Protein AF-A0A2I0QG79-F1 (afdb_monomer_lite)

Sequence (442 aa):
ILSDKSELEKNETKTVNFMLPVETKKSLYDCKRHNLTFFIWLGGQKRTYTEEIIMQGGTFNIEISPDGKKCFSDTIEMLIKDEGGNIVKNAGIIIVKDETEVKRDNTNMDGIFKFSPSAYGVGEYTITIREHDKISTQFYCDKAIKFPVKGRMEIMHLPQYAKISTQVELYIKMDDISITSGWGGKKVMEFYSVEIFNKDTNQGNILSFSSKELVFPLNFTSPGHYTITASRGDDYWTDSKDIEIVDKPVLNIDIQKNVKVGDVVTGKIFADDVIYIDSLALKVVYPDGSITMPATKDSKFSFTPPVSGEYEITVEDAEHKKNTINIFALDEMFLEILPDEKNLKVGDTVRFRVKDSKNITLNAEIYVNNEIAAPYYKIKNLMNNISVKKDCFIPINKEIIVSGNNKINIDKNVLTYGEIQTIYLTTELFKGNLSASSKCEI

Secondary structure (DSSP, 8-state):
------PPPTT----------TTHHHHS-SSSEEEEEEEEEETTEEEEEEEEEEPPPBPEEEEEESSS-EETTSPEEEEEEETTS-B-TT-EEEEEETTEEEEEEE--TTSEEEE-GGGT-SEEEEEEE-S-S--TT--B--EEEEEEEEB-EEEES--SEEETTSPEEEEEEE-----B-TTS-B----EEEEEEEETTTTEEEEEEEETT--EEEE--SS-EEEEEEEE-TTTB--EEEEEEEESSPBEEEE--SEEETTS-EEEEEEESS---GGG-EEEEE-TTS-EE-PPPBTTEEEE---SSEEEEEEEE-SSSB-EEEEEEEEBPEEEEEES-GGG-BTTPEEEEEEEETT-PEE--EEEETTEEE-SEEE--SSEEEEEEE-TTB--EEEEEE-B----------------PPPPP------------------

Foldseek 3Di:
DDDDDDDDDPPDDDDDDDDDDPVVVVVQQAQDWDWDWDWDADPNDIDIDTDIDGHDFWEKDKDWPPPDAAELADKIKIFIATPVRHGQFQFWKFKDDPNDTPDIGGQHPRRMDIDRNNVPAWDKMKIWGDQPDPRDPGGYYIDIDIDTYAKEKDWPDFDQEDELPDWTKTFIDIDDTQDQDPVRDGPCLQWKKKKKAFPVVRDIDIDIDGPPDGIDTDHHDDWGKIKIWIGRPPRYDIDIDIHTYDNFWAKDKAWDQEAAAFDKTKIFIDTPDDDDQQPWFKWKQAPVRDIDTFGADPRMGIDGHNDFDKMKIWIDDPRHDIDIDIHTHAWEKDKDKPPDLPADEQFDKIFIFIATPVRHTDDWFKAWPNHTDDRIDHHHDQKIWIWIDDPRYDIDIDIGGHDYPDPDPDDDDDDDDDDDDDDDDDDDDDDDDDDDDDDDDD

Structure (mmCIF, N/CA/C/O backbone):
data_AF-A0A2I0QG79-F1
#
_entry.id   AF-A0A2I0QG79-F1
#
loop_
_atom_site.group_PDB
_atom_site.id
_atom_site.type_symbol
_atom_site.label_atom_id
_atom_site.label_alt_id
_atom_site.label_comp_id
_atom_site.label_asym_id
_atom_site.label_entity_id
_atom_site.label_seq_id
_atom_site.pdbx_PDB_ins_code
_atom_site.Cartn_x
_atom_site.Cartn_y
_atom_site.Cartn_z
_atom_site.occupancy
_atom_site.B_iso_or_equiv
_atom_site.auth_seq_id
_atom_site.auth_comp_id
_atom_site.auth_asym_id
_atom_site.auth_atom_id
_atom_site.pdbx_PDB_model_num
ATOM 1 N N . ILE A 1 1 ? 31.622 18.595 -57.864 1.00 30.12 1 ILE A N 1
ATOM 2 C CA . ILE A 1 1 ? 31.700 20.066 -58.019 1.00 30.12 1 ILE A CA 1
ATOM 3 C C . ILE A 1 1 ? 33.158 20.460 -57.857 1.00 30.12 1 ILE A C 1
ATOM 5 O O . ILE A 1 1 ? 33.609 20.777 -56.767 1.00 30.12 1 ILE A O 1
ATOM 9 N N . LEU A 1 2 ? 33.915 20.311 -58.935 1.00 31.23 2 LEU A N 1
ATOM 10 C CA . LEU A 1 2 ? 35.217 20.936 -59.099 1.00 31.23 2 LEU A CA 1
ATOM 11 C C . LEU A 1 2 ? 35.255 21.371 -60.555 1.00 31.23 2 LEU A C 1
ATOM 13 O O . LEU A 1 2 ? 35.565 20.577 -61.435 1.00 31.23 2 LEU A O 1
ATOM 17 N N . SER A 1 3 ? 34.885 22.618 -60.787 1.00 29.42 3 SER A N 1
ATOM 18 C CA . SER A 1 3 ? 35.484 23.403 -61.849 1.00 29.42 3 SER A CA 1
ATOM 19 C C . SER A 1 3 ? 35.403 24.865 -61.443 1.00 29.42 3 SER A C 1
ATOM 21 O O . SER A 1 3 ? 34.348 25.363 -61.062 1.00 29.42 3 SER A O 1
ATOM 23 N N . ASP A 1 4 ? 36.565 25.484 -61.555 1.00 30.23 4 ASP A N 1
ATOM 24 C CA . ASP A 1 4 ? 36.811 26.907 -61.677 1.00 30.23 4 ASP A CA 1
ATOM 25 C C . ASP A 1 4 ? 36.859 27.791 -60.432 1.00 30.23 4 ASP A C 1
ATOM 27 O O . ASP A 1 4 ? 36.122 27.688 -59.457 1.00 30.23 4 ASP A O 1
ATOM 31 N N . LYS A 1 5 ? 37.873 28.652 -60.518 1.00 41.59 5 LYS A N 1
ATOM 32 C CA . LYS A 1 5 ? 38.273 29.711 -59.608 1.00 41.59 5 LYS A CA 1
ATOM 33 C C . LYS A 1 5 ? 37.056 30.522 -59.155 1.00 41.59 5 LYS A C 1
ATOM 35 O O . LYS A 1 5 ? 36.460 31.220 -59.967 1.00 41.59 5 LYS A O 1
ATOM 40 N N . SER A 1 6 ? 36.781 30.544 -57.857 1.00 32.34 6 SER A N 1
ATOM 41 C CA . SER A 1 6 ? 36.121 31.692 -57.241 1.00 32.34 6 SER A CA 1
ATOM 42 C C . SER A 1 6 ? 36.722 31.934 -55.862 1.00 32.34 6 SER A C 1
ATOM 44 O O . SER A 1 6 ? 36.889 31.016 -55.055 1.00 32.34 6 SER A O 1
ATOM 46 N N . GLU A 1 7 ? 37.120 33.179 -55.630 1.00 35.69 7 GLU A N 1
ATOM 47 C CA . GLU A 1 7 ? 37.375 33.709 -54.298 1.00 35.69 7 GLU A CA 1
ATOM 48 C C . GLU A 1 7 ? 36.103 33.510 -53.453 1.00 35.69 7 GLU A C 1
ATOM 50 O O . GLU A 1 7 ? 34.988 33.657 -53.950 1.00 35.69 7 GLU A O 1
ATOM 55 N N . LEU A 1 8 ? 36.260 33.090 -52.197 1.00 32.03 8 LEU A N 1
ATOM 56 C CA . LEU A 1 8 ? 35.147 32.920 -51.258 1.00 32.03 8 LEU A CA 1
ATOM 57 C C . LEU A 1 8 ? 34.676 34.298 -50.764 1.00 32.03 8 LEU A C 1
ATOM 59 O O . LEU A 1 8 ? 35.470 35.028 -50.171 1.00 32.03 8 LEU A O 1
ATOM 63 N N . GLU A 1 9 ? 33.392 34.624 -50.938 1.00 39.53 9 GLU A N 1
ATOM 64 C CA . GLU A 1 9 ? 32.745 35.765 -50.272 1.00 39.53 9 GLU A CA 1
ATOM 65 C C . GLU A 1 9 ? 32.149 35.378 -48.900 1.00 39.53 9 GLU A C 1
ATOM 67 O O . GLU A 1 9 ? 31.935 34.206 -48.581 1.00 39.53 9 GLU A O 1
ATOM 72 N N . LYS A 1 10 ? 31.901 36.385 -48.047 1.00 31.09 10 LYS A N 1
ATOM 73 C CA . LYS A 1 10 ? 31.313 36.213 -46.704 1.00 31.09 10 LYS A CA 1
ATOM 74 C C . LYS A 1 10 ? 29.899 35.615 -46.785 1.00 31.09 10 LYS A C 1
ATOM 76 O O . LYS A 1 10 ? 29.069 36.108 -47.536 1.00 31.09 10 LYS A O 1
ATOM 81 N N . ASN A 1 11 ? 29.617 34.661 -45.888 1.00 34.53 11 ASN A N 1
ATOM 82 C CA . ASN A 1 11 ? 28.361 33.905 -45.726 1.00 34.53 11 ASN A CA 1
ATOM 83 C C . ASN A 1 11 ? 28.095 32.776 -46.745 1.00 34.53 11 ASN A C 1
ATOM 85 O O . ASN A 1 11 ? 26.941 32.504 -47.067 1.00 34.53 11 ASN A O 1
ATOM 89 N N . GLU A 1 12 ? 29.121 32.040 -47.183 1.00 29.55 12 GLU A N 1
ATOM 90 C CA . GLU A 1 12 ? 28.918 30.729 -47.823 1.00 29.55 12 GLU A CA 1
ATOM 91 C C . GLU A 1 12 ? 29.008 29.560 -46.825 1.00 29.55 12 GLU A C 1
ATOM 93 O O . GLU A 1 12 ? 29.921 29.488 -46.004 1.00 29.55 12 GLU A O 1
ATOM 98 N N . THR A 1 13 ? 28.095 28.589 -46.954 1.00 30.09 13 THR A N 1
ATOM 99 C CA . THR A 1 13 ? 28.216 27.252 -46.346 1.00 30.09 13 THR A CA 1
ATOM 100 C C . THR A 1 13 ? 28.503 26.244 -47.458 1.00 30.09 13 THR A C 1
ATOM 102 O O . THR A 1 13 ? 27.674 26.068 -48.349 1.00 30.09 13 THR A O 1
ATOM 105 N N . LYS A 1 14 ? 29.661 25.570 -47.423 1.00 35.84 14 LYS A N 1
ATOM 106 C CA . LYS A 1 14 ? 29.991 24.473 -48.352 1.00 35.84 14 LYS A CA 1
ATOM 107 C C . LYS A 1 14 ? 29.847 23.118 -47.674 1.00 35.84 14 LYS A C 1
ATOM 109 O O . LYS A 1 14 ? 30.484 22.853 -46.659 1.00 35.84 14 LYS A O 1
ATOM 114 N N . THR A 1 15 ? 29.064 22.237 -48.287 1.00 29.98 15 THR A N 1
ATOM 115 C CA . THR A 1 15 ? 28.935 20.835 -47.881 1.00 29.98 15 THR A CA 1
ATOM 116 C C . THR A 1 15 ? 30.069 20.011 -48.493 1.00 29.98 15 THR A C 1
ATOM 118 O O . THR A 1 15 ? 30.234 19.981 -49.714 1.00 29.98 15 THR A O 1
ATOM 121 N N . VAL A 1 16 ? 30.848 19.331 -47.651 1.00 34.44 16 VAL A N 1
ATOM 122 C CA . VAL A 1 16 ? 31.873 18.364 -48.070 1.00 34.44 16 VAL A CA 1
ATOM 123 C C . VAL A 1 16 ? 31.376 16.967 -47.711 1.00 34.44 16 VAL A C 1
ATOM 125 O O . VAL A 1 16 ? 31.117 16.682 -46.546 1.00 34.44 16 VAL A O 1
ATOM 128 N N . ASN A 1 17 ? 31.235 16.093 -48.709 1.00 32.06 17 ASN A N 1
ATOM 129 C CA . ASN A 1 17 ? 30.886 14.692 -48.482 1.00 32.06 17 ASN A CA 1
ATOM 130 C C . ASN A 1 17 ? 32.153 13.911 -48.119 1.00 32.06 17 ASN A C 1
ATOM 132 O O . ASN A 1 17 ? 33.067 13.801 -48.939 1.00 32.06 17 ASN A O 1
ATOM 136 N N . PHE A 1 18 ? 32.201 13.348 -46.912 1.00 39.25 18 PHE A N 1
ATOM 137 C CA . PHE A 1 18 ? 33.270 12.443 -46.493 1.00 39.25 18 PHE A CA 1
ATOM 138 C C . PHE A 1 18 ? 32.836 10.990 -46.692 1.00 39.25 18 PHE A C 1
ATOM 140 O O . PHE A 1 18 ? 31.751 10.588 -46.275 1.00 39.25 18 PHE A O 1
ATOM 147 N N . MET A 1 19 ? 33.693 10.194 -47.331 1.00 34.47 19 MET A N 1
ATOM 148 C CA . MET A 1 19 ? 33.476 8.763 -47.526 1.00 34.47 19 MET A CA 1
ATOM 149 C C . MET A 1 19 ? 34.323 8.003 -46.501 1.00 34.47 19 MET A C 1
ATOM 151 O O . MET A 1 19 ? 35.550 8.001 -46.588 1.00 34.47 19 MET A O 1
ATOM 155 N N . LEU A 1 20 ? 33.678 7.396 -45.503 1.00 38.06 20 LEU A N 1
ATOM 156 C CA . LEU A 1 20 ? 34.366 6.572 -44.508 1.00 38.06 20 LEU A CA 1
ATOM 157 C C . LEU A 1 20 ? 34.774 5.219 -45.132 1.00 38.06 20 LEU A C 1
ATOM 159 O O . LEU A 1 20 ? 33.959 4.623 -45.846 1.00 38.06 20 LEU A O 1
ATOM 163 N N . PRO A 1 21 ? 36.001 4.716 -44.884 1.00 34.97 21 PRO A N 1
ATOM 164 C CA . PRO A 1 21 ? 36.430 3.395 -45.341 1.00 34.97 21 PRO A CA 1
ATOM 165 C C . PRO A 1 21 ? 35.477 2.284 -44.874 1.00 34.97 21 PRO A C 1
ATOM 167 O O . PRO A 1 21 ? 34.945 2.318 -43.771 1.00 34.97 21 PRO A O 1
ATOM 170 N N . VAL A 1 22 ? 35.268 1.253 -45.692 1.00 35.16 22 VAL A N 1
ATOM 171 C CA . VAL A 1 22 ? 34.315 0.165 -45.384 1.00 35.16 22 VAL A CA 1
ATOM 172 C C . VAL A 1 22 ? 34.694 -0.605 -44.107 1.00 35.16 22 VAL A C 1
ATOM 174 O O . VAL A 1 22 ? 33.808 -1.076 -43.396 1.00 35.16 22 VAL A O 1
ATOM 177 N N . GLU A 1 23 ? 35.985 -0.678 -43.774 1.00 34.53 23 GLU A N 1
ATOM 178 C CA . GLU A 1 23 ? 36.478 -1.325 -42.550 1.00 34.53 23 GLU A CA 1
ATOM 179 C C . GLU A 1 23 ? 36.134 -0.551 -41.273 1.00 34.53 23 GLU A C 1
ATOM 181 O O . GLU A 1 23 ? 35.889 -1.176 -40.241 1.00 34.53 23 GLU A O 1
ATOM 186 N N . THR A 1 24 ? 36.015 0.782 -41.329 1.00 41.84 24 THR A N 1
ATOM 187 C CA . THR A 1 24 ? 35.695 1.564 -40.130 1.00 41.84 24 THR A CA 1
ATOM 188 C C . THR A 1 24 ? 34.241 1.397 -39.707 1.00 41.84 24 THR A C 1
ATOM 190 O O . THR A 1 24 ? 33.963 1.536 -38.528 1.00 41.84 24 THR A O 1
ATOM 193 N N . LYS A 1 25 ? 33.310 0.993 -40.589 1.00 43.16 25 LYS A N 1
ATOM 194 C CA . LYS A 1 25 ? 31.884 0.812 -40.234 1.00 43.16 25 LYS A CA 1
ATOM 195 C C . LYS A 1 25 ? 31.632 -0.167 -39.082 1.00 43.16 25 LYS A C 1
ATOM 197 O O . LYS A 1 25 ? 30.626 -0.020 -38.406 1.00 43.16 25 LYS A O 1
ATOM 202 N N . LYS A 1 26 ? 32.482 -1.177 -38.869 1.00 42.75 26 LYS A N 1
ATOM 203 C CA . LYS A 1 26 ? 32.297 -2.140 -37.763 1.00 42.75 26 LYS A CA 1
ATOM 204 C C . LYS A 1 26 ? 32.935 -1.680 -36.455 1.00 42.75 26 LYS A C 1
ATOM 206 O O . LYS A 1 26 ? 32.419 -2.015 -35.400 1.00 42.75 26 LYS A O 1
ATOM 211 N N . SER A 1 27 ? 34.040 -0.939 -36.524 1.00 42.34 27 SER A N 1
ATOM 212 C CA . SER A 1 27 ? 34.797 -0.481 -35.351 1.00 42.34 27 SER A CA 1
ATOM 213 C C . SER A 1 27 ? 34.279 0.827 -34.763 1.00 42.34 27 SER A C 1
ATOM 215 O O . SER A 1 27 ? 34.842 1.306 -33.796 1.00 42.34 27 SER A O 1
ATOM 217 N N . LEU A 1 28 ? 33.292 1.441 -35.406 1.00 45.22 28 LEU A N 1
ATOM 218 C CA . LEU A 1 28 ? 32.852 2.811 -35.174 1.00 45.22 28 LEU A CA 1
ATOM 219 C C . LEU A 1 28 ? 31.669 2.920 -34.196 1.00 45.22 28 LEU A C 1
ATOM 221 O O . LEU A 1 28 ? 31.285 4.022 -33.836 1.00 45.22 28 LEU A O 1
ATOM 225 N N . TYR A 1 29 ? 31.063 1.801 -33.802 1.00 50.25 29 TYR A N 1
ATOM 226 C CA . TYR A 1 29 ? 29.867 1.782 -32.953 1.00 50.25 29 TYR A CA 1
ATOM 227 C C . TYR A 1 29 ? 30.152 1.411 -31.494 1.00 50.25 29 TYR A C 1
ATOM 229 O O . TYR A 1 29 ? 29.202 1.263 -30.739 1.00 50.25 29 TYR A O 1
ATOM 237 N N . ASP A 1 30 ? 31.422 1.305 -31.087 1.00 53.09 30 ASP A N 1
ATOM 238 C CA . ASP A 1 30 ? 31.820 0.697 -29.806 1.00 53.09 30 ASP A CA 1
ATOM 239 C C . ASP A 1 30 ? 31.656 1.603 -28.572 1.00 53.09 30 ASP A C 1
ATOM 241 O O . ASP A 1 30 ? 32.298 1.390 -27.542 1.00 53.09 30 ASP A O 1
ATOM 245 N N . CYS A 1 31 ? 30.830 2.650 -28.688 1.00 60.34 31 CYS A N 1
ATOM 246 C CA . CYS A 1 31 ? 30.582 3.685 -27.681 1.00 60.34 31 CYS A CA 1
ATOM 247 C C . CYS A 1 31 ? 31.856 4.267 -27.033 1.00 60.34 31 CYS A C 1
ATOM 249 O O . CYS A 1 31 ? 31.794 4.860 -25.950 1.00 60.34 31 CYS A O 1
ATOM 251 N N . LYS A 1 32 ? 33.017 4.139 -27.694 1.00 58.16 32 LYS A N 1
ATOM 252 C CA . LYS A 1 32 ? 34.281 4.754 -27.284 1.00 58.16 32 LYS A CA 1
ATOM 253 C C . LYS A 1 32 ? 34.562 5.996 -28.118 1.00 58.16 32 LYS A C 1
ATOM 255 O O . LYS A 1 32 ? 33.904 6.323 -29.105 1.00 58.16 32 LYS A O 1
ATOM 260 N N . ARG A 1 33 ? 35.572 6.733 -27.665 1.00 53.09 33 ARG A N 1
ATOM 261 C CA . ARG A 1 33 ? 36.116 7.885 -28.378 1.00 53.09 33 ARG A CA 1
ATOM 262 C C . ARG A 1 33 ? 36.892 7.391 -29.592 1.00 53.09 33 ARG A C 1
ATOM 264 O O . ARG A 1 33 ? 37.837 6.612 -29.447 1.00 53.09 33 ARG A O 1
ATOM 271 N N . HIS A 1 34 ? 36.523 7.877 -30.769 1.00 56.25 34 HIS A N 1
ATOM 272 C CA . HIS A 1 34 ? 37.242 7.611 -32.006 1.00 56.25 34 HIS A CA 1
ATOM 273 C C . HIS A 1 34 ? 37.884 8.887 -32.525 1.00 56.25 34 HIS A C 1
ATOM 275 O O . HIS A 1 34 ? 37.248 9.932 -32.603 1.00 56.25 34 HIS A O 1
ATOM 281 N N . ASN A 1 35 ? 39.131 8.774 -32.967 1.00 54.72 35 ASN A N 1
ATOM 282 C CA . ASN A 1 35 ? 39.775 9.828 -33.734 1.00 54.72 35 ASN A CA 1
ATOM 283 C C . ASN A 1 35 ? 39.482 9.597 -35.216 1.00 54.72 35 ASN A C 1
ATOM 285 O O . ASN A 1 35 ? 40.029 8.675 -35.827 1.00 54.72 35 ASN A O 1
ATOM 289 N N . LEU A 1 36 ? 38.615 10.423 -35.796 1.00 54.06 36 LEU A N 1
ATOM 290 C CA . LEU A 1 36 ? 38.431 10.466 -37.239 1.00 54.06 36 LEU A CA 1
ATOM 291 C C . LEU A 1 36 ? 39.508 11.348 -37.847 1.00 54.06 36 LEU A C 1
ATOM 293 O O . LEU A 1 36 ? 39.521 12.562 -37.660 1.00 54.06 36 LEU A O 1
ATOM 297 N N . THR A 1 37 ? 40.393 10.732 -38.621 1.00 48.25 37 THR A N 1
ATOM 298 C CA . THR A 1 37 ? 41.368 11.458 -39.427 1.00 48.25 37 THR A CA 1
ATOM 299 C C . THR A 1 37 ? 40.893 11.523 -40.872 1.00 48.25 37 THR A C 1
ATOM 301 O O . THR A 1 37 ? 40.786 10.497 -41.544 1.00 48.25 37 THR A O 1
ATOM 304 N N . PHE A 1 38 ? 40.650 12.729 -41.376 1.00 51.88 38 PHE A N 1
ATOM 305 C CA . PHE A 1 38 ? 40.362 12.972 -42.787 1.00 51.88 38 PHE A CA 1
ATOM 306 C C . PHE A 1 38 ? 41.416 13.885 -43.406 1.00 51.88 38 PHE A C 1
ATOM 308 O O . PHE A 1 38 ? 42.163 14.583 -42.723 1.00 51.88 38 PHE A O 1
ATOM 315 N N . PHE A 1 39 ? 41.509 13.866 -44.731 1.00 48.56 39 PHE A N 1
ATOM 316 C CA . PHE A 1 39 ? 42.431 14.720 -45.463 1.00 48.56 39 PHE A CA 1
ATOM 317 C C . PHE A 1 39 ? 41.705 15.470 -46.569 1.00 48.56 39 PHE A C 1
ATOM 319 O O . PHE A 1 39 ? 40.851 14.919 -47.260 1.00 48.56 39 PHE A O 1
ATOM 326 N N . ILE A 1 40 ? 42.087 16.727 -46.754 1.00 48.22 40 ILE A N 1
ATOM 327 C CA . ILE A 1 40 ? 41.641 17.565 -47.864 1.00 48.22 40 ILE A CA 1
ATOM 328 C C . ILE A 1 40 ? 42.860 17.981 -48.681 1.00 48.22 40 ILE A C 1
ATOM 330 O O . ILE A 1 40 ? 43.938 18.231 -48.138 1.00 48.22 40 ILE A O 1
ATOM 334 N N . TRP A 1 41 ? 42.692 18.053 -49.995 1.00 43.19 41 TRP A N 1
ATOM 335 C CA . TRP A 1 41 ? 43.710 18.568 -50.902 1.00 43.19 41 TRP A CA 1
ATOM 336 C C . TRP A 1 41 ? 43.337 19.991 -51.302 1.00 43.19 41 TRP A C 1
ATOM 338 O O . TRP A 1 41 ? 42.302 20.208 -51.928 1.00 43.19 41 TRP A O 1
ATOM 348 N N . LEU A 1 42 ? 44.173 20.963 -50.937 1.00 44.25 42 LEU A N 1
ATOM 349 C CA . LEU A 1 42 ? 43.995 22.374 -51.287 1.00 44.25 42 LEU A CA 1
ATOM 350 C C . LEU A 1 42 ? 45.224 22.835 -52.067 1.00 44.25 42 LEU A C 1
ATOM 352 O O . LEU A 1 42 ? 46.338 22.787 -51.550 1.00 44.25 42 LEU A O 1
ATOM 356 N N . GLY A 1 43 ? 45.035 23.234 -53.328 1.00 40.69 43 GLY A N 1
ATOM 357 C CA . GLY A 1 43 ? 46.126 23.733 -54.175 1.00 40.69 43 GLY A CA 1
ATOM 358 C C . GLY A 1 43 ? 47.295 22.752 -54.350 1.00 40.69 43 GLY A C 1
ATOM 359 O O . GLY A 1 43 ? 48.440 23.180 -54.419 1.00 40.69 43 GLY A O 1
ATOM 360 N N . GLY A 1 44 ? 47.032 21.439 -54.359 1.00 45.25 44 GLY A N 1
ATOM 361 C CA . GLY A 1 44 ? 48.070 20.407 -54.485 1.00 45.25 44 GLY A CA 1
ATOM 362 C C . GLY A 1 44 ? 48.795 20.040 -53.182 1.00 45.25 44 GLY A C 1
ATOM 363 O O . GLY A 1 44 ? 49.650 19.160 -53.207 1.00 45.25 44 GLY A O 1
ATOM 364 N N . GLN A 1 45 ? 48.442 20.640 -52.039 1.00 39.12 45 GLN A N 1
ATOM 365 C CA . GLN A 1 45 ? 48.932 20.220 -50.720 1.00 39.12 45 GLN A CA 1
ATOM 366 C C . GLN A 1 45 ? 47.877 19.403 -49.964 1.00 39.12 45 GLN A C 1
ATOM 368 O O . GLN A 1 45 ? 46.720 19.816 -49.847 1.00 39.12 45 GLN A O 1
ATOM 373 N N . LYS A 1 46 ? 48.292 18.256 -49.410 1.00 60.28 46 LYS A N 1
ATOM 374 C CA . LYS A 1 46 ? 47.478 17.429 -48.508 1.00 60.28 46 LYS A CA 1
ATOM 375 C C . LYS A 1 46 ? 47.480 18.048 -47.112 1.00 60.28 46 LYS A C 1
ATOM 377 O O . LYS A 1 46 ? 48.533 18.150 -46.487 1.00 60.28 46 LYS A O 1
ATOM 382 N N . ARG A 1 47 ? 46.307 18.408 -46.600 1.00 46.69 47 ARG A N 1
ATOM 383 C CA . ARG A 1 47 ? 46.107 18.775 -45.194 1.00 46.69 47 ARG A CA 1
ATOM 384 C C . ARG A 1 47 ? 45.344 17.669 -44.485 1.00 46.69 47 ARG A C 1
ATOM 386 O O . ARG A 1 47 ? 44.322 17.216 -44.991 1.00 46.69 47 ARG A O 1
ATOM 393 N N . THR A 1 48 ? 45.845 17.254 -43.330 1.00 56.91 48 THR A N 1
ATOM 394 C CA . THR A 1 48 ? 45.236 16.225 -42.484 1.00 56.91 48 THR A CA 1
ATOM 395 C C . THR A 1 48 ? 44.553 16.895 -41.300 1.00 56.91 48 THR A C 1
ATOM 397 O O . THR A 1 48 ? 45.153 17.747 -40.649 1.00 56.91 48 THR A O 1
ATOM 400 N N . TYR A 1 49 ? 43.319 16.499 -41.029 1.00 49.75 49 TYR A N 1
ATOM 401 C CA . TYR A 1 49 ? 42.502 16.958 -39.918 1.00 49.75 49 TYR A CA 1
ATOM 402 C C . TYR A 1 49 ? 42.133 15.742 -39.083 1.00 49.75 49 TYR A C 1
ATOM 404 O O . TYR A 1 49 ? 41.773 14.705 -39.638 1.00 49.75 49 TYR A O 1
ATOM 412 N N . THR A 1 50 ? 42.240 15.871 -37.767 1.00 51.62 50 THR A N 1
ATOM 413 C CA . THR A 1 50 ? 41.810 14.841 -36.825 1.00 51.62 50 THR A CA 1
ATOM 414 C C . THR A 1 50 ? 40.784 15.460 -35.899 1.00 51.62 50 THR A C 1
ATOM 416 O O . THR A 1 50 ? 41.065 16.483 -35.277 1.00 51.62 50 THR A O 1
ATOM 419 N N . GLU A 1 51 ? 39.617 14.840 -35.819 1.00 48.72 51 GLU A N 1
ATOM 420 C CA . GLU A 1 51 ? 38.543 15.230 -34.914 1.00 48.72 51 GLU A CA 1
ATOM 421 C C . GLU A 1 51 ? 38.185 14.035 -34.031 1.00 48.72 51 GLU A C 1
ATOM 423 O O . GLU A 1 51 ? 38.080 12.902 -34.511 1.00 48.72 51 GLU A O 1
ATOM 428 N N . GLU A 1 52 ? 38.056 14.278 -32.729 1.00 50.56 52 GLU A N 1
ATOM 429 C CA . GLU A 1 52 ? 37.563 13.275 -31.790 1.00 50.56 52 GLU A CA 1
ATOM 430 C C . GLU A 1 52 ? 36.038 13.265 -31.881 1.00 50.56 52 GLU A C 1
ATOM 432 O O . GLU A 1 52 ? 35.386 14.278 -31.631 1.00 50.56 52 GLU A O 1
ATOM 437 N N . ILE A 1 53 ? 35.467 12.121 -32.243 1.00 50.06 53 ILE A N 1
ATOM 438 C CA . ILE A 1 53 ? 34.023 11.917 -32.246 1.00 50.06 53 ILE A CA 1
ATOM 439 C C . ILE A 1 53 ? 33.648 10.804 -31.271 1.00 50.06 53 ILE A C 1
ATOM 441 O O . ILE A 1 53 ? 34.372 9.820 -31.095 1.00 50.06 53 ILE A O 1
ATOM 445 N N . ILE A 1 54 ? 32.485 10.956 -30.644 1.00 53.88 54 ILE A N 1
ATOM 446 C CA . ILE A 1 54 ? 31.835 9.905 -29.864 1.00 53.88 54 ILE A CA 1
ATOM 447 C C . ILE A 1 54 ? 30.625 9.472 -30.677 1.00 53.88 54 ILE A C 1
ATOM 449 O O . ILE A 1 54 ? 29.688 10.249 -30.858 1.00 53.88 54 ILE A O 1
ATOM 453 N N . MET A 1 55 ? 30.654 8.252 -31.199 1.00 53.78 55 MET A N 1
ATOM 454 C CA . MET A 1 55 ? 29.501 7.699 -31.900 1.00 53.78 55 MET A CA 1
ATOM 455 C C . MET A 1 55 ? 28.585 7.044 -30.879 1.00 53.78 55 MET A C 1
ATOM 457 O O . MET A 1 55 ? 28.988 6.135 -30.160 1.00 53.78 55 MET A O 1
ATOM 461 N N . GLN A 1 56 ? 27.370 7.572 -30.771 1.00 55.81 56 GLN A N 1
ATOM 462 C CA . GLN A 1 56 ? 26.386 7.113 -29.799 1.00 55.81 56 GLN A CA 1
ATOM 463 C C . GLN A 1 56 ? 25.710 5.838 -30.324 1.00 55.81 56 GLN A C 1
ATOM 465 O O . GLN A 1 56 ? 25.087 5.856 -31.386 1.00 55.81 56 GLN A O 1
ATOM 470 N N . GLY A 1 57 ? 25.869 4.730 -29.598 1.00 62.78 57 GLY A N 1
ATOM 471 C CA . GLY A 1 57 ? 25.017 3.547 -29.734 1.00 62.78 57 GLY A CA 1
ATOM 472 C C . GLY A 1 57 ? 23.689 3.745 -28.997 1.00 62.78 57 GLY A C 1
ATOM 473 O O . GLY A 1 57 ? 23.558 4.668 -28.192 1.00 62.78 57 GLY A O 1
ATOM 474 N N . GLY A 1 58 ? 22.706 2.880 -29.261 1.00 65.25 58 GLY A N 1
ATOM 475 C CA . GLY A 1 58 ? 21.463 2.879 -28.485 1.00 65.25 58 GLY A CA 1
ATOM 476 C C . GLY A 1 58 ? 21.719 2.481 -27.029 1.00 65.25 58 GLY A C 1
ATOM 477 O O . GLY A 1 58 ? 22.678 1.763 -26.727 1.00 65.25 58 GLY A O 1
ATOM 478 N N . THR A 1 59 ? 20.866 2.926 -26.111 1.00 72.44 59 THR A N 1
ATOM 479 C CA . THR A 1 59 ? 20.946 2.534 -24.699 1.00 72.44 59 THR A CA 1
ATOM 480 C C . THR A 1 59 ? 19.927 1.452 -24.334 1.00 72.44 59 THR A C 1
ATOM 482 O O . THR A 1 59 ? 18.897 1.268 -24.981 1.00 72.44 59 THR A O 1
ATOM 485 N N . PHE A 1 60 ? 20.236 0.695 -23.280 1.00 79.19 60 PHE A N 1
ATOM 486 C CA . PHE A 1 60 ? 19.320 -0.288 -22.704 1.00 79.19 60 PHE A CA 1
ATOM 487 C C . PHE A 1 60 ? 18.511 0.310 -21.559 1.00 79.19 60 PHE A C 1
ATOM 489 O O . PHE A 1 60 ? 19.050 1.028 -20.716 1.00 79.19 60 PHE A O 1
ATOM 496 N N . ASN A 1 61 ? 17.258 -0.100 -21.435 1.00 84.19 61 ASN A N 1
ATOM 497 C CA . ASN A 1 61 ? 16.434 0.046 -20.245 1.00 84.19 61 ASN A CA 1
ATOM 498 C C . ASN A 1 61 ? 16.358 -1.301 -19.520 1.00 84.19 61 ASN A C 1
ATOM 500 O O . ASN A 1 61 ? 16.165 -2.340 -20.147 1.00 84.19 61 ASN A O 1
ATOM 504 N N . ILE A 1 62 ? 16.567 -1.284 -18.202 1.00 87.12 62 ILE A N 1
ATOM 505 C CA . ILE A 1 62 ? 16.634 -2.489 -17.370 1.00 87.12 62 ILE A CA 1
ATOM 506 C C . ILE A 1 62 ? 15.613 -2.327 -16.250 1.00 87.12 62 ILE A C 1
ATOM 508 O O . ILE A 1 62 ? 15.770 -1.458 -15.393 1.00 87.12 62 ILE A O 1
ATOM 512 N N . GLU A 1 63 ? 14.585 -3.164 -16.264 1.00 90.12 63 GLU A N 1
ATOM 513 C CA . GLU A 1 63 ? 13.593 -3.268 -15.192 1.00 90.12 63 GLU A CA 1
ATOM 514 C C . GLU A 1 63 ? 13.970 -4.469 -14.316 1.00 90.12 63 GLU A C 1
ATOM 516 O O . GLU A 1 63 ? 14.156 -5.566 -14.841 1.00 90.12 63 GLU A O 1
ATOM 521 N N . ILE A 1 64 ? 14.139 -4.268 -13.002 1.00 88.81 64 ILE A N 1
ATOM 522 C CA . ILE A 1 64 ? 14.605 -5.310 -12.070 1.00 88.81 64 ILE A CA 1
ATOM 523 C C . ILE A 1 64 ? 13.538 -5.582 -11.009 1.00 88.81 64 ILE A C 1
ATOM 525 O O . ILE A 1 64 ? 13.337 -4.770 -10.107 1.00 88.81 64 ILE A O 1
ATOM 529 N N . SER A 1 65 ? 12.950 -6.772 -11.064 1.00 88.00 65 SER A N 1
ATOM 530 C CA . SER A 1 65 ? 11.947 -7.271 -10.125 1.00 88.00 65 SER A CA 1
ATOM 531 C C . SER A 1 65 ? 12.576 -8.187 -9.057 1.00 88.00 65 SER A C 1
ATOM 533 O O . SER A 1 65 ? 13.508 -8.934 -9.377 1.00 88.00 65 SER A O 1
ATOM 535 N N . PRO A 1 66 ? 12.101 -8.163 -7.795 1.00 85.81 66 PRO A N 1
ATOM 536 C CA . PRO A 1 66 ? 11.043 -7.290 -7.265 1.00 85.81 66 PRO A CA 1
ATOM 537 C C . PRO A 1 66 ? 11.520 -5.845 -7.133 1.00 85.81 66 PRO A C 1
ATOM 539 O O . PRO A 1 66 ? 12.694 -5.624 -6.854 1.00 85.81 66 PRO A O 1
ATOM 542 N N . ASP A 1 67 ? 10.643 -4.856 -7.284 1.00 82.12 67 ASP A N 1
ATOM 543 C CA . ASP A 1 67 ? 11.015 -3.451 -7.077 1.00 82.12 67 ASP A CA 1
ATOM 544 C C . ASP A 1 67 ? 11.496 -3.207 -5.631 1.00 82.12 67 ASP A C 1
ATOM 546 O O . ASP A 1 67 ? 10.983 -3.776 -4.669 1.00 82.12 67 ASP A O 1
ATOM 550 N N . GLY A 1 68 ? 12.523 -2.369 -5.454 1.00 85.25 68 GLY A N 1
ATOM 551 C CA . GLY A 1 68 ? 13.079 -2.068 -4.126 1.00 85.25 68 GLY A CA 1
ATOM 552 C C . GLY A 1 68 ? 14.032 -3.140 -3.567 1.00 85.25 68 GLY A C 1
ATOM 553 O O . GLY A 1 68 ? 15.030 -3.472 -4.218 1.00 85.25 68 GLY A O 1
ATOM 554 N N . LYS A 1 69 ? 13.772 -3.613 -2.334 1.00 89.62 69 LYS A N 1
ATOM 555 C CA . LYS A 1 69 ? 14.656 -4.506 -1.551 1.00 89.62 69 LYS A CA 1
ATOM 556 C C . LYS A 1 69 ? 14.864 -5.841 -2.277 1.00 89.62 69 LYS A C 1
ATOM 558 O O . LYS A 1 69 ? 13.911 -6.573 -2.511 1.00 89.62 69 LYS A O 1
ATOM 563 N N . LYS A 1 70 ? 16.115 -6.179 -2.597 1.00 91.94 70 LYS A N 1
ATOM 564 C CA . LYS A 1 70 ? 16.472 -7.465 -3.218 1.00 91.94 70 LYS A CA 1
ATOM 565 C C . LYS A 1 70 ? 16.933 -8.443 -2.144 1.00 91.94 70 LYS A C 1
ATOM 567 O O . LYS A 1 70 ? 17.954 -8.191 -1.493 1.00 91.94 70 LYS A O 1
ATOM 572 N N . CYS A 1 71 ? 16.178 -9.517 -1.921 1.00 90.25 71 CYS A N 1
ATOM 573 C CA . CYS A 1 71 ? 16.518 -10.503 -0.900 1.00 90.25 71 CYS A CA 1
ATOM 574 C C . CYS A 1 71 ? 17.359 -11.653 -1.462 1.00 90.25 71 CYS A C 1
ATOM 576 O O . CYS A 1 71 ? 17.194 -12.070 -2.605 1.00 90.25 71 CYS A O 1
ATOM 578 N N . PHE A 1 72 ? 18.243 -12.188 -0.623 1.00 87.88 72 PHE A N 1
ATOM 579 C CA . PHE A 1 72 ? 19.060 -13.371 -0.910 1.00 87.88 72 PHE A CA 1
ATOM 580 C C . PHE A 1 72 ? 18.223 -14.603 -1.294 1.00 87.88 72 PHE A C 1
ATOM 582 O O . PHE A 1 72 ? 18.631 -15.381 -2.157 1.00 87.88 72 PHE A O 1
ATOM 589 N N . SER A 1 73 ? 17.059 -14.767 -0.664 1.00 85.56 73 SER A N 1
ATOM 590 C CA . SER A 1 73 ? 16.130 -15.878 -0.890 1.00 85.56 73 SER A CA 1
ATOM 591 C C . SER A 1 73 ? 15.248 -15.726 -2.137 1.00 85.56 73 SER A C 1
ATOM 593 O O . SER A 1 73 ? 14.587 -16.690 -2.523 1.00 85.56 73 SER A O 1
ATOM 595 N N . ASP A 1 74 ? 15.251 -14.561 -2.792 1.00 89.62 74 ASP A N 1
ATOM 596 C CA . ASP A 1 74 ? 14.392 -14.287 -3.946 1.00 89.62 74 ASP A CA 1
ATOM 597 C C . ASP A 1 74 ? 15.047 -14.666 -5.279 1.00 89.62 74 ASP A C 1
ATOM 599 O O . ASP A 1 74 ? 16.268 -14.731 -5.429 1.00 89.62 74 ASP A O 1
ATOM 603 N N . THR A 1 75 ? 14.207 -14.872 -6.294 1.00 91.81 75 THR A N 1
ATOM 604 C CA . THR A 1 75 ? 14.659 -14.846 -7.689 1.00 91.81 75 THR A CA 1
ATOM 605 C C . THR A 1 75 ? 14.494 -13.431 -8.222 1.00 91.81 75 THR A C 1
ATOM 607 O O . THR A 1 75 ? 13.393 -12.892 -8.245 1.00 91.81 75 THR A O 1
ATOM 610 N N . ILE A 1 76 ? 15.605 -12.840 -8.641 1.00 92.06 76 ILE A N 1
ATOM 611 C CA . ILE A 1 76 ? 15.678 -11.530 -9.270 1.00 92.06 76 ILE A CA 1
ATOM 612 C C . ILE A 1 76 ? 15.437 -11.711 -10.764 1.00 92.06 76 ILE A C 1
ATOM 614 O O . ILE A 1 76 ? 16.174 -12.435 -11.441 1.00 92.06 76 ILE A O 1
ATOM 618 N N . GLU A 1 77 ? 14.413 -11.047 -11.281 1.00 93.56 77 GLU A N 1
ATOM 619 C CA . GLU A 1 77 ? 14.083 -11.062 -12.703 1.00 93.56 77 GLU A CA 1
ATOM 620 C C . GLU A 1 77 ? 14.422 -9.712 -13.324 1.00 93.56 77 GLU A C 1
ATOM 622 O O . GLU A 1 77 ? 14.123 -8.661 -12.763 1.00 93.56 77 GLU A O 1
ATOM 627 N N . MET A 1 78 ? 15.062 -9.743 -14.484 1.00 91.81 78 MET A N 1
ATOM 628 C CA . MET A 1 78 ? 15.447 -8.558 -15.234 1.00 91.81 78 MET A CA 1
ATOM 629 C C . MET A 1 78 ? 14.787 -8.586 -16.599 1.00 91.81 78 MET A C 1
ATOM 631 O O . MET A 1 78 ? 14.965 -9.561 -17.326 1.00 91.81 78 MET A O 1
ATOM 635 N N . LEU A 1 79 ? 14.087 -7.516 -16.959 1.00 92.25 79 LEU A N 1
ATOM 636 C CA . LEU A 1 79 ? 13.551 -7.308 -18.299 1.00 92.25 79 LEU A CA 1
ATOM 637 C C . LEU A 1 79 ? 14.382 -6.243 -19.014 1.00 92.25 79 LEU A C 1
ATOM 639 O O . LEU A 1 79 ? 14.534 -5.124 -18.517 1.00 92.25 79 LEU A O 1
ATOM 643 N N . ILE A 1 80 ? 14.928 -6.607 -20.175 1.00 88.69 80 ILE A N 1
ATOM 644 C CA . ILE A 1 80 ? 15.790 -5.733 -20.973 1.00 88.69 80 ILE A CA 1
ATOM 645 C C . ILE A 1 80 ? 15.003 -5.184 -22.163 1.00 88.69 80 ILE A C 1
ATOM 647 O O . ILE A 1 80 ? 14.478 -5.943 -22.983 1.00 88.69 80 ILE A O 1
ATOM 651 N N . LYS A 1 81 ? 14.950 -3.856 -22.264 1.00 86.88 81 LYS A N 1
ATOM 652 C CA . LYS A 1 81 ? 14.313 -3.121 -23.362 1.00 86.88 81 LYS A CA 1
ATOM 653 C C . LYS A 1 81 ? 15.294 -2.151 -24.016 1.00 86.88 81 LYS A C 1
ATOM 655 O O . LYS A 1 81 ? 16.294 -1.778 -23.407 1.00 86.88 81 LYS A O 1
ATOM 660 N N . ASP A 1 82 ? 15.006 -1.734 -25.240 1.00 83.06 82 ASP A N 1
ATOM 661 C CA . ASP A 1 82 ? 15.692 -0.618 -25.893 1.00 83.06 82 ASP A CA 1
ATOM 662 C C . ASP A 1 82 ? 15.062 0.739 -25.504 1.00 83.06 82 ASP A C 1
ATOM 664 O O . ASP A 1 82 ? 14.118 0.814 -24.706 1.00 83.06 82 ASP A O 1
ATOM 668 N N . GLU A 1 83 ? 15.589 1.833 -26.055 1.00 77.81 83 GLU A N 1
ATOM 669 C CA . GLU A 1 83 ? 15.048 3.191 -25.870 1.00 77.81 83 GLU A CA 1
ATOM 670 C C . GLU A 1 83 ? 13.621 3.362 -26.403 1.00 77.81 83 GLU A C 1
ATOM 672 O O . GLU A 1 83 ? 12.866 4.187 -25.892 1.00 77.81 83 GLU A O 1
ATOM 677 N N . GLY A 1 84 ? 13.237 2.574 -27.409 1.00 79.19 84 GLY A N 1
ATOM 678 C CA . GLY A 1 84 ? 11.887 2.547 -27.968 1.00 79.19 84 GLY A CA 1
ATOM 679 C C . GLY A 1 84 ? 10.902 1.708 -27.151 1.00 79.19 84 GLY A C 1
ATOM 680 O O . GLY A 1 84 ? 9.731 1.626 -27.520 1.00 79.19 84 GLY A O 1
ATOM 681 N N . GLY A 1 85 ? 11.352 1.080 -26.060 1.00 83.19 85 GLY A N 1
ATOM 682 C CA . GLY A 1 85 ? 10.550 0.174 -25.240 1.00 83.19 85 GLY A CA 1
ATOM 683 C C . GLY A 1 85 ? 10.394 -1.231 -25.830 1.00 83.19 85 GLY A C 1
ATOM 684 O O . GLY A 1 85 ? 9.619 -2.026 -25.293 1.00 83.19 85 GLY A O 1
ATOM 685 N N . ASN A 1 86 ? 11.117 -1.565 -26.903 1.00 85.06 86 ASN A N 1
ATOM 686 C CA . ASN A 1 86 ? 11.082 -2.895 -27.500 1.00 85.06 86 ASN A CA 1
ATOM 687 C C . ASN A 1 86 ? 11.910 -3.877 -26.675 1.00 85.06 86 ASN A C 1
ATOM 689 O O . ASN A 1 86 ? 12.973 -3.546 -26.157 1.00 85.06 86 ASN A O 1
ATOM 693 N N . ILE A 1 87 ? 11.436 -5.116 -26.599 1.00 87.62 87 ILE A N 1
ATOM 694 C CA . ILE A 1 87 ? 12.099 -6.204 -25.881 1.00 87.62 87 ILE A CA 1
ATOM 695 C C . ILE A 1 87 ? 13.406 -6.600 -26.581 1.00 87.62 87 ILE A C 1
ATOM 697 O O . ILE A 1 87 ? 13.426 -6.888 -27.782 1.00 87.62 87 ILE A O 1
ATOM 701 N N . VAL A 1 88 ? 14.485 -6.703 -25.803 1.00 83.25 88 VAL A N 1
ATOM 702 C CA . VAL A 1 88 ? 15.815 -7.099 -26.279 1.00 83.25 88 VAL A CA 1
ATOM 703 C C . VAL A 1 88 ? 16.079 -8.566 -25.922 1.00 83.25 88 VAL A C 1
ATOM 705 O O . VAL A 1 88 ? 16.438 -8.918 -24.796 1.00 83.25 88 VAL A O 1
ATOM 708 N N . LYS A 1 89 ? 15.912 -9.441 -26.915 1.00 85.44 89 LYS A N 1
ATOM 709 C CA . LYS A 1 89 ? 16.159 -10.889 -26.807 1.00 85.44 89 LYS A CA 1
ATOM 710 C C . LYS A 1 89 ? 17.627 -11.257 -27.033 1.00 85.44 89 LYS A C 1
ATOM 712 O O . LYS A 1 89 ? 18.308 -10.611 -27.828 1.00 85.44 89 LYS A O 1
ATOM 717 N N . ASN A 1 90 ? 18.075 -12.352 -26.416 1.00 81.25 90 ASN A N 1
ATOM 718 C CA . ASN A 1 90 ? 19.440 -12.879 -26.526 1.00 81.25 90 ASN A CA 1
ATOM 719 C C . ASN A 1 90 ? 20.538 -11.858 -26.158 1.00 81.25 90 ASN A C 1
ATOM 721 O O . ASN A 1 90 ? 21.638 -11.895 -26.705 1.00 81.25 90 ASN A O 1
ATOM 725 N N . ALA A 1 91 ? 20.239 -10.930 -25.248 1.00 81.56 91 ALA A N 1
ATOM 726 C CA . ALA A 1 91 ? 21.218 -9.990 -24.720 1.00 81.56 91 ALA A CA 1
ATOM 727 C C . ALA A 1 91 ? 22.158 -10.710 -23.754 1.00 81.56 91 ALA A C 1
ATOM 729 O O . ALA A 1 91 ? 21.680 -11.363 -22.830 1.00 81.56 91 ALA A O 1
ATOM 730 N N . GLY A 1 92 ? 23.472 -10.584 -23.954 1.00 85.44 92 GLY A N 1
ATOM 731 C CA . GLY A 1 92 ? 24.476 -11.201 -23.090 1.00 85.44 92 GLY A CA 1
ATOM 732 C C . GLY A 1 92 ? 24.593 -10.480 -21.749 1.00 85.44 92 GLY A C 1
ATOM 733 O O . GLY A 1 92 ? 25.036 -9.330 -21.693 1.00 85.44 92 GLY A O 1
ATOM 734 N N . ILE A 1 93 ? 24.225 -11.167 -20.671 1.00 89.12 93 ILE A N 1
ATOM 735 C CA . ILE A 1 93 ? 24.232 -10.651 -19.302 1.00 89.12 93 ILE A CA 1
ATOM 736 C C . ILE A 1 93 ? 25.350 -11.322 -18.507 1.00 89.12 93 ILE A C 1
ATOM 738 O O . ILE A 1 93 ? 25.491 -12.546 -18.495 1.00 89.12 93 ILE A O 1
ATOM 742 N N . ILE A 1 94 ? 26.124 -10.513 -17.792 1.00 90.88 94 ILE A N 1
ATOM 743 C CA . ILE A 1 94 ? 27.153 -10.956 -16.853 1.00 90.88 94 ILE A CA 1
ATOM 744 C C . ILE A 1 94 ? 26.824 -10.370 -15.487 1.00 90.88 94 ILE A C 1
ATOM 746 O O . ILE A 1 94 ? 26.607 -9.167 -15.360 1.00 90.88 94 ILE A O 1
ATOM 750 N N . ILE A 1 95 ? 26.817 -11.211 -14.461 1.00 92.88 95 ILE A N 1
ATOM 751 C CA . ILE A 1 95 ? 26.667 -10.799 -13.071 1.00 92.88 95 ILE A CA 1
ATOM 752 C C . ILE A 1 95 ? 28.000 -11.005 -12.369 1.00 92.88 95 ILE A C 1
ATOM 754 O O . ILE A 1 95 ? 28.562 -12.103 -12.380 1.00 92.88 95 ILE A O 1
ATOM 758 N N . VAL A 1 96 ? 28.479 -9.937 -11.744 1.00 92.69 96 VAL A N 1
ATOM 759 C CA . VAL A 1 96 ? 29.727 -9.889 -10.986 1.00 92.69 96 VAL A CA 1
ATOM 760 C C . VAL A 1 96 ? 29.419 -9.575 -9.526 1.00 92.69 96 VAL A C 1
ATOM 762 O O . VAL A 1 96 ? 28.606 -8.694 -9.238 1.00 92.69 96 VAL A O 1
ATOM 765 N N . LYS A 1 97 ? 30.090 -10.276 -8.615 1.00 90.62 97 LYS A N 1
ATOM 766 C CA . LYS A 1 97 ? 30.091 -10.030 -7.169 1.00 90.62 97 LYS A CA 1
ATOM 767 C C . LYS A 1 97 ? 31.534 -10.089 -6.684 1.00 90.62 97 LYS A C 1
ATOM 769 O O . LYS A 1 97 ? 32.237 -11.026 -7.048 1.00 90.62 97 LYS A O 1
ATOM 774 N N . ASP A 1 98 ? 31.969 -9.114 -5.888 1.00 84.81 98 ASP A N 1
ATOM 775 C CA . ASP A 1 98 ? 33.338 -9.063 -5.342 1.00 84.81 98 ASP A CA 1
ATOM 776 C C . ASP A 1 98 ? 34.408 -9.289 -6.434 1.00 84.81 98 ASP A C 1
ATOM 778 O O . ASP A 1 98 ? 35.269 -10.159 -6.326 1.00 84.81 98 ASP A O 1
ATOM 782 N N . GLU A 1 99 ? 34.270 -8.564 -7.554 1.00 85.56 99 GLU A N 1
ATOM 783 C CA . GLU A 1 99 ? 35.130 -8.652 -8.753 1.00 85.56 99 GLU A CA 1
ATOM 784 C C . GLU A 1 99 ? 35.133 -10.015 -9.475 1.00 85.56 99 GLU A C 1
ATOM 786 O O . GLU A 1 99 ? 35.796 -10.180 -10.499 1.00 85.56 99 GLU A O 1
ATOM 791 N N . THR A 1 100 ? 34.339 -10.978 -9.006 1.00 87.50 100 THR A N 1
ATOM 792 C CA . THR A 1 100 ? 34.239 -12.326 -9.567 1.00 87.50 100 THR A CA 1
ATOM 793 C C . THR A 1 100 ? 32.951 -12.485 -10.366 1.00 87.50 100 THR A C 1
ATOM 795 O O . THR A 1 100 ? 31.863 -12.135 -9.910 1.00 87.50 100 THR A O 1
ATOM 798 N N . GLU A 1 101 ? 33.053 -13.039 -11.572 1.00 91.50 101 GLU A N 1
ATOM 799 C CA . GLU A 1 101 ? 31.882 -13.433 -12.353 1.00 91.50 101 GLU A CA 1
ATOM 800 C C . GLU A 1 101 ? 31.167 -14.602 -11.672 1.00 91.50 101 GLU A C 1
ATOM 802 O O . GLU A 1 101 ? 31.729 -15.685 -11.518 1.00 91.50 101 GLU A O 1
ATOM 807 N N . VAL A 1 102 ? 29.916 -14.380 -11.274 1.00 92.06 102 VAL A N 1
ATOM 808 C CA . VAL A 1 102 ? 29.093 -15.391 -10.598 1.00 92.06 102 VAL A CA 1
ATOM 809 C C . VAL A 1 102 ? 28.079 -16.032 -11.539 1.00 92.06 102 VAL A C 1
ATOM 811 O O . VAL A 1 102 ? 27.696 -17.185 -11.342 1.00 92.06 102 VAL A O 1
ATOM 814 N N . LYS A 1 103 ? 27.654 -15.314 -12.585 1.00 92.00 103 LYS A N 1
ATOM 815 C CA . LYS A 1 103 ? 26.748 -15.841 -13.607 1.00 92.00 103 LYS A CA 1
ATOM 816 C C . LYS A 1 103 ? 26.962 -15.143 -14.946 1.00 92.00 103 LYS A C 1
ATOM 818 O O . LYS A 1 103 ? 27.134 -13.928 -14.989 1.00 92.00 103 LYS A O 1
ATOM 823 N N . ARG A 1 104 ? 26.862 -15.907 -16.030 1.00 91.38 104 ARG A N 1
ATOM 824 C CA . ARG A 1 104 ? 26.824 -15.414 -17.407 1.00 91.38 104 ARG A CA 1
ATOM 825 C C . ARG A 1 104 ? 25.798 -16.213 -18.191 1.00 91.38 104 ARG A C 1
ATOM 827 O O . ARG A 1 104 ? 25.873 -17.438 -18.200 1.00 91.38 104 ARG A O 1
ATOM 834 N N . ASP A 1 105 ? 24.846 -15.522 -18.802 1.00 90.19 105 ASP A N 1
ATOM 835 C CA . ASP A 1 105 ? 23.812 -16.130 -19.645 1.00 90.19 105 ASP A CA 1
ATOM 836 C C . ASP A 1 105 ? 23.149 -15.055 -20.520 1.00 90.19 105 ASP A C 1
ATOM 838 O O . ASP A 1 105 ? 23.420 -13.862 -20.354 1.00 90.19 105 ASP A O 1
ATOM 842 N N . ASN A 1 106 ? 22.261 -15.459 -21.421 1.00 88.19 106 ASN A N 1
ATOM 843 C CA . ASN A 1 106 ? 21.549 -14.548 -22.310 1.00 88.19 106 ASN A CA 1
ATOM 844 C C . ASN A 1 106 ? 20.093 -14.331 -21.867 1.00 88.19 106 ASN A C 1
ATOM 846 O O . ASN A 1 106 ? 19.492 -15.185 -21.213 1.00 88.19 106 ASN A O 1
ATOM 850 N N . THR A 1 107 ? 19.492 -13.198 -22.245 1.00 88.31 107 THR A N 1
ATOM 851 C CA . THR A 1 107 ? 18.038 -13.019 -22.094 1.00 88.31 107 THR A CA 1
ATOM 852 C C . THR A 1 107 ? 17.271 -14.005 -22.975 1.00 88.31 107 THR A C 1
ATOM 854 O O . THR A 1 107 ? 17.691 -14.335 -24.089 1.00 88.31 107 THR A O 1
ATOM 857 N N . ASN A 1 108 ? 16.118 -14.464 -22.492 1.00 89.50 108 ASN A N 1
ATOM 858 C CA . ASN A 1 108 ? 15.237 -15.345 -23.254 1.00 89.50 108 ASN A CA 1
ATOM 859 C C . ASN A 1 108 ? 14.519 -14.591 -24.402 1.00 89.50 108 ASN A C 1
ATOM 861 O O . ASN A 1 108 ? 14.801 -13.429 -24.703 1.00 89.50 108 ASN A O 1
ATOM 865 N N . MET A 1 109 ? 13.565 -15.257 -25.060 1.00 87.25 109 MET A N 1
ATOM 866 C CA . MET A 1 109 ? 12.785 -14.669 -26.161 1.00 87.25 109 MET A CA 1
ATOM 867 C C . MET A 1 109 ? 11.885 -13.500 -25.738 1.00 87.25 109 MET A C 1
ATOM 869 O O . MET A 1 109 ? 11.566 -12.664 -26.580 1.00 87.25 109 MET A O 1
ATOM 873 N N . ASP A 1 110 ? 11.549 -13.415 -24.454 1.00 90.62 110 ASP A N 1
ATOM 874 C CA . ASP A 1 110 ? 10.784 -12.322 -23.851 1.00 90.62 110 ASP A CA 1
ATOM 875 C C . ASP A 1 110 ? 11.701 -11.216 -23.295 1.00 90.62 110 ASP A C 1
ATOM 877 O O . ASP A 1 110 ? 11.236 -10.306 -22.616 1.00 90.62 110 ASP A O 1
ATOM 881 N N . GLY A 1 111 ? 13.013 -11.291 -23.560 1.00 88.00 111 GLY A N 1
ATOM 882 C CA . GLY A 1 111 ? 14.019 -10.353 -23.049 1.00 88.00 111 GLY A CA 1
ATOM 883 C C . GLY A 1 111 ? 14.224 -10.423 -21.537 1.00 88.00 111 GLY A C 1
ATOM 884 O O . GLY A 1 111 ? 14.753 -9.481 -20.947 1.00 88.00 111 GLY A O 1
ATOM 885 N N . ILE A 1 112 ? 13.822 -11.534 -20.914 1.00 93.00 112 ILE A N 1
ATOM 886 C CA . ILE A 1 112 ? 13.915 -11.764 -19.474 1.00 93.00 112 ILE A CA 1
ATOM 887 C C . ILE A 1 112 ? 15.178 -12.560 -19.142 1.00 93.00 112 ILE A C 1
ATOM 889 O O . ILE A 1 112 ? 15.493 -13.564 -19.787 1.00 93.00 112 ILE A O 1
ATOM 893 N N . PHE A 1 113 ? 15.867 -12.149 -18.081 1.00 93.06 113 PHE A N 1
ATOM 894 C CA . PHE A 1 113 ? 16.940 -12.894 -17.432 1.00 93.06 113 PHE A CA 1
ATOM 895 C C . PHE A 1 113 ? 16.586 -13.134 -15.963 1.00 93.06 113 PHE A C 1
ATOM 897 O O . PHE A 1 113 ? 16.157 -12.216 -15.267 1.00 93.06 113 PHE A O 1
ATOM 904 N N . LYS A 1 114 ? 16.805 -14.355 -15.461 1.00 93.81 114 LYS A N 1
ATOM 905 C CA . LYS A 1 114 ? 16.543 -14.710 -14.056 1.00 93.81 114 LYS A CA 1
ATOM 906 C C . LYS A 1 114 ? 17.830 -15.013 -13.300 1.00 93.81 114 LYS A C 1
ATOM 908 O O . LYS A 1 114 ? 18.700 -15.741 -13.788 1.00 93.81 114 LYS A O 1
ATOM 913 N N . PHE A 1 115 ? 17.934 -14.509 -12.080 1.00 92.88 115 PHE A N 1
ATOM 914 C CA . PHE A 1 115 ? 19.082 -14.668 -11.197 1.00 92.88 115 PHE A CA 1
ATOM 915 C C . PHE A 1 115 ? 18.635 -15.028 -9.785 1.00 92.88 115 PHE A C 1
ATOM 917 O O . PHE A 1 115 ? 17.799 -14.341 -9.219 1.00 92.88 115 PHE A O 1
ATOM 924 N N . SER A 1 116 ? 19.227 -16.056 -9.187 1.00 92.31 116 SER A N 1
ATOM 925 C CA . SER A 1 116 ? 18.975 -16.411 -7.788 1.00 92.31 116 SER A CA 1
ATOM 926 C C . SER A 1 116 ? 20.267 -16.189 -6.993 1.00 92.31 116 SER A C 1
ATOM 928 O O . SER A 1 116 ? 21.220 -16.950 -7.184 1.00 92.31 116 SER A O 1
ATOM 930 N N . PRO A 1 117 ? 20.341 -15.165 -6.122 1.00 90.12 117 PRO A N 1
ATOM 931 C CA . PRO A 1 117 ? 21.542 -14.867 -5.338 1.00 90.12 117 PRO A CA 1
ATOM 932 C C . PRO A 1 117 ? 21.867 -15.922 -4.275 1.00 90.12 117 PRO A C 1
ATOM 934 O O . PRO A 1 117 ? 22.970 -15.919 -3.730 1.00 90.12 117 PRO A O 1
ATOM 937 N N . SER A 1 118 ? 20.929 -16.827 -3.980 1.00 85.50 118 SER A N 1
ATOM 938 C CA . SER A 1 118 ? 21.049 -17.851 -2.938 1.00 85.50 118 SER A CA 1
ATOM 939 C C . SER A 1 118 ? 22.307 -18.722 -3.056 1.00 85.50 118 SER A C 1
ATOM 941 O O . SER A 1 118 ? 22.859 -19.156 -2.048 1.00 85.50 118 SER A O 1
ATOM 943 N N . ALA A 1 119 ? 22.809 -18.927 -4.276 1.00 82.25 119 ALA A N 1
ATOM 944 C CA . ALA A 1 119 ? 24.037 -19.677 -4.537 1.00 82.25 119 ALA A CA 1
ATOM 945 C C . ALA A 1 119 ? 25.336 -18.876 -4.303 1.00 82.25 119 ALA A C 1
ATOM 947 O O . ALA A 1 119 ? 26.415 -19.464 -4.277 1.00 82.25 119 ALA A O 1
ATOM 948 N N . TYR A 1 120 ? 25.251 -17.551 -4.148 1.00 85.75 120 TYR A N 1
ATOM 949 C CA . TYR A 1 120 ? 26.401 -16.636 -4.212 1.00 85.75 120 TYR A CA 1
ATOM 950 C C . TYR A 1 120 ? 26.526 -15.703 -2.993 1.00 85.75 120 TYR A C 1
ATOM 952 O O . TYR A 1 120 ? 27.566 -15.070 -2.799 1.00 85.75 120 TYR A O 1
ATOM 960 N N . GLY A 1 121 ? 25.498 -15.639 -2.142 1.00 85.44 121 GLY A N 1
ATOM 961 C CA . GLY A 1 121 ? 25.525 -14.907 -0.872 1.00 85.44 121 GLY A CA 1
ATOM 962 C C . GLY A 1 121 ? 24.996 -13.474 -0.952 1.00 85.44 121 GLY A C 1
ATOM 963 O O . GLY A 1 121 ? 24.546 -12.996 -1.992 1.00 85.44 121 GLY A O 1
ATOM 964 N N . VAL A 1 122 ? 25.043 -12.768 0.175 1.00 88.62 122 VAL A N 1
ATOM 965 C CA . VAL A 1 122 ? 24.719 -11.333 0.255 1.00 88.62 122 VAL A CA 1
ATOM 966 C C . VAL A 1 122 ? 25.901 -10.467 -0.186 1.00 88.62 122 VAL A C 1
ATOM 968 O O . VAL A 1 122 ? 27.050 -10.920 -0.180 1.00 88.62 122 VAL A O 1
ATOM 971 N N . GLY A 1 123 ? 25.623 -9.227 -0.586 1.00 89.25 123 GLY A N 1
ATOM 972 C CA . GLY A 1 123 ? 26.632 -8.250 -1.002 1.00 89.25 123 GLY A CA 1
ATOM 973 C C . GLY A 1 123 ? 26.165 -7.339 -2.136 1.00 89.25 123 GLY A C 1
ATOM 974 O O . GLY A 1 123 ? 24.999 -7.355 -2.533 1.00 89.25 123 GLY A O 1
ATOM 975 N N . GLU A 1 124 ? 27.085 -6.532 -2.659 1.00 91.88 124 GLU A N 1
ATOM 976 C CA . GLU A 1 124 ? 26.850 -5.718 -3.853 1.00 91.88 124 GLU A CA 1
ATOM 977 C C . GLU A 1 124 ? 27.064 -6.559 -5.118 1.00 91.88 124 GLU A C 1
ATOM 979 O O . GLU A 1 124 ? 28.098 -7.207 -5.287 1.00 91.88 124 GLU A O 1
ATOM 984 N N . TYR A 1 125 ? 26.087 -6.522 -6.019 1.00 92.38 125 TYR A N 1
ATOM 985 C CA . TYR A 1 125 ? 26.150 -7.168 -7.321 1.00 92.38 125 TYR A CA 1
ATOM 986 C C . TYR A 1 125 ? 26.198 -6.115 -8.419 1.00 92.38 125 TYR A C 1
ATOM 988 O O . TYR A 1 125 ? 25.521 -5.089 -8.345 1.00 92.38 125 TYR A O 1
ATOM 996 N N . THR A 1 126 ? 26.972 -6.391 -9.464 1.00 92.94 126 THR A N 1
ATOM 997 C CA . THR A 1 126 ? 27.004 -5.599 -10.695 1.00 92.94 126 THR A CA 1
ATOM 998 C C . THR A 1 126 ? 26.494 -6.457 -11.844 1.00 92.94 126 THR A C 1
ATOM 1000 O O . THR A 1 126 ? 27.112 -7.463 -12.189 1.00 92.94 126 THR A O 1
ATOM 1003 N N . ILE A 1 127 ? 25.383 -6.059 -12.458 1.00 89.75 127 ILE A N 1
ATOM 1004 C CA . ILE A 1 127 ? 24.965 -6.584 -13.762 1.00 89.75 127 ILE A CA 1
ATOM 1005 C C . ILE A 1 127 ? 25.680 -5.778 -14.832 1.00 89.75 127 ILE A C 1
ATOM 1007 O O . ILE A 1 127 ? 25.679 -4.553 -14.763 1.00 89.75 127 ILE A O 1
ATOM 1011 N N . THR A 1 128 ? 26.249 -6.451 -15.823 1.00 87.62 128 THR A N 1
ATOM 1012 C CA . THR A 1 128 ? 26.794 -5.848 -17.039 1.00 87.62 128 THR A CA 1
ATOM 1013 C C . THR A 1 128 ? 26.155 -6.506 -18.252 1.00 87.62 128 THR A C 1
ATOM 1015 O O . THR A 1 128 ? 26.207 -7.727 -18.393 1.00 87.62 128 THR A O 1
ATOM 1018 N N . ILE A 1 129 ? 25.587 -5.696 -19.139 1.00 82.00 129 ILE A N 1
ATOM 1019 C CA . ILE A 1 129 ? 25.166 -6.116 -20.476 1.00 82.00 129 ILE A CA 1
ATOM 1020 C C . ILE A 1 129 ? 26.311 -5.762 -21.416 1.00 82.00 129 ILE A C 1
ATOM 1022 O O . ILE A 1 129 ? 26.620 -4.577 -21.534 1.00 82.00 129 ILE A O 1
ATOM 1026 N N . ARG A 1 130 ? 26.977 -6.766 -22.006 1.00 69.69 130 ARG A N 1
ATOM 1027 C CA . ARG A 1 130 ? 28.120 -6.535 -22.910 1.00 69.69 130 ARG A CA 1
ATOM 1028 C C . ARG A 1 130 ? 27.697 -6.500 -24.375 1.00 69.69 130 ARG A C 1
ATOM 1030 O O . ARG A 1 130 ? 26.900 -7.322 -24.819 1.00 69.69 130 ARG A O 1
ATOM 1037 N N . GLU A 1 131 ? 28.339 -5.618 -25.125 1.00 59.53 131 GLU A N 1
ATOM 1038 C CA . GLU A 1 131 ? 28.095 -5.240 -26.520 1.00 59.53 131 GLU A CA 1
ATOM 1039 C C . GLU A 1 131 ? 28.275 -6.363 -27.572 1.00 59.53 131 GLU A C 1
ATOM 1041 O O . GLU A 1 131 ? 28.044 -6.159 -28.761 1.00 59.53 131 GLU A O 1
ATOM 1046 N N . HIS A 1 132 ? 28.656 -7.588 -27.214 1.00 51.19 132 HIS A N 1
ATOM 1047 C CA . HIS A 1 132 ? 29.378 -8.413 -28.187 1.00 51.19 132 HIS A CA 1
ATOM 1048 C C . HIS A 1 132 ? 28.643 -9.395 -29.101 1.00 51.19 132 HIS A C 1
ATOM 1050 O O . HIS A 1 132 ? 29.320 -9.961 -29.950 1.00 51.19 132 HIS A O 1
ATOM 1056 N N . ASP A 1 133 ? 27.314 -9.512 -29.101 1.00 45.62 133 ASP A N 1
ATOM 1057 C CA . ASP A 1 133 ? 26.650 -10.457 -30.018 1.00 45.62 133 ASP A CA 1
ATOM 1058 C C . ASP A 1 133 ? 25.394 -9.879 -30.677 1.00 45.62 133 ASP A C 1
ATOM 1060 O O . ASP A 1 133 ? 24.277 -10.291 -30.388 1.00 45.62 133 ASP A O 1
ATOM 1064 N N . LYS A 1 134 ? 25.589 -8.907 -31.582 1.00 48.62 134 LYS A N 1
ATOM 1065 C CA . LYS A 1 134 ? 24.666 -8.517 -32.670 1.00 48.62 134 LYS A CA 1
ATOM 1066 C C . LYS A 1 134 ? 23.184 -8.816 -32.377 1.00 48.62 134 LYS A C 1
ATOM 1068 O O . LYS A 1 134 ? 22.579 -9.704 -32.987 1.00 48.62 134 LYS A O 1
ATOM 1073 N N . ILE A 1 135 ? 22.593 -8.075 -31.442 1.00 49.69 135 ILE A N 1
ATOM 1074 C CA . ILE A 1 135 ? 21.168 -8.196 -31.139 1.00 49.69 135 ILE A CA 1
ATOM 1075 C C . ILE A 1 135 ? 20.413 -7.477 -32.252 1.00 49.69 135 ILE A C 1
ATOM 1077 O O . ILE A 1 135 ? 20.177 -6.273 -32.200 1.00 49.69 135 ILE A O 1
ATOM 1081 N N . SER A 1 136 ? 20.063 -8.219 -33.302 1.00 50.41 136 SER A N 1
ATOM 1082 C CA . SER A 1 136 ? 19.494 -7.659 -34.533 1.00 50.41 136 SER A CA 1
ATOM 1083 C C . SER A 1 136 ? 20.433 -6.645 -35.225 1.00 50.41 136 SER A C 1
ATOM 1085 O O . SER A 1 136 ? 21.643 -6.649 -35.016 1.00 50.41 136 SER A O 1
ATOM 1087 N N . THR A 1 137 ? 19.916 -5.826 -36.139 1.00 52.38 137 THR A N 1
ATOM 1088 C CA . THR A 1 137 ? 20.684 -4.862 -36.950 1.00 52.38 137 THR A CA 1
ATOM 1089 C C . THR A 1 137 ? 21.143 -3.613 -36.181 1.00 52.38 137 THR A C 1
ATOM 1091 O O . THR A 1 137 ? 21.552 -2.642 -36.814 1.00 52.38 137 THR A O 1
ATOM 1094 N N . GLN A 1 138 ? 21.047 -3.606 -34.849 1.00 55.81 138 GLN A N 1
ATOM 1095 C CA . GLN A 1 138 ? 21.276 -2.441 -33.991 1.00 55.81 138 GLN A CA 1
ATOM 1096 C C . GLN A 1 138 ? 22.485 -2.647 -33.067 1.00 55.81 138 GLN A C 1
ATOM 1098 O O . GLN A 1 138 ? 22.781 -3.768 -32.655 1.00 55.81 138 GLN A O 1
ATOM 1103 N N . PHE A 1 139 ? 23.177 -1.548 -32.763 1.00 62.59 139 PHE A N 1
ATOM 1104 C CA . PHE A 1 139 ? 24.334 -1.496 -31.868 1.00 62.59 139 PHE A CA 1
ATOM 1105 C C . PHE A 1 139 ? 23.941 -0.809 -30.560 1.00 62.59 139 PHE A C 1
ATOM 1107 O O . PHE A 1 139 ? 23.255 0.217 -30.589 1.00 62.59 139 PHE A O 1
ATOM 1114 N N . TYR A 1 140 ? 24.393 -1.367 -29.438 1.00 69.50 140 TYR A N 1
ATOM 1115 C CA . TYR A 1 140 ? 24.058 -0.893 -28.101 1.00 69.50 140 TYR A CA 1
ATOM 1116 C C . TYR A 1 140 ? 25.311 -0.717 -27.256 1.00 69.50 140 TYR A C 1
ATOM 1118 O O . TYR A 1 140 ? 26.192 -1.573 -27.286 1.00 69.50 140 TYR A O 1
ATOM 1126 N N . CYS A 1 141 ? 25.347 0.349 -26.460 1.00 72.00 141 CYS A N 1
ATOM 1127 C CA . CYS A 1 141 ? 26.429 0.557 -25.507 1.00 72.00 141 CYS A CA 1
ATOM 1128 C C . CYS A 1 141 ? 26.325 -0.406 -24.320 1.00 72.00 141 CYS A C 1
ATOM 1130 O O . CYS A 1 141 ? 25.224 -0.693 -23.835 1.00 72.00 141 CYS A O 1
ATOM 1132 N N . ASP A 1 142 ? 27.481 -0.817 -23.791 1.00 75.62 142 ASP A N 1
ATOM 1133 C CA . ASP A 1 142 ? 27.566 -1.520 -22.512 1.00 75.62 142 ASP A CA 1
ATOM 1134 C C . ASP A 1 142 ? 26.800 -0.756 -21.425 1.00 75.62 142 ASP A C 1
ATOM 1136 O O . ASP A 1 142 ? 26.958 0.458 -21.247 1.00 75.62 142 ASP A O 1
ATOM 1140 N N . LYS A 1 143 ? 25.991 -1.482 -20.652 1.00 81.31 143 LYS A N 1
ATOM 1141 C CA . LYS A 1 143 ? 25.293 -0.921 -19.493 1.00 81.31 143 LYS A CA 1
ATOM 1142 C C . LYS A 1 143 ? 25.591 -1.748 -18.259 1.00 81.31 143 LYS A C 1
ATOM 1144 O O . LYS A 1 143 ? 25.406 -2.964 -18.265 1.00 81.31 143 LYS A O 1
ATOM 1149 N N . ALA A 1 144 ? 26.009 -1.067 -17.196 1.00 86.12 144 ALA A N 1
ATOM 1150 C CA . ALA A 1 144 ? 26.228 -1.670 -15.894 1.00 86.12 144 ALA A CA 1
ATOM 1151 C C . ALA A 1 144 ? 25.300 -1.062 -14.836 1.00 86.12 144 ALA A C 1
ATOM 1153 O O . ALA A 1 144 ? 25.129 0.156 -14.781 1.00 86.12 144 ALA A O 1
ATOM 1154 N N . ILE A 1 145 ? 24.710 -1.909 -13.992 1.00 88.88 145 ILE A N 1
ATOM 1155 C CA . ILE A 1 145 ? 23.890 -1.492 -12.848 1.00 88.88 145 ILE A CA 1
ATOM 1156 C C . ILE A 1 145 ? 24.371 -2.226 -11.607 1.00 88.88 145 ILE A C 1
ATOM 1158 O O . ILE A 1 145 ? 24.536 -3.446 -11.617 1.00 88.88 145 ILE A O 1
ATOM 1162 N N . LYS A 1 146 ? 24.552 -1.464 -10.530 1.00 91.19 146 LYS A N 1
ATOM 1163 C CA . LYS A 1 146 ? 24.848 -1.988 -9.203 1.00 91.19 146 LYS A CA 1
ATOM 1164 C C . LYS A 1 146 ? 23.582 -2.072 -8.370 1.00 91.19 146 LYS A C 1
ATOM 1166 O O . LYS A 1 146 ? 22.777 -1.141 -8.377 1.00 91.19 146 LYS A O 1
ATOM 1171 N N . PHE A 1 147 ? 23.422 -3.162 -7.637 1.00 90.38 147 PHE A N 1
ATOM 1172 C CA . PHE A 1 147 ? 22.344 -3.313 -6.669 1.00 90.38 147 PHE A CA 1
ATOM 1173 C C . PHE A 1 147 ? 22.807 -4.190 -5.497 1.00 90.38 147 PHE A C 1
ATOM 1175 O O . PHE A 1 147 ? 23.515 -5.181 -5.698 1.00 90.38 147 PHE A O 1
ATOM 1182 N N . PRO A 1 148 ? 22.425 -3.843 -4.260 1.00 92.06 148 PRO A N 1
ATOM 1183 C CA . PRO A 1 148 ? 22.710 -4.670 -3.099 1.00 92.06 148 PRO A CA 1
ATOM 1184 C C . PRO A 1 148 ? 21.704 -5.819 -2.991 1.00 92.06 148 PRO A C 1
ATOM 1186 O O . PRO A 1 148 ? 20.501 -5.627 -3.177 1.00 92.06 148 PRO A O 1
ATOM 1189 N N . VAL A 1 149 ? 22.191 -6.992 -2.603 1.00 92.06 149 VAL A N 1
ATOM 1190 C CA . VAL A 1 149 ? 21.376 -8.121 -2.147 1.00 92.06 149 VAL A CA 1
ATOM 1191 C C . VAL A 1 149 ? 21.682 -8.366 -0.677 1.00 92.06 149 VAL A C 1
ATOM 1193 O O . VAL A 1 149 ? 22.842 -8.536 -0.303 1.00 92.06 149 VAL A O 1
ATOM 1196 N N . LYS A 1 150 ? 20.641 -8.410 0.155 1.00 92.06 150 LYS A N 1
ATOM 1197 C CA . LYS A 1 150 ? 20.746 -8.656 1.602 1.00 92.06 150 LYS A CA 1
ATOM 1198 C C . LYS A 1 150 ? 19.763 -9.740 2.038 1.00 92.06 150 LYS A C 1
ATOM 1200 O O . LYS A 1 150 ? 18.848 -10.083 1.294 1.00 92.06 150 LYS A O 1
ATOM 1205 N N . GLY A 1 151 ? 19.926 -10.284 3.235 1.00 90.31 151 GLY A N 1
ATOM 1206 C CA . GLY A 1 151 ? 18.948 -11.186 3.835 1.00 90.31 151 GLY A CA 1
ATOM 1207 C C . GLY A 1 151 ? 17.624 -10.500 4.104 1.00 90.31 151 GLY A C 1
ATOM 1208 O O . GLY A 1 151 ? 17.584 -9.316 4.449 1.00 90.31 151 GLY A O 1
ATOM 1209 N N . ARG A 1 152 ? 16.530 -11.244 3.972 1.00 90.56 152 ARG A N 1
ATOM 1210 C CA . ARG A 1 152 ? 15.241 -10.804 4.489 1.00 90.56 152 ARG A CA 1
ATOM 1211 C C . ARG A 1 152 ? 15.250 -10.890 6.007 1.00 90.56 152 ARG A C 1
ATOM 1213 O O . ARG A 1 152 ? 15.670 -11.893 6.582 1.00 90.56 152 ARG A O 1
ATOM 1220 N N . MET A 1 153 ? 14.742 -9.844 6.630 1.00 89.88 153 MET A N 1
ATOM 1221 C CA . MET A 1 153 ? 14.265 -9.870 7.998 1.00 89.88 153 MET A CA 1
ATOM 1222 C C . MET A 1 153 ? 12.885 -9.237 8.004 1.00 89.88 153 MET A C 1
ATOM 1224 O O . MET A 1 153 ? 12.654 -8.269 7.282 1.00 89.88 153 MET A O 1
ATOM 1228 N N . GLU A 1 154 ? 11.972 -9.821 8.762 1.00 91.06 154 GLU A N 1
ATOM 1229 C CA . GLU A 1 154 ? 10.572 -9.429 8.762 1.00 91.06 154 GLU A CA 1
ATOM 1230 C C . GLU A 1 154 ? 9.994 -9.562 10.168 1.00 91.06 154 GLU A C 1
ATOM 1232 O O . GLU A 1 154 ? 10.104 -10.617 10.803 1.00 91.06 154 GLU A O 1
ATOM 1237 N N . ILE A 1 155 ? 9.361 -8.490 10.638 1.00 91.00 155 ILE A N 1
ATOM 1238 C CA . ILE A 1 155 ? 8.564 -8.482 11.859 1.00 91.00 155 ILE A CA 1
ATOM 1239 C C . ILE A 1 155 ? 7.208 -9.111 11.535 1.00 91.00 155 ILE A C 1
ATOM 1241 O O . ILE A 1 155 ? 6.396 -8.551 10.803 1.00 91.00 155 ILE A O 1
ATOM 1245 N N . MET A 1 156 ? 6.925 -10.277 12.088 1.00 88.00 156 MET A N 1
ATOM 1246 C CA . MET A 1 156 ? 5.701 -11.030 11.854 1.00 88.00 156 MET A CA 1
ATOM 1247 C C . MET A 1 156 ? 4.633 -10.688 12.898 1.00 88.00 156 MET A C 1
ATOM 1249 O O . MET A 1 156 ? 4.937 -10.490 14.070 1.00 88.00 156 MET A O 1
ATOM 1253 N N . HIS A 1 157 ? 3.370 -10.668 12.465 1.00 84.44 157 HIS A N 1
ATOM 1254 C CA . HIS A 1 157 ? 2.185 -10.644 13.338 1.00 84.44 157 HIS A CA 1
ATOM 1255 C C . HIS A 1 157 ? 2.103 -9.499 14.366 1.00 84.44 157 HIS A C 1
ATOM 1257 O O . HIS A 1 157 ? 1.400 -9.634 15.363 1.00 84.44 157 HIS A O 1
ATOM 1263 N N . LEU A 1 158 ? 2.763 -8.361 14.122 1.00 87.12 158 LEU A N 1
ATOM 1264 C CA . LEU A 1 158 ? 2.605 -7.189 14.981 1.00 87.12 158 LEU A CA 1
ATOM 1265 C C . LEU A 1 158 ? 1.181 -6.619 14.825 1.00 87.12 158 LEU A C 1
ATOM 1267 O O . LEU A 1 158 ? 0.797 -6.293 13.696 1.00 87.12 158 LEU A O 1
ATOM 1271 N N . PRO A 1 159 ? 0.391 -6.509 15.908 1.00 83.31 159 PRO A N 1
ATOM 1272 C CA . PRO A 1 159 ? -0.933 -5.912 15.832 1.00 83.31 159 PRO A CA 1
ATOM 1273 C C . PRO A 1 159 ? -0.823 -4.405 15.584 1.00 83.31 159 PRO A C 1
ATOM 1275 O O . PRO A 1 159 ? 0.162 -3.769 15.953 1.00 83.31 159 PRO A O 1
ATOM 1278 N N . GLN A 1 160 ? -1.857 -3.822 14.976 1.00 84.25 160 GLN A N 1
ATOM 1279 C CA . GLN A 1 160 ? -1.911 -2.376 14.744 1.00 84.25 160 GLN A CA 1
ATOM 1280 C C . GLN A 1 160 ? -2.006 -1.590 16.061 1.00 84.25 160 GLN A C 1
ATOM 1282 O O . GLN A 1 160 ? -1.495 -0.476 16.153 1.00 84.25 160 GLN A O 1
ATOM 1287 N N . TYR A 1 161 ? -2.638 -2.178 17.077 1.00 84.25 161 TYR A N 1
ATOM 1288 C CA . TYR A 1 161 ? -2.799 -1.602 18.404 1.00 84.25 161 TYR A CA 1
ATOM 1289 C C . TYR A 1 161 ? -2.613 -2.661 19.496 1.00 84.25 161 TYR A C 1
ATOM 1291 O O . TYR A 1 161 ? -2.898 -3.841 19.289 1.00 84.25 161 TYR A O 1
ATOM 1299 N N . ALA A 1 162 ? -2.163 -2.241 20.677 1.00 83.69 162 ALA A N 1
ATOM 1300 C CA . ALA A 1 162 ? -2.127 -3.079 21.872 1.00 83.69 162 ALA A CA 1
ATOM 1301 C C . ALA A 1 162 ? -2.388 -2.254 23.136 1.00 83.69 162 ALA A C 1
ATOM 1303 O O . ALA A 1 162 ? -1.995 -1.094 23.240 1.00 83.69 162 ALA A O 1
ATOM 1304 N N . LYS A 1 163 ? -3.033 -2.864 24.132 1.00 81.19 163 LYS A N 1
ATOM 1305 C CA . LYS A 1 163 ? -3.209 -2.228 25.440 1.00 81.19 163 LYS A CA 1
ATOM 1306 C C . LYS A 1 163 ? -1.868 -2.168 26.171 1.00 81.19 163 LYS A C 1
ATOM 1308 O O . LYS A 1 163 ? -1.124 -3.142 26.166 1.00 81.19 163 LYS A O 1
ATOM 1313 N N . ILE A 1 164 ? -1.600 -1.071 26.871 1.00 84.00 164 ILE A N 1
ATOM 1314 C CA . ILE A 1 164 ? -0.376 -0.862 27.661 1.00 84.00 164 ILE A CA 1
ATOM 1315 C C . ILE A 1 164 ? -0.101 -1.982 28.679 1.00 84.00 164 ILE A C 1
ATOM 1317 O O . ILE A 1 164 ? 1.044 -2.313 28.957 1.00 84.00 164 ILE A O 1
ATOM 1321 N N . SER A 1 165 ? -1.155 -2.595 29.222 1.00 76.00 165 SER A N 1
ATOM 1322 C CA . SER A 1 165 ? -1.063 -3.705 30.176 1.00 76.00 165 SER A CA 1
ATOM 1323 C C . SER A 1 165 ? -0.842 -5.071 29.518 1.00 76.00 165 SER A C 1
ATOM 1325 O O . SER A 1 165 ? -0.708 -6.066 30.227 1.00 76.00 165 SER A O 1
ATOM 1327 N N . THR A 1 166 ? -0.884 -5.146 28.187 1.00 78.12 166 THR A N 1
ATOM 1328 C CA . THR A 1 166 ? -0.728 -6.386 27.428 1.00 78.12 166 THR A CA 1
ATOM 1329 C C . THR A 1 166 ? 0.735 -6.575 27.061 1.00 78.12 166 THR A C 1
ATOM 1331 O O . THR A 1 166 ? 1.388 -5.669 26.550 1.00 78.12 166 THR A O 1
ATOM 1334 N N . GLN A 1 167 ? 1.243 -7.780 27.294 1.00 81.50 167 GLN A N 1
ATOM 1335 C CA . GLN A 1 167 ? 2.555 -8.185 26.815 1.00 81.50 167 GLN A CA 1
ATOM 1336 C C . GLN A 1 167 ? 2.477 -8.401 25.299 1.00 81.50 167 GLN A C 1
ATOM 1338 O O . GLN A 1 167 ? 1.728 -9.262 24.837 1.00 81.50 167 GLN A O 1
ATOM 1343 N N . VAL A 1 168 ? 3.213 -7.606 24.521 1.00 83.62 168 VAL A N 1
ATOM 1344 C CA . VAL A 1 168 ? 3.244 -7.747 23.057 1.00 83.62 168 VAL A CA 1
ATOM 1345 C C . VAL A 1 168 ? 4.358 -8.714 22.687 1.00 83.62 168 VAL A C 1
ATOM 1347 O O . VAL A 1 168 ? 5.519 -8.458 22.987 1.00 83.62 168 VAL A O 1
ATOM 1350 N N . GLU A 1 169 ? 4.018 -9.816 22.027 1.00 85.38 169 GLU A N 1
ATOM 1351 C CA . GLU A 1 169 ? 5.002 -10.772 21.525 1.00 85.38 169 GLU A CA 1
ATOM 1352 C C . GLU A 1 169 ? 5.466 -10.386 20.118 1.00 85.38 169 GLU A C 1
ATOM 1354 O O . GLU A 1 169 ? 4.690 -10.386 19.162 1.00 85.38 169 GLU A O 1
ATOM 1359 N N . LEU A 1 170 ? 6.750 -10.059 19.986 1.00 85.12 170 LEU A N 1
ATOM 1360 C CA . LEU A 1 170 ? 7.372 -9.746 18.706 1.00 85.12 170 LEU A CA 1
ATOM 1361 C C . LEU A 1 170 ? 7.937 -11.015 18.072 1.00 85.12 170 LEU A C 1
ATOM 1363 O O . LEU A 1 170 ? 8.827 -11.634 18.651 1.00 85.12 170 LEU A O 1
ATOM 1367 N N . TYR A 1 171 ? 7.477 -11.347 16.868 1.00 87.50 171 TYR A N 1
ATOM 1368 C CA . TYR A 1 171 ? 7.989 -12.473 16.092 1.00 87.50 171 TYR A CA 1
ATOM 1369 C C . TYR A 1 171 ? 8.891 -11.971 14.970 1.00 87.50 171 TYR A C 1
ATOM 1371 O O . TYR A 1 171 ? 8.462 -11.134 14.182 1.00 87.50 171 TYR A O 1
ATOM 1379 N N . ILE A 1 172 ? 10.121 -12.475 14.855 1.00 87.81 172 ILE A N 1
ATOM 1380 C CA . ILE A 1 172 ? 11.037 -12.066 13.778 1.00 87.81 172 ILE A CA 1
ATOM 1381 C C . ILE A 1 172 ? 11.423 -13.269 12.928 1.00 87.81 172 ILE A C 1
ATOM 1383 O O . ILE A 1 172 ? 11.984 -14.249 13.415 1.00 87.81 172 ILE A O 1
ATOM 1387 N N . LYS A 1 173 ? 11.147 -13.173 11.627 1.00 87.25 173 LYS A N 1
ATOM 1388 C CA . LYS A 1 173 ? 11.573 -14.150 10.625 1.00 87.25 173 LYS A CA 1
ATOM 1389 C C . LYS A 1 173 ? 12.782 -13.607 9.874 1.00 87.25 173 LYS A C 1
ATOM 1391 O O . LYS A 1 173 ? 12.766 -12.470 9.417 1.00 87.25 173 LYS A O 1
ATOM 1396 N N . MET A 1 174 ? 13.816 -14.428 9.720 1.00 86.44 174 MET A N 1
ATOM 1397 C CA . MET A 1 174 ? 15.038 -14.079 8.994 1.00 86.44 174 MET A CA 1
ATOM 1398 C C . MET A 1 174 ? 15.426 -15.187 8.017 1.00 86.44 174 MET A C 1
ATOM 1400 O O . MET A 1 174 ? 15.189 -16.364 8.294 1.00 86.44 174 MET A O 1
ATOM 1404 N N . ASP A 1 175 ? 16.051 -14.812 6.903 1.00 85.56 175 ASP A N 1
ATOM 1405 C CA . ASP A 1 175 ? 16.743 -15.768 6.033 1.00 85.56 175 ASP A CA 1
ATOM 1406 C C . ASP A 1 175 ? 17.941 -16.395 6.768 1.00 85.56 175 ASP A C 1
ATOM 1408 O O . ASP A 1 175 ? 18.654 -15.710 7.502 1.00 85.56 175 ASP A O 1
ATOM 1412 N N . ASP A 1 176 ? 18.208 -17.684 6.541 1.00 80.31 176 ASP A N 1
ATOM 1413 C CA . ASP A 1 176 ? 19.419 -18.338 7.048 1.00 80.31 176 ASP A CA 1
ATOM 1414 C C . ASP A 1 176 ? 20.584 -18.116 6.076 1.00 80.31 176 ASP A C 1
ATOM 1416 O O . ASP A 1 176 ? 20.748 -18.825 5.080 1.00 80.31 176 ASP A O 1
ATOM 1420 N N . ILE A 1 177 ? 21.380 -17.080 6.344 1.00 76.31 177 ILE A N 1
ATOM 1421 C CA . ILE A 1 177 ? 22.568 -16.767 5.551 1.00 76.31 177 ILE A CA 1
ATOM 1422 C C . ILE A 1 177 ? 23.801 -17.363 6.225 1.00 76.31 177 ILE A C 1
ATOM 1424 O O . ILE A 1 177 ? 24.218 -16.943 7.307 1.00 76.31 177 ILE A O 1
ATOM 1428 N N . SER A 1 178 ? 24.458 -18.288 5.528 1.00 63.97 178 SER A N 1
ATOM 1429 C CA . SER A 1 178 ? 25.784 -18.773 5.909 1.00 63.97 178 SER A CA 1
ATOM 1430 C C . SER A 1 178 ? 26.840 -17.706 5.616 1.00 63.97 178 SER A C 1
ATOM 1432 O O . SER A 1 178 ? 27.357 -17.615 4.506 1.00 63.97 178 SER A O 1
ATOM 1434 N N . ILE A 1 179 ? 27.170 -16.878 6.611 1.00 59.75 179 ILE A N 1
ATOM 1435 C CA . ILE A 1 179 ? 28.207 -15.849 6.469 1.00 59.75 179 ILE A CA 1
ATOM 1436 C C . ILE A 1 179 ? 29.590 -16.479 6.699 1.00 59.75 179 ILE A C 1
ATOM 1438 O O . ILE A 1 179 ? 30.066 -16.610 7.832 1.00 59.75 179 ILE A O 1
ATOM 1442 N N . THR A 1 180 ? 30.259 -16.882 5.622 1.00 51.53 180 THR A N 1
ATOM 1443 C CA . THR A 1 180 ? 31.692 -17.216 5.641 1.00 51.53 180 THR A CA 1
ATOM 1444 C C . THR A 1 180 ? 32.504 -15.938 5.453 1.00 51.53 180 THR A C 1
ATOM 1446 O O . THR A 1 180 ? 32.386 -15.283 4.420 1.00 51.53 180 THR A O 1
ATOM 1449 N N . SER A 1 181 ? 33.324 -15.551 6.434 1.00 47.66 181 SER A N 1
ATOM 1450 C CA . SER A 1 181 ? 34.287 -14.462 6.229 1.00 47.66 181 SER A CA 1
ATOM 1451 C C . SER A 1 181 ? 35.394 -14.919 5.271 1.00 47.66 181 SER A C 1
ATOM 1453 O O . SER A 1 181 ? 35.767 -16.093 5.267 1.00 47.66 181 SER A O 1
ATOM 1455 N N . GLY A 1 182 ? 35.950 -13.991 4.482 1.00 45.59 182 GLY A N 1
ATOM 1456 C CA . GLY A 1 182 ? 37.019 -14.255 3.502 1.00 45.59 182 GLY A CA 1
ATOM 1457 C C . GLY A 1 182 ? 38.331 -14.806 4.084 1.00 45.59 182 GLY A C 1
ATOM 1458 O O . GLY A 1 182 ? 39.256 -15.094 3.337 1.00 45.59 182 GLY A O 1
ATOM 1459 N N . TRP A 1 183 ? 38.412 -14.981 5.406 1.00 41.25 183 TRP A N 1
ATOM 1460 C CA . TRP A 1 183 ? 39.512 -15.620 6.132 1.00 41.25 183 TRP A CA 1
ATOM 1461 C C . TRP A 1 183 ? 39.051 -16.910 6.833 1.00 41.25 183 TRP A C 1
ATOM 1463 O O . TRP A 1 183 ? 39.395 -17.159 7.984 1.00 41.25 183 TRP A O 1
ATOM 1473 N N . GLY A 1 184 ? 38.206 -17.720 6.184 1.00 39.62 184 GLY A N 1
ATOM 1474 C CA . GLY A 1 184 ? 37.850 -19.077 6.636 1.00 39.62 184 GLY A CA 1
ATOM 1475 C C . GLY A 1 184 ? 37.116 -19.182 7.984 1.00 39.62 184 GLY A C 1
ATOM 1476 O O . GLY A 1 184 ? 36.783 -20.285 8.410 1.00 39.62 184 GLY A O 1
ATOM 1477 N N . GLY A 1 185 ? 36.833 -18.064 8.657 1.00 42.50 185 GLY A N 1
ATOM 1478 C CA . GLY A 1 185 ? 36.060 -18.012 9.893 1.00 42.50 185 GLY A CA 1
ATOM 1479 C C . GLY A 1 185 ? 34.578 -17.789 9.605 1.00 42.50 185 GLY A C 1
ATOM 1480 O O . GLY A 1 185 ? 34.210 -16.895 8.841 1.00 42.50 185 GLY A O 1
ATOM 1481 N N . LYS A 1 186 ? 33.693 -18.568 10.226 1.00 47.09 186 LYS A N 1
ATOM 1482 C CA . LYS A 1 186 ? 32.251 -18.285 10.230 1.00 47.09 186 LYS A CA 1
ATOM 1483 C C . LYS A 1 186 ? 32.030 -16.962 10.976 1.00 47.09 186 LYS A C 1
ATOM 1485 O O . LYS A 1 186 ? 32.343 -16.885 12.163 1.00 47.09 186 LYS A O 1
ATOM 1490 N N . LYS A 1 187 ? 31.522 -15.917 10.311 1.00 50.28 187 LYS A N 1
ATOM 1491 C CA . LYS A 1 187 ? 31.143 -14.664 10.988 1.00 50.28 187 LYS A CA 1
ATOM 1492 C C . LYS A 1 187 ? 29.841 -14.952 11.729 1.00 50.28 187 LYS A C 1
ATOM 1494 O O . LYS A 1 187 ? 28.760 -14.899 11.149 1.00 50.28 187 LYS A O 1
ATOM 1499 N N . VAL A 1 188 ? 29.941 -15.336 12.997 1.00 51.69 188 VAL A N 1
ATOM 1500 C CA . VAL A 1 188 ? 28.760 -15.532 13.838 1.00 51.69 188 VAL A CA 1
ATOM 1501 C C . VAL A 1 188 ? 28.310 -14.151 14.310 1.00 51.69 188 VAL A C 1
ATOM 1503 O O . VAL A 1 188 ? 28.781 -13.642 15.319 1.00 51.69 188 VAL A O 1
ATOM 1506 N N . MET A 1 189 ? 27.432 -13.491 13.551 1.00 56.16 189 MET A N 1
ATOM 1507 C CA . MET A 1 189 ? 26.679 -12.368 14.113 1.00 56.16 189 MET A CA 1
ATOM 1508 C C . MET A 1 189 ? 25.607 -12.955 15.024 1.00 56.16 189 MET A C 1
ATOM 1510 O O . MET A 1 189 ? 24.534 -13.328 14.560 1.00 56.16 189 MET A O 1
ATOM 1514 N N . GLU A 1 190 ? 25.934 -13.120 16.303 1.00 64.38 190 GLU A N 1
ATOM 1515 C CA . GLU A 1 190 ? 25.086 -13.827 17.272 1.00 64.38 190 GLU A CA 1
ATOM 1516 C C . GLU A 1 190 ? 23.813 -13.069 17.640 1.00 64.38 190 GLU A C 1
ATOM 1518 O O . GLU A 1 190 ? 22.870 -13.704 18.111 1.00 64.38 190 GLU A O 1
ATOM 1523 N N . PHE A 1 191 ? 23.757 -11.762 17.363 1.00 75.75 191 PHE A N 1
ATOM 1524 C CA . PHE A 1 191 ? 22.683 -10.883 17.807 1.00 75.75 191 PHE A CA 1
ATOM 1525 C C . PHE A 1 191 ? 22.050 -10.080 16.667 1.00 75.75 191 PHE A C 1
ATOM 1527 O O . PHE A 1 191 ? 22.670 -9.853 15.623 1.00 75.75 191 PHE A O 1
ATOM 1534 N N . TYR A 1 192 ? 20.821 -9.633 16.893 1.00 84.25 192 TYR A N 1
ATOM 1535 C CA . TYR A 1 192 ? 20.166 -8.566 16.141 1.00 84.25 192 TYR A CA 1
ATOM 1536 C C . TYR A 1 192 ? 19.558 -7.555 17.114 1.00 84.25 192 TYR A C 1
ATOM 1538 O O . TYR A 1 192 ? 19.358 -7.857 18.294 1.00 84.25 192 TYR A O 1
ATOM 1546 N N . SER A 1 193 ? 19.298 -6.352 16.616 1.00 88.75 193 SER A N 1
ATOM 1547 C CA . SER A 1 193 ? 18.819 -5.228 17.414 1.00 88.75 193 SER A CA 1
ATOM 1548 C C . SER A 1 193 ? 17.364 -4.932 17.087 1.00 88.75 193 SER A C 1
ATOM 1550 O O . SER A 1 193 ? 16.992 -4.849 15.915 1.00 88.75 193 SER A O 1
ATOM 1552 N N . VAL A 1 194 ? 16.558 -4.727 18.122 1.00 90.19 194 VAL A N 1
ATOM 1553 C CA . VAL A 1 194 ? 15.189 -4.221 18.023 1.00 90.19 194 VAL A CA 1
ATOM 1554 C C . VAL A 1 194 ? 15.154 -2.850 18.679 1.00 90.19 194 VAL A C 1
ATOM 1556 O O . VAL A 1 194 ? 15.347 -2.718 19.887 1.00 90.19 194 VAL A O 1
ATOM 1559 N N . GLU A 1 195 ? 14.926 -1.825 17.873 1.00 92.44 195 GLU A N 1
ATOM 1560 C CA . GLU A 1 195 ? 14.688 -0.464 18.332 1.00 92.44 195 GLU A CA 1
ATOM 1561 C C . GLU A 1 195 ? 13.185 -0.232 18.493 1.00 92.44 195 GLU A C 1
ATOM 1563 O O . GLU A 1 195 ? 12.394 -0.581 17.618 1.00 92.44 195 GLU A O 1
ATOM 1568 N N . ILE A 1 196 ? 12.797 0.359 19.619 1.00 92.81 196 ILE A N 1
ATOM 1569 C CA . ILE A 1 196 ? 11.421 0.717 19.953 1.00 92.81 196 ILE A CA 1
ATOM 1570 C C . ILE A 1 196 ? 11.405 2.221 20.171 1.00 92.81 196 ILE A C 1
ATOM 1572 O O . ILE A 1 196 ? 11.912 2.706 21.184 1.00 92.81 196 ILE A O 1
ATOM 1576 N N . PHE A 1 197 ? 10.838 2.950 19.219 1.00 94.06 197 PHE A N 1
ATOM 1577 C CA . PHE A 1 197 ? 10.831 4.407 19.206 1.00 94.06 197 PHE A CA 1
ATOM 1578 C C . PHE A 1 197 ? 9.414 4.940 19.400 1.00 94.06 197 PHE A C 1
ATOM 1580 O O . PHE A 1 197 ? 8.543 4.672 18.577 1.00 94.06 197 PHE A O 1
ATOM 1587 N N . ASN A 1 198 ? 9.182 5.701 20.468 1.00 92.88 198 ASN A N 1
ATOM 1588 C CA . ASN A 1 198 ? 7.946 6.445 20.688 1.00 92.88 198 ASN A CA 1
ATOM 1589 C C . ASN A 1 198 ? 8.007 7.770 19.910 1.00 92.88 198 ASN A C 1
ATOM 1591 O O . ASN A 1 198 ? 8.805 8.653 20.238 1.00 92.88 198 ASN A O 1
ATOM 1595 N N . LYS A 1 199 ? 7.143 7.915 18.900 1.00 93.38 199 LYS A N 1
ATOM 1596 C CA . LYS A 1 199 ? 7.053 9.113 18.049 1.00 93.38 199 LYS A CA 1
ATOM 1597 C C . LYS A 1 199 ? 6.501 10.330 18.788 1.00 93.38 199 LYS A C 1
ATOM 1599 O O . LYS A 1 199 ? 6.841 11.454 18.436 1.00 93.38 199 LYS A O 1
ATOM 1604 N N . ASP A 1 200 ? 5.672 10.116 19.803 1.00 90.62 200 ASP A N 1
ATOM 1605 C CA . ASP A 1 200 ? 5.003 11.190 20.537 1.00 90.62 200 ASP A CA 1
ATOM 1606 C C . ASP A 1 200 ? 5.958 11.858 21.538 1.00 90.62 200 ASP A C 1
ATOM 1608 O O . ASP A 1 200 ? 5.913 13.072 21.736 1.00 90.62 200 ASP A O 1
ATOM 1612 N N . THR A 1 201 ? 6.852 11.079 22.158 1.00 90.44 201 THR A N 1
ATOM 1613 C CA . THR A 1 201 ? 7.829 11.582 23.142 1.00 90.44 201 THR A CA 1
ATOM 1614 C C . THR A 1 201 ? 9.245 11.735 22.588 1.00 90.44 201 THR A C 1
ATOM 1616 O O . THR A 1 201 ? 10.108 12.275 23.284 1.00 90.44 201 THR A O 1
ATOM 1619 N N . ASN A 1 202 ? 9.501 11.283 21.354 1.00 90.38 202 ASN A N 1
ATOM 1620 C CA . ASN A 1 202 ? 10.836 11.172 20.752 1.00 90.38 202 ASN A CA 1
ATOM 1621 C C . ASN A 1 202 ? 11.833 10.383 21.619 1.00 90.38 202 ASN A C 1
ATOM 1623 O O . ASN A 1 202 ? 13.025 10.693 21.662 1.00 90.38 202 ASN A O 1
ATOM 1627 N N . GLN A 1 203 ? 11.349 9.369 22.335 1.00 88.44 203 GLN A N 1
ATOM 1628 C CA . GLN A 1 203 ? 12.183 8.492 23.154 1.00 88.44 203 GLN A CA 1
ATOM 1629 C C . GLN A 1 203 ? 12.322 7.130 22.488 1.00 88.44 203 GLN A C 1
ATOM 1631 O O . GLN A 1 203 ? 11.343 6.566 22.007 1.00 88.44 203 GLN A O 1
ATOM 1636 N N . GLY A 1 204 ? 13.535 6.585 22.492 1.00 87.75 204 GLY A N 1
ATOM 1637 C CA . GLY A 1 204 ? 13.833 5.280 21.919 1.00 87.75 204 GLY A CA 1
ATOM 1638 C C . GLY A 1 204 ? 14.574 4.389 22.902 1.00 87.75 204 GLY A C 1
ATOM 1639 O O . GLY A 1 204 ? 15.379 4.873 23.697 1.00 87.75 204 GLY A O 1
ATOM 1640 N N . ASN A 1 205 ? 14.317 3.089 22.822 1.00 87.88 205 ASN A N 1
ATOM 1641 C CA . ASN A 1 205 ? 15.104 2.062 23.493 1.00 87.88 205 ASN A CA 1
ATOM 1642 C C . ASN A 1 205 ? 15.579 1.043 22.460 1.00 87.88 205 ASN A C 1
ATOM 1644 O O . ASN A 1 205 ? 14.820 0.668 21.569 1.00 87.88 205 ASN A O 1
ATOM 1648 N N . ILE A 1 206 ? 16.817 0.572 22.596 1.00 87.94 206 ILE A N 1
ATOM 1649 C CA . ILE A 1 206 ? 17.374 -0.477 21.739 1.00 87.94 206 ILE A CA 1
ATOM 1650 C C . ILE A 1 206 ? 17.619 -1.708 22.600 1.00 87.94 206 ILE A C 1
ATOM 1652 O O . ILE A 1 206 ? 18.311 -1.640 23.617 1.00 87.94 206 ILE A O 1
ATOM 1656 N N . LEU A 1 207 ? 17.046 -2.828 22.179 1.00 86.69 207 LEU A N 1
ATOM 1657 C CA . LEU A 1 207 ? 17.221 -4.134 22.794 1.00 86.69 207 LEU A CA 1
ATOM 1658 C C . LEU A 1 207 ? 18.030 -5.020 21.847 1.00 86.69 207 LEU A C 1
ATOM 1660 O O . LEU A 1 207 ? 17.792 -5.024 20.640 1.00 86.69 207 LEU A O 1
ATOM 1664 N N . SER A 1 208 ? 18.980 -5.772 22.396 1.00 84.06 208 SER A N 1
ATOM 1665 C CA . SER A 1 208 ? 19.802 -6.717 21.639 1.00 84.06 208 SER A CA 1
ATOM 1666 C C . SER A 1 208 ? 19.411 -8.138 22.006 1.00 84.06 208 SER A C 1
ATOM 1668 O O . SER A 1 208 ? 19.424 -8.496 23.184 1.00 84.06 208 SER A O 1
ATOM 1670 N N . PHE A 1 209 ? 19.109 -8.950 20.999 1.00 79.06 209 PHE A N 1
ATOM 1671 C CA . PHE A 1 209 ? 18.603 -10.306 21.180 1.00 79.06 209 PHE A CA 1
ATOM 1672 C C . PHE A 1 209 ? 19.458 -11.329 20.468 1.00 79.06 209 PHE A C 1
ATOM 1674 O O . PHE A 1 209 ? 20.068 -11.031 19.439 1.00 79.06 209 PHE A O 1
ATOM 1681 N N . SER A 1 210 ? 19.500 -12.546 21.010 1.00 73.38 210 SER A N 1
ATOM 1682 C CA . SER A 1 210 ? 20.228 -13.630 20.363 1.00 73.38 210 SER A CA 1
ATOM 1683 C C . SER A 1 210 ? 19.473 -14.112 19.120 1.00 73.38 210 SER A C 1
ATOM 1685 O O . SER A 1 210 ? 18.251 -14.211 19.100 1.00 73.38 210 SER A O 1
ATOM 1687 N N . SER A 1 211 ? 20.204 -14.488 18.074 1.00 66.94 211 SER A N 1
ATOM 1688 C CA . SER A 1 211 ? 19.649 -14.990 16.804 1.00 66.94 211 SER A CA 1
ATOM 1689 C C . SER A 1 211 ? 18.844 -16.296 16.915 1.00 66.94 211 SER A C 1
ATOM 1691 O O . SER A 1 211 ? 18.243 -16.717 15.929 1.00 66.94 211 SER A O 1
ATOM 1693 N N . LYS A 1 212 ? 18.835 -16.944 18.089 1.00 64.06 212 LYS A N 1
ATOM 1694 C CA . LYS A 1 212 ? 18.043 -18.150 18.382 1.00 64.06 212 LYS A CA 1
ATOM 1695 C C . LYS A 1 212 ? 16.676 -17.836 18.989 1.00 64.06 212 LYS A C 1
ATOM 1697 O O . LYS A 1 212 ? 15.810 -18.707 18.992 1.00 64.06 212 LYS A O 1
ATOM 1702 N N . GLU A 1 213 ? 16.491 -16.635 19.524 1.00 62.25 213 GLU A N 1
ATOM 1703 C CA . GLU A 1 213 ? 15.209 -16.196 20.056 1.00 62.25 213 GLU A CA 1
ATOM 1704 C C . GLU A 1 213 ? 14.364 -15.643 18.903 1.00 62.25 213 GLU A C 1
ATOM 1706 O O . GLU A 1 213 ? 14.814 -14.809 18.112 1.00 62.25 213 GLU A O 1
ATOM 1711 N N . LEU A 1 214 ? 13.145 -16.166 18.775 1.00 62.53 214 LEU A N 1
ATOM 1712 C CA . LEU A 1 214 ? 12.194 -15.778 17.730 1.00 62.53 214 LEU A CA 1
ATOM 1713 C C . LEU A 1 214 ? 11.018 -14.972 18.280 1.00 62.53 214 LEU A C 1
ATOM 1715 O O . LEU A 1 214 ? 10.287 -14.402 17.480 1.00 62.53 214 LEU A O 1
ATOM 1719 N N . VAL A 1 215 ? 10.833 -14.949 19.605 1.00 70.69 215 VAL A N 1
ATOM 1720 C CA . VAL A 1 215 ? 9.685 -14.342 20.289 1.00 70.69 215 VAL A CA 1
ATOM 1721 C C . VAL A 1 215 ? 10.177 -13.486 21.446 1.00 70.69 215 VAL A C 1
ATOM 1723 O O . VAL A 1 215 ? 10.897 -13.993 22.308 1.00 70.69 215 VAL A O 1
ATOM 1726 N N . PHE A 1 216 ? 9.767 -12.216 21.486 1.00 71.81 216 PHE A N 1
ATOM 1727 C CA . PHE A 1 216 ? 10.169 -11.280 22.541 1.00 71.81 216 PHE A CA 1
ATOM 1728 C C . PHE A 1 216 ? 8.971 -10.616 23.178 1.00 71.81 216 PHE A C 1
ATOM 1730 O O . PHE A 1 216 ? 8.191 -9.982 22.467 1.00 71.81 216 PHE A O 1
ATOM 1737 N N . PRO A 1 217 ? 8.853 -10.676 24.507 1.00 74.62 217 PRO A N 1
ATOM 1738 C CA . PRO A 1 217 ? 7.866 -9.881 25.196 1.00 74.62 217 PRO A CA 1
ATOM 1739 C C . PRO A 1 217 ? 8.316 -8.422 25.279 1.00 74.62 217 PRO A C 1
ATOM 1741 O O . PRO A 1 217 ? 9.335 -8.104 25.895 1.00 74.62 217 PRO A O 1
ATOM 1744 N N . LEU A 1 218 ? 7.529 -7.527 24.698 1.00 79.19 218 LEU A N 1
ATOM 1745 C CA . LEU A 1 218 ? 7.673 -6.088 24.852 1.00 79.19 218 LEU A CA 1
ATOM 1746 C C . LEU A 1 218 ? 6.659 -5.583 25.876 1.00 79.19 218 LEU A C 1
ATOM 1748 O O . LEU A 1 218 ? 5.457 -5.823 25.753 1.00 79.19 218 LEU A O 1
ATOM 1752 N N . ASN A 1 219 ? 7.168 -4.866 26.878 1.00 80.25 219 ASN A N 1
ATOM 1753 C CA . ASN A 1 219 ? 6.364 -4.210 27.900 1.00 80.25 219 ASN A CA 1
ATOM 1754 C C . ASN A 1 219 ? 6.423 -2.702 27.669 1.00 80.25 219 ASN A C 1
ATOM 1756 O O . ASN A 1 219 ? 7.490 -2.094 27.774 1.00 80.25 219 ASN A O 1
ATOM 1760 N N . PHE A 1 220 ? 5.276 -2.102 27.374 1.00 84.12 220 PHE A N 1
ATOM 1761 C CA . PHE A 1 220 ? 5.159 -0.662 27.193 1.00 84.12 220 PHE A CA 1
ATOM 1762 C C . PHE A 1 220 ? 4.729 -0.004 28.506 1.00 84.12 220 PHE A C 1
ATOM 1764 O O . PHE A 1 220 ? 3.878 -0.518 29.224 1.00 84.12 220 PHE A O 1
ATOM 1771 N N . THR A 1 221 ? 5.341 1.131 28.840 1.00 82.25 221 THR A N 1
ATOM 1772 C CA . THR A 1 221 ? 5.106 1.845 30.108 1.00 82.25 221 THR A CA 1
ATOM 1773 C C . THR A 1 221 ? 4.311 3.136 29.943 1.00 82.25 221 THR A C 1
ATOM 1775 O O . THR A 1 221 ? 3.909 3.731 30.942 1.00 82.25 221 THR A O 1
ATOM 1778 N N . SER A 1 222 ? 4.033 3.553 28.707 1.00 87.25 222 SER A N 1
ATOM 1779 C CA . SER A 1 222 ? 3.150 4.676 28.390 1.00 87.25 222 SER A CA 1
ATOM 1780 C C . SER A 1 222 ? 2.358 4.404 27.106 1.00 87.25 222 SER A C 1
ATOM 1782 O O . SER A 1 222 ? 2.840 3.661 26.249 1.00 87.25 222 SER A O 1
ATOM 1784 N N . PRO A 1 223 ? 1.156 4.985 26.953 1.00 88.00 223 PRO A N 1
ATOM 1785 C CA . PRO A 1 223 ? 0.458 4.981 25.675 1.00 88.00 223 PRO A CA 1
ATOM 1786 C C . PRO A 1 223 ? 1.180 5.885 24.662 1.00 88.00 223 PRO A C 1
ATOM 1788 O O . PRO A 1 223 ? 1.954 6.767 25.047 1.00 88.00 223 PRO A O 1
ATOM 1791 N N . GLY A 1 224 ? 0.929 5.660 23.374 1.00 90.31 224 GLY A N 1
ATOM 1792 C CA . GLY A 1 224 ? 1.452 6.470 22.276 1.00 90.31 224 GLY A CA 1
ATOM 1793 C C . GLY A 1 224 ? 1.694 5.685 20.988 1.00 90.31 224 GLY A C 1
ATOM 1794 O O . GLY A 1 224 ? 1.414 4.488 20.902 1.00 90.31 224 GLY A O 1
ATOM 1795 N N . HIS A 1 225 ? 2.243 6.363 19.986 1.00 93.50 225 HIS A N 1
ATOM 1796 C CA . HIS A 1 225 ? 2.588 5.784 18.690 1.00 93.50 225 HIS A CA 1
ATOM 1797 C C . HIS A 1 225 ? 4.043 5.320 18.679 1.00 93.50 225 HIS A C 1
ATOM 1799 O O . HIS A 1 225 ? 4.964 6.122 18.853 1.00 93.50 225 HIS A O 1
ATOM 1805 N N . TYR A 1 226 ? 4.261 4.032 18.426 1.00 93.94 226 TYR A N 1
ATOM 1806 C CA . TYR A 1 226 ? 5.586 3.428 18.426 1.00 93.94 226 TYR A CA 1
ATOM 1807 C C . TYR A 1 226 ? 5.956 2.893 17.045 1.00 93.94 226 TYR A C 1
ATOM 180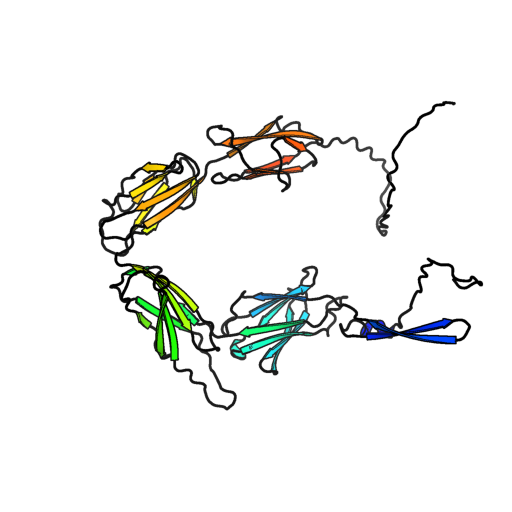9 O O . TYR A 1 226 ? 5.128 2.297 16.362 1.00 93.94 226 TYR A O 1
ATOM 1817 N N . THR A 1 227 ? 7.222 3.051 16.662 1.00 96.19 227 THR A N 1
ATOM 1818 C CA . THR A 1 227 ? 7.848 2.277 15.584 1.00 96.19 227 THR A CA 1
ATOM 1819 C C . THR A 1 227 ? 8.755 1.227 16.199 1.00 96.19 227 THR A C 1
ATOM 1821 O O . THR A 1 227 ? 9.636 1.552 16.996 1.00 96.19 227 THR A O 1
ATOM 1824 N N . ILE A 1 228 ? 8.558 -0.025 15.801 1.00 94.19 228 ILE A N 1
ATOM 1825 C CA . ILE A 1 228 ? 9.452 -1.136 16.109 1.00 94.19 228 ILE A CA 1
ATOM 1826 C C . ILE A 1 228 ? 10.294 -1.406 14.871 1.00 94.19 228 ILE A C 1
ATOM 1828 O O . ILE A 1 228 ? 9.751 -1.723 13.814 1.00 94.19 228 ILE A O 1
ATOM 1832 N N . THR A 1 229 ? 11.611 -1.305 15.009 1.00 94.38 229 THR A N 1
ATOM 1833 C CA . THR A 1 229 ? 12.574 -1.528 13.932 1.00 94.38 229 THR A CA 1
ATOM 1834 C C . THR A 1 229 ? 13.490 -2.687 14.289 1.00 94.38 229 THR A C 1
ATOM 1836 O O . THR A 1 229 ? 14.251 -2.610 15.249 1.00 94.38 229 THR A O 1
ATOM 1839 N N . ALA A 1 230 ? 13.458 -3.752 13.495 1.00 91.88 230 ALA A N 1
ATOM 1840 C CA . ALA A 1 230 ? 14.417 -4.843 13.576 1.00 91.88 230 ALA A CA 1
ATOM 1841 C C . ALA A 1 230 ? 15.580 -4.564 12.610 1.00 91.88 230 ALA A C 1
ATOM 1843 O O . ALA A 1 230 ? 15.361 -4.280 11.429 1.00 91.88 230 ALA A O 1
ATOM 1844 N N . SER A 1 231 ? 16.823 -4.671 13.087 1.00 90.50 231 SER A N 1
ATOM 1845 C CA . SER A 1 231 ? 18.050 -4.517 12.282 1.00 90.50 231 SER A CA 1
ATOM 1846 C C . SER A 1 231 ? 19.094 -5.593 12.629 1.00 90.50 231 SER A C 1
ATOM 1848 O O . SER A 1 231 ? 19.211 -6.014 13.780 1.00 90.50 231 SER A O 1
ATOM 1850 N N . ARG A 1 232 ? 19.873 -6.057 11.640 1.00 86.75 232 ARG A N 1
ATOM 1851 C CA . ARG A 1 232 ? 20.963 -7.031 11.852 1.00 86.75 232 ARG A CA 1
ATOM 1852 C C . ARG A 1 232 ? 22.161 -6.742 10.948 1.00 86.75 232 ARG A C 1
ATOM 1854 O O . ARG A 1 232 ? 22.377 -7.415 9.941 1.00 86.75 232 ARG A O 1
ATOM 1861 N N . GLY A 1 233 ? 22.947 -5.743 11.348 1.00 83.81 233 GLY A N 1
ATOM 1862 C CA . GLY A 1 233 ? 24.103 -5.246 10.594 1.00 83.81 233 GLY A CA 1
ATOM 1863 C C . GLY A 1 233 ? 23.791 -4.982 9.118 1.00 83.81 233 GLY A C 1
ATOM 1864 O O . GLY A 1 233 ? 22.640 -4.775 8.740 1.00 83.81 233 GLY A O 1
ATOM 1865 N N . ASP A 1 234 ? 24.822 -5.007 8.276 1.00 84.62 234 ASP A N 1
ATOM 1866 C CA . ASP A 1 234 ? 24.673 -4.657 6.858 1.00 84.62 234 ASP A CA 1
ATOM 1867 C C . ASP A 1 234 ? 24.195 -5.811 5.976 1.00 84.62 234 ASP A C 1
ATOM 1869 O O . ASP A 1 234 ? 23.779 -5.576 4.841 1.00 84.62 234 ASP A O 1
ATOM 1873 N N . ASP A 1 235 ? 24.228 -7.035 6.503 1.00 86.12 235 ASP A N 1
ATOM 1874 C CA . ASP A 1 235 ? 23.948 -8.269 5.770 1.00 86.12 235 ASP A CA 1
ATOM 1875 C C . ASP A 1 235 ? 22.438 -8.528 5.597 1.00 86.12 235 ASP A C 1
ATOM 1877 O O . ASP A 1 235 ? 22.056 -9.34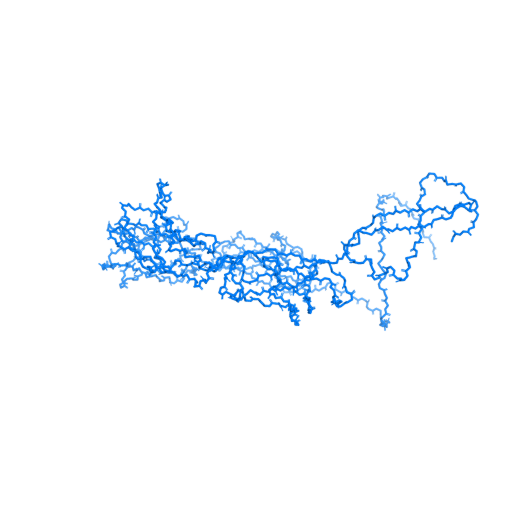8 4.764 1.00 86.12 235 ASP A O 1
ATOM 1881 N N . TYR A 1 236 ? 21.574 -7.823 6.339 1.00 90.12 236 TYR A N 1
ATOM 1882 C CA . TYR A 1 236 ? 20.113 -7.955 6.289 1.00 90.12 236 TYR A CA 1
ATOM 1883 C C . TYR A 1 236 ? 19.436 -6.624 5.959 1.00 90.12 236 TYR A C 1
ATOM 1885 O O . TYR A 1 236 ? 19.934 -5.542 6.274 1.00 90.12 236 TYR A O 1
ATOM 1893 N N . TRP A 1 237 ? 18.269 -6.699 5.326 1.00 93.50 237 TRP A N 1
ATOM 1894 C CA . TRP A 1 237 ? 17.374 -5.556 5.229 1.00 93.50 237 TRP A CA 1
ATOM 1895 C C . TRP A 1 237 ? 16.720 -5.288 6.581 1.00 93.50 237 TRP A C 1
ATOM 1897 O O . TRP A 1 237 ? 16.138 -6.187 7.178 1.00 93.50 237 TRP A O 1
ATOM 1907 N N . THR A 1 238 ? 16.773 -4.037 7.029 1.00 93.75 238 THR A N 1
ATOM 1908 C CA . THR A 1 238 ? 15.997 -3.553 8.174 1.00 93.75 238 THR A CA 1
ATOM 1909 C C . THR A 1 238 ? 14.503 -3.642 7.871 1.00 93.75 238 THR A C 1
ATOM 1911 O O . THR A 1 238 ? 14.082 -3.329 6.748 1.00 93.75 238 THR A O 1
ATOM 1914 N N . ASP A 1 239 ? 13.709 -4.035 8.862 1.00 94.62 239 ASP A N 1
ATOM 1915 C CA . ASP A 1 239 ? 12.247 -4.000 8.800 1.00 94.62 239 ASP A CA 1
ATOM 1916 C C . ASP A 1 239 ? 11.690 -3.149 9.935 1.00 94.62 239 ASP A C 1
ATOM 1918 O O . ASP A 1 239 ? 12.210 -3.190 11.049 1.00 94.62 239 ASP A O 1
ATOM 1922 N N . SER A 1 240 ? 10.649 -2.377 9.640 1.00 94.94 240 SER A N 1
ATOM 1923 C CA . SER A 1 240 ? 10.046 -1.440 10.585 1.00 94.94 240 SER A CA 1
ATOM 1924 C C . SER A 1 240 ? 8.532 -1.516 10.494 1.00 94.94 240 SER A C 1
ATOM 1926 O O . SER A 1 240 ? 7.974 -1.459 9.396 1.00 94.94 240 SER A O 1
ATOM 1928 N N . LYS A 1 241 ? 7.865 -1.612 11.644 1.00 95.31 241 LYS A N 1
ATOM 1929 C CA . LYS A 1 241 ? 6.403 -1.620 11.744 1.00 95.31 241 LYS A CA 1
ATOM 1930 C C . LYS A 1 241 ? 5.932 -0.685 12.843 1.00 95.31 241 LYS A C 1
ATOM 1932 O O . LYS A 1 241 ? 6.579 -0.558 13.879 1.00 95.31 241 LYS A O 1
ATOM 1937 N N . ASP A 1 242 ? 4.797 -0.049 12.599 1.00 95.00 242 ASP A N 1
ATOM 1938 C CA . ASP A 1 242 ? 4.159 0.833 13.565 1.00 95.00 242 ASP A CA 1
ATOM 1939 C C . ASP A 1 242 ? 3.117 0.071 14.389 1.00 95.00 242 ASP A C 1
ATOM 1941 O O . ASP A 1 242 ? 2.410 -0.794 13.867 1.00 95.00 242 ASP A O 1
ATOM 1945 N N . ILE A 1 243 ? 3.025 0.420 15.669 1.00 91.88 243 ILE A N 1
ATOM 1946 C CA . ILE A 1 243 ? 2.006 -0.049 16.607 1.00 91.88 243 ILE A CA 1
ATOM 1947 C C . ILE A 1 243 ? 1.554 1.118 17.481 1.00 91.88 243 ILE A C 1
ATOM 1949 O O . ILE A 1 243 ? 2.362 1.940 17.920 1.00 91.88 243 ILE A O 1
ATOM 1953 N N . GLU A 1 244 ? 0.259 1.185 17.756 1.00 90.62 244 GLU A N 1
ATOM 1954 C CA . GLU A 1 244 ? -0.291 2.118 18.728 1.00 90.62 244 GLU A CA 1
ATOM 1955 C C . GLU A 1 244 ? -0.490 1.437 20.086 1.00 90.62 244 GLU A C 1
ATOM 1957 O O . GLU A 1 244 ? -1.184 0.426 20.200 1.00 90.62 244 GLU A O 1
ATOM 1962 N N . ILE A 1 245 ? 0.091 2.005 21.139 1.00 89.75 245 ILE A N 1
ATOM 1963 C CA . ILE A 1 245 ? -0.142 1.552 22.507 1.00 89.75 245 ILE A CA 1
ATOM 1964 C C . ILE A 1 245 ? -1.209 2.422 23.145 1.00 89.75 245 ILE A C 1
ATOM 1966 O O . ILE A 1 245 ? -1.060 3.639 23.248 1.00 89.75 245 ILE A O 1
ATOM 1970 N N . VAL A 1 246 ? -2.276 1.786 23.608 1.00 85.50 246 VAL A N 1
ATOM 1971 C CA . VAL A 1 246 ? -3.456 2.458 24.154 1.00 85.50 246 VAL A CA 1
ATOM 1972 C C . VAL A 1 246 ? -3.642 2.118 25.631 1.00 85.50 246 VAL A C 1
ATOM 1974 O O . VAL A 1 246 ? -3.317 1.025 26.093 1.00 85.50 246 VAL A O 1
ATOM 1977 N N . ASP A 1 247 ? -4.157 3.065 26.406 1.00 82.44 247 ASP A N 1
ATOM 1978 C CA . ASP A 1 247 ? -4.527 2.862 27.811 1.00 82.44 247 ASP A CA 1
ATOM 1979 C C . ASP A 1 247 ? -5.829 2.053 27.945 1.00 82.44 247 ASP A C 1
ATOM 1981 O O . ASP A 1 247 ? -5.992 1.252 28.874 1.00 82.44 247 ASP A O 1
ATOM 1985 N N . LYS A 1 248 ? -6.726 2.222 26.971 1.00 77.12 248 LYS A N 1
ATOM 1986 C CA . LYS A 1 248 ? -8.037 1.582 26.882 1.00 77.12 248 LYS A CA 1
ATOM 1987 C C . LYS A 1 248 ? -8.159 0.684 25.645 1.00 77.12 248 LYS A C 1
ATOM 1989 O O . LYS A 1 248 ? -7.585 1.015 24.610 1.00 77.12 248 LYS A O 1
ATOM 1994 N N . PRO A 1 249 ? -8.906 -0.431 25.729 1.00 74.88 249 PRO A N 1
ATOM 1995 C CA . PRO A 1 249 ? -9.239 -1.265 24.570 1.00 74.88 249 PRO A CA 1
ATOM 1996 C C . PRO A 1 249 ? -9.919 -0.449 23.456 1.00 74.88 249 PRO A C 1
ATOM 1998 O O . PRO A 1 249 ? -10.518 0.601 23.707 1.00 74.88 249 PRO A O 1
ATOM 2001 N N . VAL A 1 250 ? -9.794 -0.911 22.209 1.00 76.00 250 VAL A N 1
ATOM 2002 C CA . VAL A 1 250 ? -10.290 -0.201 21.021 1.00 76.00 250 VAL A CA 1
ATOM 2003 C C . VAL A 1 250 ? -11.619 -0.799 20.568 1.00 76.00 250 VAL A C 1
ATOM 2005 O O . VAL A 1 250 ? -11.780 -2.014 20.486 1.00 76.00 250 VAL A O 1
ATOM 2008 N N . LEU A 1 251 ? -12.570 0.071 20.233 1.00 84.75 251 LEU A N 1
ATOM 2009 C CA . LEU A 1 251 ? -13.782 -0.312 19.516 1.00 84.75 251 LEU A CA 1
ATOM 2010 C C . LEU A 1 251 ? -13.523 -0.234 18.018 1.00 84.75 251 LEU A C 1
ATOM 2012 O O . LEU A 1 251 ? -13.130 0.809 17.507 1.00 84.75 251 LEU A O 1
ATOM 2016 N N . ASN A 1 252 ? -13.775 -1.307 17.288 1.00 86.06 252 ASN A N 1
ATOM 2017 C CA . ASN A 1 252 ? -13.590 -1.365 15.845 1.00 86.06 252 ASN A CA 1
ATOM 2018 C C . ASN A 1 252 ? -14.935 -1.289 15.120 1.00 86.06 252 ASN A C 1
ATOM 2020 O O . ASN A 1 252 ? -15.942 -1.813 15.598 1.00 86.06 252 ASN A O 1
ATOM 2024 N N . ILE A 1 253 ? -14.940 -0.654 13.945 1.00 89.50 253 ILE A N 1
ATOM 2025 C CA . ILE A 1 253 ? -16.102 -0.583 13.057 1.00 89.50 253 ILE A CA 1
ATOM 2026 C C . ILE A 1 253 ? -15.721 -1.203 11.711 1.00 89.50 253 ILE A C 1
ATOM 2028 O O . ILE A 1 253 ? -14.833 -0.705 11.021 1.00 89.50 253 ILE A O 1
ATOM 2032 N N . ASP A 1 254 ? -16.421 -2.267 11.333 1.00 90.62 254 ASP A N 1
ATOM 2033 C CA . ASP A 1 254 ? -16.376 -2.860 9.999 1.00 90.62 254 ASP A CA 1
ATOM 2034 C C . ASP A 1 254 ? -17.593 -2.397 9.190 1.00 90.62 254 ASP A C 1
ATOM 2036 O O . ASP A 1 254 ? -18.745 -2.607 9.584 1.00 90.62 254 ASP A O 1
ATOM 2040 N N . ILE A 1 255 ? -17.339 -1.711 8.078 1.00 92.56 255 ILE A N 1
ATOM 2041 C CA . ILE A 1 255 ? -18.361 -1.149 7.196 1.00 92.56 255 ILE A CA 1
ATOM 2042 C C . ILE A 1 255 ? -17.784 -0.921 5.797 1.00 92.56 255 ILE A C 1
ATOM 2044 O O . ILE A 1 255 ? -16.595 -0.644 5.612 1.00 92.56 255 ILE A O 1
ATOM 2048 N N . GLN A 1 256 ? -18.649 -0.980 4.788 1.00 87.06 256 GLN A N 1
ATOM 2049 C CA . GLN A 1 256 ? -18.283 -0.643 3.420 1.00 87.06 256 GLN A CA 1
ATOM 2050 C C . GLN A 1 256 ? -17.961 0.856 3.292 1.00 87.06 256 GLN A C 1
ATOM 2052 O O . GLN A 1 256 ? -18.791 1.708 3.597 1.00 87.06 256 GLN A O 1
ATOM 2057 N N . LYS A 1 257 ? -16.760 1.181 2.793 1.00 87.19 257 LYS A N 1
ATOM 2058 C CA . LYS A 1 257 ? -16.277 2.571 2.690 1.00 87.19 257 LYS A CA 1
ATOM 2059 C C . LYS A 1 257 ? -16.924 3.397 1.578 1.00 87.19 257 LYS A C 1
ATOM 2061 O O . LYS A 1 257 ? -16.958 4.610 1.700 1.00 87.19 257 LYS A O 1
ATOM 2066 N N . ASN A 1 258 ? -17.413 2.766 0.510 1.00 88.44 258 ASN A N 1
ATOM 2067 C CA . ASN A 1 258 ? -18.087 3.440 -0.603 1.00 88.44 258 ASN A CA 1
ATOM 2068 C C . ASN A 1 258 ? -19.480 2.847 -0.779 1.00 88.44 258 ASN A C 1
ATOM 2070 O O . ASN A 1 258 ? -19.601 1.662 -1.096 1.00 88.44 258 ASN A O 1
ATOM 2074 N N . VAL A 1 259 ? -20.509 3.657 -0.577 1.00 87.75 259 VAL A N 1
ATOM 2075 C CA . VAL A 1 259 ? -21.917 3.240 -0.577 1.00 87.75 259 VAL A CA 1
ATOM 2076 C C . VAL A 1 259 ? -22.725 4.127 -1.515 1.00 87.75 259 VAL A C 1
ATOM 2078 O O . VAL A 1 259 ? -22.273 5.208 -1.884 1.00 87.75 259 VAL A O 1
ATOM 2081 N N . LYS A 1 260 ? -23.915 3.691 -1.924 1.00 86.81 260 LYS A N 1
ATOM 2082 C CA . LYS A 1 260 ? -24.806 4.503 -2.756 1.00 86.81 260 LYS A CA 1
ATOM 2083 C C . LYS A 1 260 ? -25.742 5.338 -1.882 1.00 86.81 260 LYS A C 1
ATOM 2085 O O . LYS A 1 260 ? -26.224 4.862 -0.854 1.00 86.81 260 LYS A O 1
ATOM 2090 N N . VAL A 1 261 ? -26.029 6.568 -2.300 1.00 88.50 261 VAL A N 1
ATOM 2091 C CA . VAL A 1 261 ? -27.089 7.383 -1.688 1.00 88.50 261 VAL A CA 1
ATOM 2092 C C . VAL A 1 261 ? -28.430 6.654 -1.791 1.00 88.50 261 VAL A C 1
ATOM 2094 O O . VAL A 1 261 ? -28.791 6.146 -2.851 1.00 88.50 261 VAL A O 1
ATOM 2097 N N . GLY A 1 262 ? -29.171 6.604 -0.682 1.00 87.25 262 GLY A N 1
ATOM 2098 C CA . GLY A 1 262 ? -30.469 5.927 -0.599 1.00 87.25 262 GLY A CA 1
ATOM 2099 C C . GLY A 1 262 ? -30.419 4.427 -0.277 1.00 87.25 262 GLY A C 1
ATOM 2100 O O . GLY A 1 262 ? -31.445 3.886 0.136 1.00 87.25 262 GLY A O 1
ATOM 2101 N N . ASP A 1 263 ? -29.259 3.771 -0.371 1.00 90.19 263 ASP A N 1
ATOM 2102 C CA . ASP A 1 263 ? -29.117 2.364 0.021 1.00 90.19 263 ASP A CA 1
ATOM 2103 C C . ASP A 1 263 ? -28.983 2.220 1.547 1.00 90.19 263 ASP A C 1
ATOM 2105 O O . ASP A 1 263 ? -28.454 3.090 2.240 1.00 90.19 263 ASP A O 1
ATOM 2109 N N . VAL A 1 264 ? -29.462 1.104 2.103 1.00 94.38 264 VAL A N 1
ATOM 2110 C CA . VAL A 1 264 ? -29.265 0.799 3.528 1.00 94.38 264 VAL A CA 1
ATOM 2111 C C . VAL A 1 264 ? -27.829 0.338 3.744 1.00 94.38 264 VAL A C 1
ATOM 2113 O O . VAL A 1 264 ? -27.424 -0.726 3.277 1.00 94.38 264 VAL A O 1
ATOM 2116 N N . VAL A 1 265 ? -27.072 1.118 4.507 1.00 93.38 265 VAL A N 1
ATOM 2117 C CA . VAL A 1 265 ? -25.708 0.790 4.909 1.00 93.38 265 VAL A CA 1
ATOM 2118 C C . VAL A 1 265 ? -25.768 0.052 6.232 1.00 93.38 265 VAL A C 1
ATOM 2120 O O . VAL A 1 265 ? -26.389 0.530 7.178 1.00 93.38 265 VAL A O 1
ATOM 2123 N N . THR A 1 266 ? -25.118 -1.106 6.304 1.00 94.38 266 THR A N 1
ATOM 2124 C CA . THR A 1 266 ? -24.995 -1.887 7.539 1.00 94.38 266 THR A CA 1
ATOM 2125 C C . THR A 1 266 ? -23.533 -1.941 7.950 1.00 94.38 266 THR A C 1
ATOM 2127 O O . THR A 1 266 ? -22.681 -2.291 7.135 1.00 94.38 266 THR A O 1
ATOM 2130 N N . GLY A 1 267 ? -23.252 -1.611 9.206 1.00 93.50 267 GLY A N 1
ATOM 2131 C CA . GLY A 1 267 ? -21.936 -1.774 9.812 1.00 93.50 267 GLY A CA 1
ATOM 2132 C C . GLY A 1 267 ? -21.987 -2.725 11.001 1.00 93.50 267 GLY A C 1
ATOM 2133 O O . GLY A 1 267 ? -23.051 -2.976 11.580 1.00 93.50 267 GLY A O 1
ATOM 2134 N N . LYS A 1 268 ? -20.826 -3.262 11.362 1.00 92.19 268 LYS A N 1
ATOM 2135 C CA . LYS A 1 268 ? -20.628 -4.114 12.532 1.00 92.19 268 LYS A CA 1
ATOM 2136 C C . LYS A 1 268 ? -19.606 -3.468 13.456 1.00 92.19 268 LYS A C 1
ATOM 2138 O O . LYS A 1 268 ? -18.546 -3.045 13.009 1.00 92.19 268 LYS A O 1
ATOM 2143 N N . ILE A 1 269 ? -19.924 -3.420 14.740 1.00 89.62 269 ILE A N 1
ATOM 2144 C CA . ILE A 1 269 ? -19.004 -2.996 15.790 1.00 89.62 269 ILE A CA 1
ATOM 2145 C C . ILE A 1 269 ? -18.451 -4.257 16.449 1.00 89.62 269 ILE A C 1
ATOM 2147 O O . ILE A 1 269 ? -19.170 -5.242 16.620 1.00 89.62 269 ILE A O 1
ATOM 2151 N N . PHE A 1 270 ? -17.177 -4.252 16.805 1.00 86.19 270 PHE A N 1
ATOM 2152 C CA . PHE A 1 270 ? -16.577 -5.309 17.610 1.00 86.19 270 PHE A CA 1
ATOM 2153 C C . PHE A 1 270 ? -15.486 -4.724 18.499 1.00 86.19 270 PHE A C 1
ATOM 2155 O O . PHE A 1 270 ? -14.895 -3.698 18.170 1.00 86.19 270 PHE A O 1
ATOM 2162 N N . ALA A 1 271 ? -15.242 -5.372 19.627 1.00 80.62 271 ALA A N 1
ATOM 2163 C CA . ALA A 1 271 ? -14.165 -5.037 20.543 1.00 80.62 271 ALA A CA 1
ATOM 2164 C C . ALA A 1 271 ? -13.234 -6.242 20.672 1.00 80.62 271 ALA A C 1
ATOM 2166 O O . ALA A 1 271 ? -13.651 -7.379 20.428 1.00 80.62 271 ALA A O 1
ATOM 2167 N N . ASP A 1 272 ? -11.987 -5.987 21.049 1.00 71.75 272 ASP A N 1
ATOM 2168 C CA . ASP A 1 272 ? -11.002 -7.050 21.285 1.00 71.75 272 ASP A CA 1
ATOM 2169 C C . ASP A 1 272 ? -11.152 -7.698 22.672 1.00 71.75 272 ASP A C 1
ATOM 2171 O O . ASP A 1 272 ? -10.459 -8.662 22.999 1.00 71.75 272 ASP A O 1
ATOM 2175 N N . ASP A 1 273 ? -12.072 -7.187 23.488 1.00 71.44 273 ASP A N 1
ATOM 2176 C CA . ASP A 1 273 ? -12.441 -7.684 24.805 1.00 71.44 273 ASP A CA 1
ATOM 2177 C C . ASP A 1 273 ? -13.955 -7.955 24.929 1.00 71.44 273 ASP A C 1
ATOM 2179 O O . ASP A 1 273 ? -14.736 -7.845 23.980 1.00 71.44 273 ASP A O 1
ATOM 2183 N N . VAL A 1 274 ? -14.374 -8.435 26.105 1.00 69.56 274 VAL A N 1
ATOM 2184 C CA . VAL A 1 274 ? -15.753 -8.881 26.346 1.00 69.56 274 VAL A CA 1
ATOM 2185 C C . VAL A 1 274 ? -16.608 -7.699 26.779 1.00 69.56 274 VAL A C 1
ATOM 2187 O O . VAL A 1 274 ? -16.612 -7.336 27.955 1.00 69.56 274 VAL A O 1
ATOM 2190 N N . ILE A 1 275 ? -17.379 -7.147 25.843 1.00 74.31 275 ILE A N 1
ATOM 2191 C CA . ILE A 1 275 ? -18.292 -6.032 26.115 1.00 74.31 275 ILE A CA 1
ATOM 2192 C C . ILE A 1 275 ? -19.681 -6.261 25.533 1.00 74.31 275 ILE A C 1
ATOM 2194 O O . ILE A 1 275 ? -19.871 -7.002 24.565 1.00 74.31 275 ILE A O 1
ATOM 2198 N N . TYR A 1 276 ? -20.661 -5.566 26.105 1.00 75.69 276 TYR A N 1
ATOM 2199 C CA . TYR A 1 276 ? -22.017 -5.529 25.579 1.00 75.69 276 TYR A CA 1
ATOM 2200 C C . TYR A 1 276 ? -22.172 -4.364 24.589 1.00 75.69 276 TYR A C 1
ATOM 2202 O O . TYR A 1 276 ? -22.320 -3.209 24.979 1.00 75.69 276 TYR A O 1
ATOM 2210 N N . ILE A 1 277 ? -22.115 -4.671 23.291 1.00 78.56 277 ILE A N 1
ATOM 2211 C CA . ILE A 1 277 ? -22.079 -3.675 22.200 1.00 78.56 277 ILE A CA 1
ATOM 2212 C C . ILE A 1 277 ? -23.450 -3.016 21.944 1.00 78.56 277 ILE A C 1
ATOM 2214 O O . ILE A 1 277 ? -23.533 -1.893 21.440 1.00 78.56 277 ILE A O 1
ATOM 2218 N N . ASP A 1 278 ? -24.538 -3.682 22.329 1.00 75.12 278 ASP A N 1
ATOM 2219 C CA . ASP A 1 278 ? -25.916 -3.279 22.006 1.00 75.12 278 ASP A CA 1
ATOM 2220 C C . ASP A 1 278 ? -26.406 -2.040 22.785 1.00 75.12 278 ASP A C 1
ATOM 2222 O O . ASP A 1 278 ? -27.543 -1.606 22.620 1.00 75.12 278 ASP A O 1
ATOM 2226 N N . SER A 1 279 ? -25.558 -1.453 23.635 1.00 71.06 279 SER A N 1
ATOM 2227 C CA . SER A 1 279 ? -25.822 -0.198 24.353 1.00 71.06 279 SER A CA 1
ATOM 2228 C C . SER A 1 279 ? -24.868 0.944 23.989 1.00 71.06 279 SER A C 1
ATOM 2230 O O . SER A 1 279 ? -24.926 2.001 24.617 1.00 71.06 279 SER A O 1
ATOM 2232 N N . LEU A 1 280 ? -23.978 0.749 23.011 1.00 82.19 280 LEU A N 1
ATOM 2233 C CA . LEU A 1 280 ? -23.009 1.772 22.621 1.00 82.19 280 LEU A CA 1
ATOM 2234 C C . LEU A 1 280 ? -23.666 2.927 21.861 1.00 82.19 280 LEU A C 1
ATOM 2236 O O . LEU A 1 280 ? -24.474 2.724 20.953 1.00 82.19 280 LEU A O 1
ATOM 2240 N N . ALA A 1 281 ? -23.270 4.154 22.203 1.00 81.25 281 ALA A N 1
ATOM 2241 C CA . ALA A 1 281 ? -23.702 5.349 21.494 1.00 81.25 281 ALA A CA 1
ATOM 2242 C C . ALA A 1 281 ? -22.915 5.478 20.181 1.00 81.25 281 ALA A C 1
ATOM 2244 O O . ALA A 1 281 ? -21.770 5.935 20.163 1.00 81.25 281 ALA A O 1
ATOM 2245 N N . LEU A 1 282 ? -23.534 5.071 19.070 1.00 90.81 282 LEU A N 1
ATOM 2246 C CA . LEU A 1 282 ? -22.987 5.288 17.734 1.00 90.81 282 LEU A CA 1
ATOM 2247 C C . LEU A 1 282 ? -23.495 6.613 17.168 1.00 90.81 282 LEU A C 1
ATOM 2249 O O . LEU A 1 282 ? -24.696 6.877 17.127 1.00 90.81 282 LEU A O 1
ATOM 2253 N N . LYS A 1 283 ? -22.566 7.441 16.703 1.00 94.75 283 LYS A N 1
ATOM 2254 C CA . LYS A 1 283 ? -22.820 8.758 16.129 1.00 94.75 283 LYS A CA 1
ATOM 2255 C C . LYS A 1 283 ? -22.437 8.746 14.654 1.00 94.75 283 LYS A C 1
ATOM 2257 O O . LYS A 1 283 ? -21.309 8.401 14.323 1.00 94.75 283 LYS A O 1
ATOM 2262 N N . VAL A 1 284 ? -23.341 9.179 13.781 1.00 96.19 284 VAL A N 1
ATOM 2263 C CA . VAL A 1 284 ? -23.041 9.425 12.362 1.00 96.19 284 VAL A CA 1
ATOM 2264 C C . VAL A 1 284 ? -23.209 10.914 12.081 1.00 96.19 284 VAL A C 1
ATOM 2266 O O . VAL A 1 284 ? -24.303 11.450 12.263 1.00 96.19 284 VAL A O 1
ATOM 2269 N N . VAL A 1 285 ? -22.135 11.572 11.650 1.00 96.75 285 VAL A N 1
ATOM 2270 C CA . VAL A 1 285 ? -22.121 12.965 11.187 1.00 96.75 285 VAL A CA 1
ATOM 2271 C C . VAL A 1 285 ? -22.257 12.974 9.670 1.00 96.75 285 VAL A C 1
ATOM 2273 O O . VAL A 1 285 ? -21.554 12.250 8.966 1.00 96.75 285 VAL A O 1
ATOM 2276 N N . TYR A 1 286 ? -23.196 13.767 9.177 1.00 95.06 286 TYR A N 1
ATOM 2277 C CA . TYR A 1 286 ? -23.526 13.887 7.764 1.00 95.06 286 TYR A CA 1
ATOM 2278 C C . TYR A 1 286 ? -22.648 14.963 7.107 1.00 95.06 286 TYR A C 1
ATOM 2280 O O . TYR A 1 286 ? -22.082 15.798 7.817 1.00 95.06 286 TYR A O 1
ATOM 2288 N N . PRO A 1 287 ? -22.579 15.020 5.763 1.00 92.44 287 PRO A N 1
ATOM 2289 C CA . PRO A 1 287 ? -21.792 16.030 5.051 1.00 92.44 287 PRO A CA 1
ATOM 2290 C C . PRO A 1 287 ? -22.165 17.484 5.389 1.00 92.44 287 PRO A C 1
ATOM 2292 O O . PRO A 1 287 ? -21.341 18.384 5.261 1.00 92.44 287 PRO A O 1
ATOM 2295 N N . ASP A 1 288 ? -23.406 17.727 5.817 1.00 90.50 288 ASP A N 1
ATOM 2296 C CA . ASP A 1 288 ? -23.909 19.040 6.240 1.00 90.50 288 ASP A CA 1
ATOM 2297 C C . ASP A 1 288 ? -23.657 19.349 7.730 1.00 90.50 288 ASP A C 1
ATOM 2299 O O . ASP A 1 288 ? -24.061 20.402 8.225 1.00 90.50 288 ASP A O 1
ATOM 2303 N N . GLY A 1 289 ? -23.002 18.436 8.453 1.00 91.69 289 GLY A N 1
ATOM 2304 C CA . GLY A 1 289 ? -22.745 18.520 9.889 1.00 91.69 289 GLY A CA 1
ATOM 2305 C C . GLY A 1 289 ? -23.907 18.061 10.773 1.00 91.69 289 GLY A C 1
ATOM 2306 O O . GLY A 1 289 ? -23.755 18.037 11.998 1.00 91.69 289 GLY A O 1
ATOM 2307 N N . SER A 1 290 ? -25.056 17.682 10.199 1.00 94.56 290 SER A N 1
ATOM 2308 C CA . SER A 1 290 ? -26.156 17.094 10.969 1.00 94.56 290 SER A CA 1
ATOM 2309 C C . SER A 1 290 ? -25.766 15.724 11.531 1.00 94.56 290 SER A C 1
ATOM 2311 O O . SER A 1 290 ? -24.855 15.058 11.039 1.00 94.56 290 SER A O 1
ATOM 2313 N N . ILE A 1 291 ? -26.411 15.318 12.625 1.00 94.50 291 ILE A N 1
ATOM 2314 C CA . ILE A 1 291 ? -26.034 14.118 13.378 1.00 94.50 291 ILE A CA 1
ATOM 2315 C C . ILE A 1 291 ? -27.239 13.195 13.508 1.00 94.50 291 ILE A C 1
ATOM 2317 O O . ILE A 1 291 ? -28.335 13.641 13.848 1.00 94.50 291 ILE A O 1
ATOM 2321 N N . THR A 1 292 ? -27.012 11.897 13.324 1.00 93.94 292 THR A N 1
ATOM 2322 C CA . THR A 1 292 ? -27.953 10.843 13.722 1.00 93.94 292 THR A CA 1
ATOM 2323 C C . THR A 1 292 ? -27.277 9.830 14.642 1.00 93.94 292 THR A C 1
ATOM 2325 O O . THR A 1 292 ? -26.050 9.705 14.658 1.00 93.94 292 THR A O 1
ATOM 2328 N N . MET A 1 293 ? -28.090 9.110 15.413 1.00 92.75 293 MET A N 1
ATOM 2329 C CA . MET A 1 293 ? -27.650 8.075 16.348 1.00 92.75 293 MET A CA 1
ATOM 2330 C C . MET A 1 293 ? -28.409 6.773 16.069 1.00 92.75 293 MET A C 1
ATOM 2332 O O . MET A 1 293 ? -29.460 6.532 16.666 1.00 92.75 293 MET A O 1
ATOM 2336 N N . PRO A 1 294 ? -27.941 5.956 15.110 1.00 92.69 294 PRO A N 1
ATOM 2337 C CA . PRO A 1 294 ? -28.538 4.662 14.822 1.00 92.69 294 PRO A CA 1
ATOM 2338 C C . PRO A 1 294 ? -28.461 3.750 16.046 1.00 92.69 294 PRO A C 1
ATOM 2340 O O . PRO A 1 294 ? -27.436 3.700 16.724 1.00 92.69 294 PRO A O 1
ATOM 2343 N N . ALA A 1 295 ? -29.526 2.991 16.301 1.00 89.81 295 ALA A N 1
ATOM 2344 C CA . ALA A 1 295 ? -29.501 1.970 17.339 1.00 89.81 295 ALA A CA 1
ATOM 2345 C C . ALA A 1 295 ? -28.535 0.839 16.955 1.00 89.81 295 ALA A C 1
ATOM 2347 O O . ALA A 1 295 ? -28.497 0.409 15.796 1.00 89.81 295 ALA A O 1
ATOM 2348 N N . THR A 1 296 ? -27.797 0.337 17.941 1.00 89.19 296 THR A N 1
ATOM 2349 C CA . THR A 1 296 ? -26.988 -0.873 17.817 1.00 89.19 296 THR A CA 1
ATOM 2350 C C . THR A 1 296 ? -27.779 -2.071 18.338 1.00 89.19 296 THR A C 1
ATOM 2352 O O . THR A 1 296 ? -28.456 -1.997 19.362 1.00 89.19 296 THR A O 1
ATOM 2355 N N . LYS A 1 297 ? -27.746 -3.183 17.605 1.00 86.75 297 LYS A N 1
ATOM 2356 C CA . LYS A 1 297 ? -28.359 -4.451 18.012 1.00 86.75 297 LYS A CA 1
ATOM 2357 C C . LYS A 1 297 ? -27.572 -5.615 17.432 1.00 86.75 297 LYS A C 1
ATOM 2359 O O . LYS A 1 297 ? -27.219 -5.575 16.252 1.00 86.75 297 LYS A O 1
ATOM 2364 N N . ASP A 1 298 ? -27.325 -6.649 18.231 1.00 85.94 298 ASP A N 1
ATOM 2365 C CA . ASP A 1 298 ? -26.511 -7.803 17.848 1.00 85.94 298 ASP A CA 1
ATOM 2366 C C . ASP A 1 298 ? -25.150 -7.365 17.263 1.00 85.94 298 ASP A C 1
ATOM 2368 O O . ASP A 1 298 ? -24.670 -7.896 16.254 1.00 85.94 298 ASP A O 1
ATOM 2372 N N . SER A 1 299 ? -24.551 -6.334 17.873 1.00 85.69 299 SER A N 1
ATOM 2373 C CA . SER A 1 299 ? -23.309 -5.679 17.431 1.00 85.69 299 SER A CA 1
ATOM 2374 C C . SER A 1 299 ? -23.349 -5.043 16.032 1.00 85.69 299 SER A C 1
ATOM 2376 O O . SER A 1 299 ? -22.305 -4.788 15.429 1.00 85.69 299 SER A O 1
ATOM 2378 N N . LYS A 1 300 ? -24.537 -4.783 15.483 1.00 91.50 300 LYS A N 1
ATOM 2379 C CA . LYS A 1 300 ? -24.731 -4.167 14.165 1.00 91.50 300 LYS A CA 1
ATOM 2380 C C . LYS A 1 300 ? -25.509 -2.870 14.273 1.00 91.50 300 LYS A C 1
ATOM 2382 O O . LYS A 1 300 ? -26.319 -2.694 15.176 1.00 91.50 300 LYS A O 1
ATOM 2387 N N . PHE A 1 301 ? -25.300 -1.993 13.306 1.00 93.75 301 PHE A N 1
ATOM 2388 C CA . PHE A 1 301 ? -26.080 -0.776 13.124 1.00 93.75 301 PHE A CA 1
ATOM 2389 C C . PHE A 1 301 ? -26.389 -0.585 11.643 1.00 93.75 301 PHE A C 1
ATOM 2391 O O . PHE A 1 301 ? -25.692 -1.118 10.774 1.00 93.75 301 PHE A O 1
ATOM 2398 N N . SER A 1 302 ? -27.424 0.196 11.353 1.00 94.06 302 SER A N 1
ATOM 2399 C CA . SER A 1 302 ? -27.776 0.540 9.980 1.00 94.06 302 SER A CA 1
ATOM 2400 C C . SER A 1 302 ? -28.295 1.960 9.853 1.00 94.06 302 SER A C 1
ATOM 2402 O O . SER A 1 302 ? -29.020 2.435 10.726 1.00 94.06 302 SER A O 1
ATOM 2404 N N . PHE A 1 303 ? -27.988 2.608 8.736 1.00 95.06 303 PHE A N 1
ATOM 2405 C CA . PHE A 1 303 ? -28.547 3.906 8.372 1.00 95.06 303 PHE A CA 1
ATOM 2406 C C . PHE A 1 303 ? -28.620 4.041 6.851 1.00 95.06 303 PHE A C 1
ATOM 2408 O O . PHE A 1 303 ? -28.016 3.260 6.118 1.00 95.06 303 PHE A O 1
ATOM 2415 N N . THR A 1 304 ? -29.351 5.044 6.376 1.00 95.25 304 THR A N 1
ATOM 2416 C CA . THR A 1 304 ? -29.463 5.350 4.949 1.00 95.25 304 THR A CA 1
ATOM 2417 C C . THR A 1 304 ? -28.907 6.750 4.708 1.00 95.25 304 THR A C 1
ATOM 2419 O O . THR A 1 304 ? -29.480 7.699 5.244 1.00 95.25 304 THR A O 1
ATOM 2422 N N . PRO A 1 305 ? -27.810 6.917 3.947 1.00 93.00 305 PRO A N 1
ATOM 2423 C CA . PRO A 1 305 ? -27.267 8.229 3.622 1.00 93.00 305 PRO A CA 1
ATOM 2424 C C . PRO A 1 305 ? -28.217 8.959 2.654 1.00 93.00 305 PRO A C 1
ATOM 2426 O O . PRO A 1 305 ? -28.462 8.458 1.552 1.00 93.00 305 PRO A O 1
AT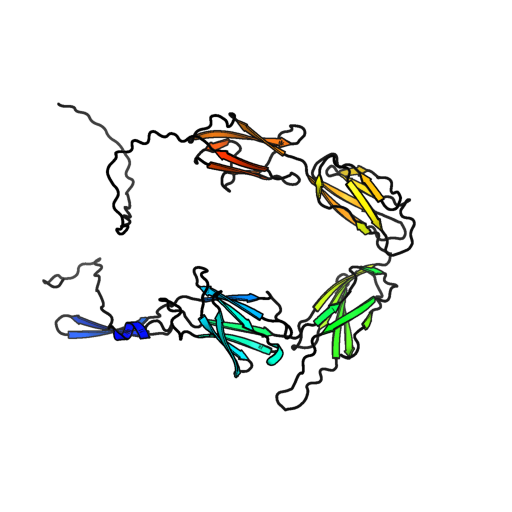OM 2429 N N . PRO A 1 306 ? -28.785 10.124 3.028 1.00 90.81 306 PRO A N 1
ATOM 2430 C CA . PRO A 1 306 ? -29.760 10.828 2.184 1.00 90.81 306 PRO A CA 1
ATOM 2431 C C . PRO A 1 306 ? -29.143 11.756 1.125 1.00 90.81 306 PRO A C 1
ATOM 2433 O O . PRO A 1 306 ? -29.872 12.277 0.267 1.00 90.81 306 PRO A O 1
ATOM 2436 N N . VAL A 1 307 ? -27.837 12.022 1.215 1.00 90.69 307 VAL A N 1
ATOM 2437 C CA . VAL A 1 307 ? -27.097 12.946 0.344 1.00 90.69 307 VAL A CA 1
ATOM 2438 C C . VAL A 1 307 ? -25.712 12.387 0.020 1.00 90.69 307 VAL A C 1
ATOM 2440 O O . VAL A 1 307 ? -25.171 11.578 0.768 1.00 90.69 307 VAL A O 1
ATOM 2443 N N . SER A 1 308 ? -25.136 12.808 -1.104 1.00 89.44 308 SER A N 1
ATOM 2444 C CA . SER A 1 308 ? -23.758 12.465 -1.463 1.00 89.44 308 SER A CA 1
ATOM 2445 C C . SER A 1 308 ? -22.763 13.192 -0.565 1.00 89.44 308 SER A C 1
ATOM 2447 O O . SER A 1 308 ? -22.957 14.376 -0.277 1.00 89.44 308 SER A O 1
ATOM 2449 N N . GLY A 1 309 ? -21.662 12.538 -0.211 1.00 90.19 309 GLY A N 1
ATOM 2450 C CA . GLY A 1 309 ? -20.571 13.171 0.523 1.00 90.19 309 GLY A CA 1
ATOM 2451 C C . GLY A 1 309 ? -19.851 12.223 1.469 1.00 90.19 309 GLY A C 1
ATOM 2452 O O . GLY A 1 309 ? -20.106 11.018 1.487 1.00 90.19 309 GLY A O 1
ATOM 2453 N N . GLU A 1 310 ? -18.950 12.798 2.258 1.00 93.69 310 GLU A N 1
ATOM 2454 C CA . GLU A 1 310 ? -18.233 12.102 3.321 1.00 93.69 310 GLU A CA 1
ATOM 2455 C C . GLU A 1 310 ? -19.054 12.106 4.615 1.00 93.69 310 GLU A C 1
ATOM 2457 O O . GLU A 1 310 ? -19.565 13.140 5.046 1.00 93.69 310 GLU A O 1
ATOM 2462 N N . TYR A 1 311 ? -19.183 10.931 5.222 1.00 95.06 311 TYR A N 1
ATOM 2463 C CA . TYR A 1 311 ? -19.847 10.715 6.499 1.00 95.06 311 TYR A CA 1
ATOM 2464 C C . TYR A 1 311 ? -18.818 10.251 7.521 1.00 95.06 311 TYR A C 1
ATOM 2466 O O . TYR A 1 311 ? -18.058 9.320 7.249 1.00 95.06 311 TYR A O 1
ATOM 2474 N N . GLU A 1 312 ? -18.852 10.843 8.710 1.00 96.38 312 GLU A N 1
ATOM 2475 C CA . GLU A 1 312 ? -18.006 10.443 9.833 1.00 96.38 312 GLU A CA 1
ATOM 2476 C C . GLU A 1 312 ? -18.825 9.573 10.792 1.00 96.38 312 GLU A C 1
ATOM 2478 O O . GLU A 1 3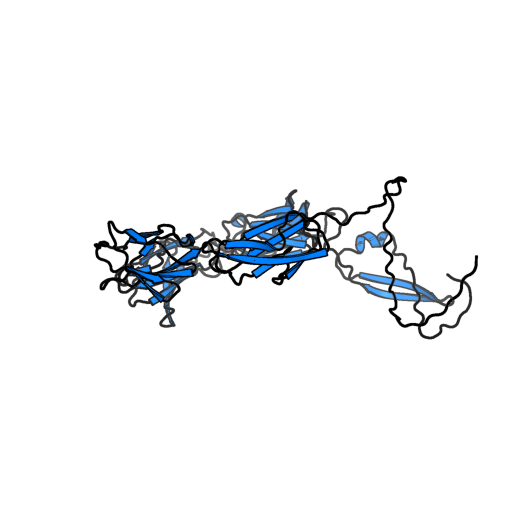12 ? -19.858 9.998 11.313 1.00 96.38 312 GLU A O 1
ATOM 2483 N N . ILE A 1 313 ? -18.372 8.347 11.039 1.00 95.75 313 ILE A N 1
ATOM 2484 C CA . ILE A 1 313 ? -19.004 7.414 11.972 1.00 95.75 313 ILE A CA 1
ATOM 2485 C C . ILE A 1 313 ? -18.092 7.267 13.177 1.00 95.75 313 ILE A C 1
ATOM 2487 O O . ILE A 1 313 ? -16.944 6.848 13.056 1.00 95.75 313 ILE A O 1
ATOM 2491 N N . THR A 1 314 ? -18.625 7.589 14.345 1.00 92.94 314 THR A N 1
ATOM 2492 C CA . THR A 1 314 ? -17.919 7.522 15.616 1.00 92.94 314 THR A CA 1
ATOM 2493 C C . THR A 1 314 ? -18.636 6.565 16.558 1.00 92.94 314 THR A C 1
ATOM 2495 O O . THR A 1 314 ? -19.851 6.662 16.737 1.00 92.94 314 THR A O 1
ATOM 2498 N N . VAL A 1 315 ? -17.880 5.680 17.201 1.00 89.94 315 VAL A N 1
ATOM 2499 C CA . VAL A 1 315 ? -18.346 4.888 18.344 1.00 89.94 315 VAL A CA 1
ATOM 2500 C C . VAL A 1 315 ? -17.533 5.275 19.576 1.00 89.94 315 VAL A C 1
ATOM 2502 O O . VAL A 1 315 ? -16.303 5.368 19.525 1.00 89.94 315 VAL A O 1
ATOM 2505 N N . GLU A 1 316 ? -18.232 5.542 20.675 1.00 81.75 316 GLU A N 1
ATOM 2506 C CA . GLU A 1 316 ? -17.636 5.945 21.946 1.00 81.75 316 GLU A CA 1
ATOM 2507 C C . GLU A 1 316 ? -18.204 5.112 23.095 1.00 81.75 316 GLU A C 1
ATOM 2509 O O . GLU A 1 316 ? -19.400 4.819 23.145 1.00 81.75 316 GLU A O 1
ATOM 2514 N N . ASP A 1 317 ? -17.324 4.772 24.031 1.00 82.81 317 ASP A N 1
ATOM 2515 C CA . ASP A 1 317 ? -17.657 4.192 25.325 1.00 82.81 317 ASP A CA 1
ATOM 2516 C C . ASP A 1 317 ? -16.735 4.781 26.399 1.00 82.81 317 ASP A C 1
ATOM 2518 O O . ASP A 1 317 ? -15.606 5.181 26.108 1.00 82.81 317 ASP A O 1
ATOM 2522 N N . ALA A 1 318 ? -17.197 4.834 27.649 1.00 77.69 318 ALA A N 1
ATOM 2523 C CA . ALA A 1 318 ? -16.411 5.393 28.748 1.00 77.69 318 ALA A CA 1
ATOM 2524 C C . ALA A 1 318 ? -15.121 4.594 29.021 1.00 77.69 318 ALA A C 1
ATOM 2526 O O . ALA A 1 318 ? -14.108 5.179 29.430 1.00 77.69 318 ALA A O 1
ATOM 2527 N N . GLU A 1 319 ? -15.135 3.282 28.781 1.00 78.44 319 GLU A N 1
ATOM 2528 C CA . GLU A 1 319 ? -14.027 2.366 29.072 1.00 78.44 319 GLU A CA 1
ATOM 2529 C C . GLU A 1 319 ? -13.154 2.061 27.847 1.00 78.44 319 GLU A C 1
ATOM 2531 O O . GLU A 1 319 ? -12.080 1.479 28.004 1.00 78.44 319 GLU A O 1
ATOM 2536 N N . HIS A 1 320 ? -13.535 2.542 26.658 1.00 80.56 320 HIS A N 1
ATOM 2537 C CA . HIS A 1 320 ? -12.824 2.294 25.402 1.00 80.56 320 HIS A CA 1
ATOM 2538 C C . HIS A 1 320 ? -12.257 3.563 24.779 1.00 80.56 320 HIS A C 1
ATOM 2540 O O . HIS A 1 320 ? -12.716 4.683 25.018 1.00 80.56 320 HIS A O 1
ATOM 2546 N N . LYS A 1 321 ? -11.253 3.387 23.922 1.00 76.62 321 LYS A N 1
ATOM 2547 C CA . LYS A 1 321 ? -10.801 4.458 23.043 1.00 76.62 321 LYS A CA 1
ATOM 2548 C C . LYS A 1 321 ? -11.877 4.730 21.986 1.00 76.62 321 LYS A C 1
ATOM 2550 O O . LYS A 1 321 ? -12.332 3.814 21.301 1.00 76.62 321 LYS A O 1
ATOM 2555 N N . LYS A 1 322 ? -12.231 6.008 21.827 1.00 82.88 322 LYS A N 1
ATOM 2556 C CA . LYS A 1 322 ? -13.047 6.505 20.713 1.00 82.88 322 LYS A CA 1
ATOM 2557 C C . LYS A 1 322 ? -12.459 6.035 19.384 1.00 82.88 322 LYS A C 1
ATOM 2559 O O . LYS A 1 322 ? -11.273 6.257 19.131 1.00 82.88 322 LYS A O 1
ATOM 2564 N N . ASN A 1 323 ? -13.302 5.483 18.519 1.00 86.81 323 ASN A N 1
ATOM 2565 C CA . ASN A 1 323 ? -12.929 5.206 17.138 1.00 86.81 323 ASN A CA 1
ATOM 2566 C C . ASN A 1 323 ? -13.824 5.981 16.177 1.00 86.81 323 ASN A C 1
ATOM 2568 O O . ASN A 1 323 ? -15.042 6.045 16.359 1.00 86.81 323 ASN A O 1
ATOM 2572 N N . THR A 1 324 ? -13.195 6.551 15.156 1.00 90.00 324 THR A N 1
ATOM 2573 C CA . THR A 1 324 ? -13.826 7.371 14.132 1.00 90.00 324 THR A CA 1
ATOM 2574 C C . THR A 1 324 ? -13.368 6.881 12.765 1.00 90.00 324 THR A C 1
ATOM 2576 O O . THR A 1 324 ? -12.171 6.779 12.501 1.00 90.00 324 THR A O 1
ATOM 2579 N N . ILE A 1 325 ? -14.326 6.580 11.893 1.00 91.81 325 ILE A N 1
ATOM 2580 C CA . ILE A 1 325 ? -14.080 6.161 10.514 1.00 91.81 325 ILE A CA 1
ATOM 2581 C C . ILE A 1 325 ? -14.872 7.036 9.546 1.00 91.81 325 ILE A C 1
ATOM 2583 O O . ILE A 1 325 ? -15.955 7.513 9.879 1.00 91.81 325 ILE A O 1
ATOM 2587 N N . ASN A 1 326 ? -14.369 7.164 8.320 1.00 93.31 326 ASN A N 1
ATOM 2588 C CA . ASN A 1 326 ? -15.049 7.898 7.260 1.00 93.31 326 ASN A CA 1
ATOM 2589 C C . ASN A 1 326 ? -15.541 6.945 6.170 1.00 93.31 326 ASN A C 1
ATOM 2591 O O . ASN A 1 326 ? -14.827 6.014 5.774 1.00 93.31 326 ASN A O 1
ATOM 2595 N N . ILE A 1 327 ? -16.751 7.195 5.674 1.00 92.19 327 ILE A N 1
ATOM 2596 C CA . ILE A 1 327 ? -17.303 6.538 4.485 1.00 92.19 327 ILE A CA 1
ATOM 2597 C C . ILE A 1 327 ? -17.770 7.584 3.469 1.00 92.19 327 ILE A C 1
ATOM 2599 O O . ILE A 1 327 ? -18.126 8.701 3.837 1.00 92.19 327 ILE A O 1
ATOM 2603 N N . PHE A 1 328 ? -17.834 7.206 2.196 1.00 91.81 328 PHE A N 1
ATOM 2604 C CA . PHE A 1 328 ? -18.326 8.044 1.107 1.00 91.81 328 PHE A CA 1
ATOM 2605 C C . PHE A 1 328 ? -19.642 7.499 0.562 1.00 91.81 328 PHE A C 1
ATOM 2607 O O . PHE A 1 328 ? -19.710 6.356 0.101 1.00 91.81 328 PHE A O 1
ATOM 2614 N N . ALA A 1 329 ? -20.679 8.334 0.575 1.00 90.88 329 ALA A N 1
ATOM 2615 C CA . ALA A 1 329 ? -21.919 8.066 -0.139 1.00 90.88 329 ALA A CA 1
ATOM 2616 C C . ALA A 1 329 ? -21.862 8.714 -1.526 1.00 90.88 329 ALA A C 1
ATOM 2618 O O . ALA A 1 329 ? -21.673 9.926 -1.650 1.00 90.88 329 ALA A O 1
ATOM 2619 N N . LEU A 1 330 ? -22.026 7.895 -2.561 1.00 89.06 330 LEU A N 1
ATOM 2620 C CA . LEU A 1 330 ? -21.982 8.291 -3.961 1.00 89.06 330 LEU A CA 1
ATOM 2621 C C . LEU A 1 330 ? -23.400 8.382 -4.521 1.00 89.06 330 LEU A C 1
ATOM 2623 O O . LEU A 1 330 ? -24.180 7.435 -4.394 1.00 89.06 330 LEU A O 1
ATOM 2627 N N . ASP A 1 331 ? -23.728 9.506 -5.153 1.00 88.25 331 ASP A N 1
ATOM 2628 C CA . ASP A 1 331 ? -24.982 9.658 -5.898 1.00 88.25 331 ASP A CA 1
ATOM 2629 C C . ASP A 1 331 ? -24.751 9.443 -7.400 1.00 88.25 331 ASP A C 1
ATOM 2631 O O . ASP A 1 331 ? -23.635 9.567 -7.926 1.00 88.25 331 ASP A O 1
ATOM 2635 N N . GLU A 1 332 ? -25.823 9.094 -8.098 1.00 84.69 332 GLU A N 1
ATOM 2636 C CA . GLU A 1 332 ? -25.828 9.024 -9.550 1.00 84.69 332 GLU A CA 1
ATOM 2637 C C . GLU A 1 332 ? -25.856 10.434 -10.140 1.00 84.69 332 GLU A C 1
ATOM 2639 O O . GLU A 1 332 ? -26.496 11.351 -9.619 1.00 84.69 332 GLU A O 1
ATOM 2644 N N . MET A 1 333 ? -25.180 10.596 -11.272 1.00 87.00 333 MET A N 1
ATOM 2645 C CA . MET A 1 333 ? -25.303 11.790 -12.092 1.00 87.00 333 MET A CA 1
ATOM 2646 C C . MET A 1 333 ? -25.690 11.425 -13.520 1.00 87.00 333 MET A C 1
ATOM 2648 O O . MET A 1 333 ? -25.379 10.344 -14.021 1.00 87.00 333 MET A O 1
ATOM 2652 N N . PHE A 1 334 ? -26.361 12.361 -14.181 1.00 85.94 334 PHE A N 1
ATOM 2653 C CA . PHE A 1 334 ? -26.919 12.212 -15.516 1.00 85.94 334 PHE A CA 1
ATOM 2654 C C . PHE A 1 334 ? -26.418 13.338 -16.415 1.00 85.94 334 PHE A C 1
ATOM 2656 O O . PHE A 1 334 ? -26.502 14.517 -16.065 1.00 85.94 334 PHE A O 1
ATOM 2663 N N . LEU A 1 335 ? -25.912 12.969 -17.591 1.00 87.00 335 LEU A N 1
ATOM 2664 C CA . LEU A 1 335 ? -25.473 13.905 -18.621 1.00 87.00 335 LEU A CA 1
ATOM 2665 C C . LEU A 1 335 ? -26.623 14.195 -19.593 1.00 87.00 335 LEU A C 1
ATOM 2667 O O . LEU A 1 335 ? -27.084 13.311 -20.313 1.00 87.00 335 LEU A O 1
ATOM 2671 N N . GLU A 1 336 ? -27.038 15.455 -19.651 1.00 88.25 336 GLU A N 1
ATOM 2672 C CA . GLU A 1 336 ? -27.967 16.005 -20.635 1.00 88.25 336 GLU A CA 1
ATOM 2673 C C . GLU A 1 336 ? -27.189 16.801 -21.695 1.00 88.25 336 GLU A C 1
ATOM 2675 O O . GLU A 1 336 ? -26.308 17.605 -21.376 1.00 88.25 336 GLU A O 1
ATOM 2680 N N . ILE A 1 337 ? -27.531 16.582 -22.966 1.00 85.50 337 ILE A N 1
ATOM 2681 C CA . ILE A 1 337 ? -26.850 17.163 -24.130 1.00 85.50 337 ILE A CA 1
ATOM 2682 C C . ILE A 1 337 ? -27.879 17.903 -24.972 1.00 85.50 337 ILE A C 1
ATOM 2684 O O . ILE A 1 337 ? -28.929 17.351 -25.297 1.00 85.50 337 ILE A O 1
ATOM 2688 N N . LEU A 1 338 ? -27.598 19.170 -25.277 1.00 86.50 338 LEU A N 1
ATOM 2689 C CA . LEU A 1 338 ? -28.527 20.066 -25.961 1.00 86.50 338 LEU A CA 1
ATOM 2690 C C . LEU A 1 338 ? -27.855 20.720 -27.184 1.00 86.50 338 LEU A C 1
ATOM 2692 O O . LEU A 1 338 ? -26.817 21.356 -27.001 1.00 86.50 338 LEU A O 1
ATOM 2696 N N . PRO A 1 339 ? -28.442 20.661 -28.397 1.00 82.38 339 PRO A N 1
ATOM 2697 C CA . PRO A 1 339 ? -29.665 19.928 -28.749 1.00 82.38 339 PRO A CA 1
ATOM 2698 C C . PRO A 1 339 ? -29.477 18.400 -28.678 1.00 82.38 339 PRO A C 1
ATOM 2700 O O . PRO A 1 339 ? -28.348 17.926 -28.583 1.00 82.38 339 PRO A O 1
ATOM 2703 N N . ASP A 1 340 ? -30.592 17.655 -28.695 1.00 76.25 340 ASP A N 1
ATOM 2704 C CA . ASP A 1 340 ? -30.609 16.183 -28.615 1.00 76.25 340 ASP A CA 1
ATOM 2705 C C . ASP A 1 340 ? -29.646 15.553 -29.639 1.00 76.25 340 ASP A C 1
ATOM 2707 O O . ASP A 1 340 ? -29.542 15.996 -30.787 1.00 76.25 340 ASP A O 1
ATOM 2711 N N . GLU A 1 341 ? -28.952 14.497 -29.218 1.00 70.25 341 GLU A N 1
ATOM 2712 C CA . GLU A 1 341 ? -27.806 13.915 -29.920 1.00 70.25 341 GLU A CA 1
ATOM 2713 C C . GLU A 1 341 ? -28.155 13.284 -31.273 1.00 70.25 341 GLU A C 1
ATOM 2715 O O . GLU A 1 341 ? -27.288 13.106 -32.127 1.00 70.25 341 GLU A O 1
ATOM 2720 N N . LYS A 1 342 ? -29.441 13.010 -31.505 1.00 73.12 342 LYS A N 1
ATOM 2721 C CA . LYS A 1 342 ? -29.955 12.259 -32.660 1.00 73.12 342 LYS A CA 1
ATOM 2722 C C . LYS A 1 342 ? -29.650 12.873 -34.030 1.00 73.12 342 LYS A C 1
ATOM 2724 O O . LYS A 1 342 ? -29.750 12.160 -35.021 1.00 73.12 342 LYS A O 1
ATOM 2729 N N . ASN A 1 343 ? -29.302 14.161 -34.108 1.00 71.50 343 ASN A N 1
ATOM 2730 C CA . ASN A 1 343 ? -29.071 14.866 -35.380 1.00 71.50 343 ASN A CA 1
ATOM 2731 C C . ASN A 1 343 ? -27.789 15.713 -35.410 1.00 71.50 343 ASN A C 1
ATOM 2733 O O . ASN A 1 343 ? -27.659 16.585 -36.272 1.00 71.50 343 ASN A O 1
ATOM 2737 N N . LEU A 1 344 ? -26.857 15.488 -34.482 1.00 76.50 344 LEU A N 1
ATOM 2738 C CA . LEU A 1 344 ? -25.637 16.289 -34.402 1.00 76.50 344 LEU A CA 1
ATOM 2739 C C . LEU A 1 344 ? -24.701 16.044 -35.598 1.00 76.50 344 LEU A C 1
ATOM 2741 O O . LEU A 1 344 ? -24.572 14.925 -36.119 1.00 76.50 344 LEU A O 1
ATOM 2745 N N . LYS A 1 345 ? -24.022 17.113 -36.016 1.00 75.62 345 LYS A N 1
ATOM 2746 C CA . LYS A 1 345 ? -23.019 17.123 -37.086 1.00 75.62 345 LYS A CA 1
ATOM 2747 C C . LYS A 1 345 ? -21.695 17.691 -36.602 1.00 75.62 345 LYS A C 1
ATOM 2749 O O . LYS A 1 345 ? -21.622 18.462 -35.645 1.00 75.62 345 LYS A O 1
ATOM 2754 N N . VAL A 1 346 ? -20.630 17.357 -37.326 1.00 74.19 346 VAL A N 1
ATOM 2755 C CA . VAL A 1 346 ? -19.339 18.032 -37.144 1.00 74.19 346 VAL A CA 1
ATOM 2756 C C . VAL A 1 346 ? -19.511 19.532 -37.399 1.00 74.19 346 VAL A C 1
ATOM 2758 O O . VAL A 1 346 ? -20.030 19.948 -38.436 1.00 74.19 346 VAL A O 1
ATOM 2761 N N . GLY A 1 347 ? -19.048 20.343 -36.450 1.00 71.69 347 GLY A N 1
ATOM 2762 C CA . GLY A 1 347 ? -19.188 21.794 -36.461 1.00 71.69 347 GLY A CA 1
ATOM 2763 C C . GLY A 1 347 ? -20.347 22.335 -35.623 1.00 71.69 347 GLY A C 1
ATOM 2764 O O . GLY A 1 347 ? -20.320 23.534 -35.334 1.00 71.69 347 GLY A O 1
ATOM 2765 N N . ASP A 1 348 ? -21.291 21.491 -35.190 1.00 79.69 348 ASP A N 1
ATOM 2766 C CA . ASP A 1 348 ? -22.369 21.900 -34.285 1.00 79.69 348 ASP A CA 1
ATOM 2767 C C . ASP A 1 348 ? -21.820 22.216 -32.889 1.00 79.69 348 ASP A C 1
ATOM 2769 O O . ASP A 1 348 ? -20.842 21.622 -32.426 1.00 79.69 348 ASP A O 1
ATOM 2773 N N . THR A 1 349 ? -22.471 23.152 -32.203 1.00 85.75 349 THR A N 1
ATOM 2774 C CA . THR A 1 349 ? -22.179 23.464 -30.802 1.00 85.75 349 THR A CA 1
ATOM 2775 C C . THR A 1 349 ? -23.213 22.791 -29.915 1.00 85.75 349 THR A C 1
ATOM 2777 O O . THR A 1 349 ? -24.405 23.077 -30.029 1.00 85.75 349 THR A O 1
ATOM 2780 N N . VAL A 1 350 ? -22.749 21.946 -29.000 1.00 87.38 350 VAL A N 1
ATOM 2781 C CA . VAL A 1 350 ? -23.575 21.338 -27.956 1.00 87.38 350 VAL A CA 1
ATOM 2782 C C . VAL A 1 350 ? -23.377 22.049 -26.631 1.00 87.38 350 VAL A C 1
ATOM 2784 O O . VAL A 1 350 ? -22.305 22.585 -26.346 1.00 87.38 350 VAL A O 1
ATOM 2787 N N . ARG A 1 351 ? -24.419 22.027 -25.804 1.00 89.69 351 ARG A N 1
ATOM 2788 C CA . ARG A 1 351 ? -24.365 22.392 -24.397 1.00 89.69 351 ARG A CA 1
ATOM 2789 C C . ARG A 1 351 ? -24.512 21.143 -23.545 1.00 89.69 351 ARG A C 1
ATOM 2791 O O . ARG A 1 351 ? -25.491 20.415 -23.695 1.00 89.69 351 ARG A O 1
ATOM 2798 N N . PHE A 1 352 ? -23.598 20.960 -22.606 1.00 89.62 352 PHE A N 1
ATOM 2799 C CA . PHE A 1 352 ? -23.699 19.924 -21.592 1.00 89.62 352 PHE A CA 1
ATOM 2800 C C . PHE A 1 352 ? -24.339 20.472 -20.314 1.00 89.62 352 PHE A C 1
ATOM 2802 O O . PHE A 1 352 ? -24.048 21.591 -19.875 1.00 89.62 352 PHE A O 1
ATOM 2809 N N . ARG A 1 353 ? -25.225 19.681 -19.711 1.00 89.19 353 ARG A N 1
ATOM 2810 C CA . ARG A 1 353 ? -25.754 19.898 -18.361 1.00 89.19 353 ARG A CA 1
ATOM 2811 C C . ARG A 1 353 ? -25.653 18.593 -17.595 1.00 89.19 353 ARG A C 1
ATOM 2813 O O . ARG A 1 353 ? -26.052 17.553 -18.101 1.00 89.19 353 ARG A O 1
ATOM 2820 N N . VAL A 1 354 ? -25.139 18.658 -16.378 1.00 90.31 354 VAL A N 1
ATOM 2821 C CA . VAL A 1 354 ? -25.028 17.494 -15.499 1.00 90.31 354 VAL A CA 1
ATOM 2822 C C . VAL A 1 354 ? -26.043 17.665 -14.384 1.00 90.31 354 VAL A C 1
ATOM 2824 O O . VAL A 1 354 ? -26.163 18.763 -13.839 1.00 90.31 354 VAL A O 1
ATOM 2827 N N . LYS A 1 355 ? -26.805 16.617 -14.082 1.00 89.50 355 LYS A N 1
ATOM 2828 C CA . LYS A 1 355 ? -27.829 16.634 -13.033 1.00 89.50 355 LYS A CA 1
ATOM 2829 C C . LYS A 1 355 ? -27.647 15.462 -12.078 1.00 89.50 355 LYS A C 1
ATOM 2831 O O . LYS A 1 355 ? -27.136 14.432 -12.502 1.00 89.50 355 LYS A O 1
ATOM 2836 N N . ASP A 1 356 ? -28.049 15.619 -10.825 1.00 86.62 356 ASP A N 1
ATOM 2837 C CA . ASP A 1 356 ? -28.122 14.506 -9.869 1.00 86.62 356 ASP A CA 1
ATOM 2838 C C . ASP A 1 356 ? -29.405 13.671 -10.053 1.00 86.62 356 ASP A C 1
ATOM 2840 O O . ASP A 1 356 ? -30.248 13.958 -10.913 1.00 86.62 356 ASP A O 1
ATOM 2844 N N . SER A 1 357 ? -29.572 12.647 -9.213 1.00 83.00 357 SER A N 1
ATOM 2845 C CA . SER A 1 357 ? -30.776 11.806 -9.146 1.00 83.00 357 SER A CA 1
ATOM 2846 C C . SER A 1 357 ? -32.060 12.568 -8.786 1.00 83.00 357 SER A C 1
ATOM 2848 O O . SER A 1 357 ? -33.163 12.106 -9.087 1.00 83.00 357 SER A O 1
ATOM 2850 N N . LYS A 1 358 ? -31.939 13.773 -8.215 1.00 86.38 358 LYS A N 1
ATOM 2851 C CA . LYS A 1 358 ? -33.044 14.687 -7.884 1.00 86.38 358 LYS A CA 1
ATOM 2852 C C . LYS A 1 358 ? -33.271 15.750 -8.967 1.00 86.38 358 LYS A C 1
ATOM 2854 O O . LYS A 1 358 ? -34.073 16.664 -8.766 1.00 86.38 358 LYS A O 1
ATOM 2859 N N . ASN A 1 359 ? -32.622 15.615 -10.130 1.00 86.12 359 ASN A N 1
ATOM 2860 C CA . ASN A 1 359 ? -32.717 16.520 -11.279 1.00 86.12 359 ASN A CA 1
ATOM 2861 C C . ASN A 1 359 ? -32.214 17.956 -10.988 1.00 86.12 359 ASN A C 1
ATOM 2863 O O . ASN A 1 359 ? -32.574 18.905 -11.694 1.00 86.12 359 ASN A O 1
ATOM 2867 N N . ILE A 1 360 ? -31.361 18.130 -9.974 1.00 88.06 360 ILE A N 1
ATOM 2868 C CA . ILE A 1 360 ? -30.691 19.394 -9.644 1.00 88.06 360 ILE A CA 1
ATOM 2869 C C . ILE A 1 360 ? -29.436 19.521 -10.508 1.00 88.06 360 ILE A C 1
ATOM 2871 O O . ILE A 1 360 ? -28.686 18.566 -10.680 1.00 88.06 360 ILE A O 1
ATOM 2875 N N . THR A 1 361 ? -29.191 20.707 -11.073 1.00 88.81 361 THR A N 1
ATOM 2876 C CA . THR A 1 361 ? -27.999 20.943 -11.905 1.00 88.81 361 THR A CA 1
ATOM 2877 C C . THR A 1 361 ? -26.735 20.971 -11.051 1.00 88.81 361 THR A C 1
ATOM 2879 O O . THR A 1 361 ? -26.633 21.748 -10.103 1.00 88.81 361 THR A O 1
ATOM 2882 N N . LEU A 1 362 ? -25.751 20.168 -11.440 1.00 87.75 362 LEU A N 1
ATOM 2883 C CA . LEU A 1 362 ? -24.456 20.056 -10.790 1.00 87.75 362 LEU A CA 1
ATOM 2884 C C . LEU A 1 362 ? -23.399 20.859 -11.549 1.00 87.75 362 LEU A C 1
ATOM 2886 O O . LEU A 1 362 ? -23.354 20.861 -12.779 1.00 87.75 362 LEU A O 1
ATOM 2890 N N . ASN A 1 363 ? -22.492 21.486 -10.801 1.00 88.12 363 ASN A N 1
ATOM 2891 C CA . ASN A 1 363 ? -21.229 21.961 -11.353 1.00 88.12 363 ASN A CA 1
ATOM 2892 C C . ASN A 1 363 ? -20.235 20.789 -11.361 1.00 88.12 363 ASN A C 1
ATOM 2894 O O . ASN A 1 363 ? -19.703 20.437 -10.303 1.00 88.12 363 ASN A O 1
ATOM 2898 N N . ALA A 1 364 ? -20.074 20.140 -12.512 1.00 87.12 364 ALA A N 1
ATOM 2899 C CA . ALA A 1 364 ? -19.204 18.985 -12.722 1.00 87.12 364 ALA A CA 1
ATOM 2900 C C . ALA A 1 364 ? -18.176 19.291 -13.816 1.00 87.12 364 ALA A C 1
ATOM 2902 O O . ALA A 1 364 ? -18.446 20.083 -14.723 1.00 87.12 364 ALA A O 1
ATOM 2903 N N . GLU A 1 365 ? -17.020 18.641 -13.747 1.00 90.06 365 GLU A N 1
ATOM 2904 C CA . GLU A 1 365 ? -16.008 18.728 -14.792 1.00 90.06 365 GLU A CA 1
ATOM 2905 C C . GLU A 1 365 ? -16.374 17.803 -15.948 1.00 90.06 365 GLU A C 1
ATOM 2907 O O . GLU A 1 365 ? -16.718 16.633 -15.753 1.00 90.06 365 GLU A O 1
ATOM 2912 N N . ILE A 1 366 ? -16.297 18.332 -17.164 1.00 88.31 366 ILE A N 1
ATOM 2913 C CA . ILE A 1 366 ? -16.666 17.621 -18.383 1.00 88.31 366 ILE A CA 1
ATOM 2914 C C . ILE A 1 366 ? -15.437 17.560 -19.268 1.00 88.31 366 ILE A C 1
ATOM 2916 O O . ILE A 1 366 ? -14.772 18.568 -19.495 1.00 88.31 366 ILE A O 1
ATOM 2920 N N . TYR A 1 367 ? -15.159 16.376 -19.786 1.00 82.50 367 TYR A N 1
ATOM 2921 C CA . TYR A 1 367 ? -14.045 16.102 -20.670 1.00 82.50 367 TYR A CA 1
ATOM 2922 C C . TYR A 1 367 ? -14.591 15.577 -21.989 1.00 82.50 367 TYR A C 1
ATOM 2924 O O . TYR A 1 367 ? -15.441 14.689 -21.986 1.00 82.50 367 TYR A O 1
ATOM 2932 N N . VAL A 1 368 ? -14.091 16.091 -23.110 1.00 79.00 368 VAL A N 1
ATOM 2933 C CA . VAL A 1 368 ? -14.378 15.554 -24.445 1.00 79.00 368 VAL A CA 1
ATOM 2934 C C . VAL A 1 368 ? -13.060 15.134 -25.077 1.00 79.00 368 VAL A C 1
ATOM 2936 O O . VAL A 1 368 ? -12.163 15.956 -25.232 1.00 79.00 368 VAL A O 1
ATOM 2939 N N . ASN A 1 369 ? -12.930 13.856 -25.436 1.00 77.12 369 ASN A N 1
ATOM 2940 C CA . ASN A 1 369 ? -11.694 13.265 -25.963 1.00 77.12 369 ASN A CA 1
ATOM 2941 C C . ASN A 1 369 ? -10.478 13.532 -25.055 1.00 77.12 369 ASN A C 1
ATOM 2943 O O . ASN A 1 369 ? -9.396 13.852 -25.533 1.00 77.12 369 ASN A O 1
ATOM 2947 N N . ASN A 1 370 ? -10.682 13.396 -23.740 1.00 77.31 370 ASN A N 1
ATOM 2948 C CA . ASN A 1 370 ? -9.702 13.650 -22.676 1.00 77.31 370 ASN A CA 1
ATOM 2949 C C . ASN A 1 370 ? -9.256 15.117 -22.507 1.00 77.31 370 ASN A C 1
ATOM 2951 O O . ASN A 1 370 ? -8.357 15.381 -21.712 1.00 77.31 370 ASN A O 1
ATOM 2955 N N . GLU A 1 371 ? -9.902 16.078 -23.171 1.00 79.19 371 GLU A N 1
ATOM 2956 C CA . GLU A 1 371 ? -9.663 17.513 -22.971 1.00 79.19 371 GLU A CA 1
ATOM 2957 C C . GLU A 1 371 ? -10.781 18.143 -22.136 1.00 79.19 371 GLU A C 1
ATOM 2959 O O . GLU A 1 371 ? -11.957 17.848 -22.359 1.00 79.19 371 GLU A O 1
ATOM 2964 N N . ILE A 1 372 ? -10.432 19.037 -21.201 1.00 85.25 372 ILE A N 1
ATOM 2965 C CA . ILE A 1 372 ? -11.417 19.797 -20.416 1.00 85.25 372 ILE A CA 1
ATOM 2966 C C . ILE A 1 372 ? -12.302 20.598 -21.376 1.00 85.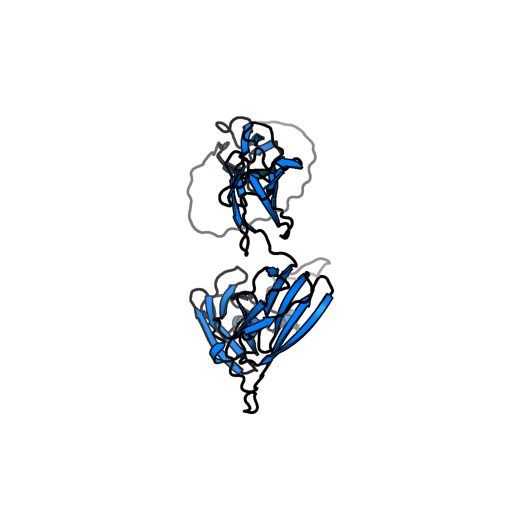25 372 ILE A C 1
ATOM 2968 O O . ILE A 1 372 ? -11.820 21.411 -22.168 1.00 85.25 372 ILE A O 1
ATOM 2972 N N . ALA A 1 373 ? -13.609 20.382 -21.282 1.00 80.62 373 ALA A N 1
ATOM 2973 C CA . ALA A 1 373 ? -14.607 21.044 -22.094 1.00 80.62 373 ALA A CA 1
ATOM 2974 C C . ALA A 1 373 ? -15.385 22.065 -21.264 1.00 80.62 373 ALA A C 1
ATOM 2976 O O . ALA A 1 373 ? -15.877 21.788 -20.170 1.00 80.62 373 ALA A O 1
ATOM 2977 N N . ALA A 1 374 ? -15.545 23.260 -21.829 1.00 81.25 374 ALA A N 1
ATOM 2978 C CA . ALA A 1 374 ? -16.503 24.223 -21.316 1.00 81.25 374 ALA A CA 1
ATOM 2979 C C . ALA A 1 374 ? -17.941 23.673 -21.460 1.00 81.25 374 ALA A C 1
ATOM 2981 O O . ALA A 1 374 ? -18.190 22.793 -22.290 1.00 81.25 374 ALA A O 1
ATOM 2982 N N . PRO A 1 375 ? -18.927 24.236 -20.733 1.00 78.44 375 PRO A N 1
ATOM 2983 C CA . PRO A 1 375 ? -20.330 23.833 -20.846 1.00 78.44 375 PRO A CA 1
ATOM 2984 C C . PRO A 1 375 ? -20.890 23.912 -22.270 1.00 78.44 375 PRO A C 1
ATOM 2986 O O . PRO A 1 375 ? -21.897 23.272 -22.551 1.00 78.44 375 PRO A O 1
ATOM 2989 N N . TYR A 1 376 ? -20.257 24.699 -23.147 1.00 86.06 376 TYR A N 1
ATOM 2990 C CA . TYR A 1 376 ? -20.506 24.732 -24.584 1.00 86.06 376 TYR A CA 1
ATOM 2991 C C . TYR A 1 376 ? -19.292 24.180 -25.330 1.00 86.06 376 TYR A C 1
ATOM 2993 O O . TYR A 1 376 ? -18.179 24.680 -25.159 1.00 86.06 376 TYR A O 1
ATOM 3001 N N . TYR A 1 377 ? -19.515 23.193 -26.190 1.00 84.88 377 TYR A N 1
ATOM 3002 C CA . TYR A 1 377 ? -18.462 22.516 -26.935 1.00 84.88 377 TYR A CA 1
ATOM 3003 C C . TYR A 1 377 ? -18.818 22.430 -28.416 1.00 84.88 377 TYR A C 1
ATOM 3005 O O . TYR A 1 377 ? -19.910 21.995 -28.777 1.00 84.88 377 TYR A O 1
ATOM 3013 N N . LYS A 1 378 ? -17.886 22.833 -29.283 1.00 84.56 378 LYS A N 1
ATOM 3014 C CA . LYS A 1 378 ? -18.023 22.679 -30.734 1.00 84.56 378 LYS A CA 1
ATOM 3015 C C . LYS A 1 378 ? -17.486 21.315 -31.149 1.00 84.56 378 LYS A C 1
ATOM 3017 O O . LYS A 1 378 ? -16.306 21.046 -30.938 1.00 84.56 378 LYS A O 1
ATOM 3022 N N . ILE A 1 379 ? -18.323 20.487 -31.766 1.00 78.25 379 ILE A N 1
ATOM 3023 C CA . ILE A 1 379 ? -17.965 19.126 -32.171 1.00 78.25 379 ILE A CA 1
ATOM 3024 C C . ILE A 1 379 ? -16.936 19.167 -33.298 1.00 78.25 379 ILE A C 1
ATOM 3026 O O . ILE A 1 379 ? -17.203 19.696 -34.379 1.00 78.25 379 ILE A O 1
ATOM 3030 N N . LYS A 1 380 ? -15.754 18.600 -33.043 1.00 75.06 380 LYS A N 1
ATOM 3031 C CA . LYS A 1 380 ? -14.634 18.569 -33.999 1.00 75.06 380 LYS A CA 1
ATOM 3032 C C . LYS A 1 380 ? -14.483 17.217 -34.694 1.00 75.06 380 LYS A C 1
ATOM 3034 O O . LYS A 1 380 ? -14.054 17.176 -35.841 1.00 75.06 380 LYS A O 1
ATOM 3039 N N . ASN A 1 381 ? -14.867 16.137 -34.015 1.00 69.81 381 ASN A N 1
ATOM 3040 C CA . ASN A 1 381 ? -14.624 14.767 -34.455 1.00 69.81 381 ASN A CA 1
ATOM 3041 C C . ASN A 1 381 ? -15.940 14.042 -34.752 1.00 69.81 381 ASN A C 1
ATOM 3043 O O . ASN A 1 381 ? -16.985 14.390 -34.205 1.00 69.81 381 ASN A O 1
ATOM 3047 N N . LEU A 1 382 ? -15.877 13.008 -35.595 1.00 66.38 382 LEU A N 1
ATOM 3048 C CA . LEU A 1 382 ? -17.012 12.114 -35.864 1.00 66.38 382 LEU A CA 1
ATOM 3049 C C . LEU A 1 382 ? -17.387 11.264 -34.645 1.00 66.38 382 LEU A C 1
ATOM 3051 O O . LEU A 1 382 ? -18.553 10.946 -34.454 1.00 66.38 382 LEU A O 1
ATOM 3055 N N . MET A 1 383 ? -16.399 10.925 -33.821 1.00 66.44 383 MET A N 1
ATOM 3056 C CA . MET A 1 383 ? -16.554 10.181 -32.577 1.00 66.44 383 MET A CA 1
ATOM 3057 C C . MET A 1 383 ? -16.024 11.046 -31.437 1.00 66.44 383 MET A C 1
ATOM 3059 O O . MET A 1 383 ? -14.932 11.612 -31.541 1.00 66.44 383 MET A O 1
ATOM 3063 N N . ASN A 1 384 ? -16.818 11.191 -30.380 1.00 72.19 384 ASN A N 1
ATOM 3064 C CA . ASN A 1 384 ? -16.484 12.017 -29.227 1.00 72.19 384 ASN A CA 1
ATOM 3065 C C . ASN A 1 384 ? -16.746 11.226 -27.947 1.00 72.19 384 ASN A C 1
ATOM 3067 O O . ASN A 1 384 ? -17.887 10.861 -27.665 1.00 72.19 384 ASN A O 1
ATOM 3071 N N . ASN A 1 385 ? -15.692 11.001 -27.169 1.00 75.25 385 ASN A N 1
ATOM 3072 C CA . ASN A 1 385 ? -15.775 10.358 -25.864 1.00 75.25 385 ASN A CA 1
ATOM 3073 C C . ASN A 1 385 ? -15.968 11.421 -24.793 1.00 75.25 385 ASN A C 1
ATOM 3075 O O . ASN A 1 385 ? -15.090 12.260 -24.592 1.00 75.25 385 ASN A O 1
ATOM 3079 N N . ILE A 1 386 ? -17.109 11.389 -24.117 1.00 79.75 386 ILE A N 1
ATOM 3080 C CA . ILE A 1 386 ? -17.438 12.311 -23.040 1.00 79.75 386 ILE A CA 1
ATOM 3081 C C . ILE A 1 386 ? -17.231 11.604 -21.713 1.00 79.75 386 ILE A C 1
ATOM 3083 O O . ILE A 1 386 ? -17.824 10.555 -21.468 1.00 79.75 386 ILE A O 1
ATOM 3087 N N . SER A 1 387 ? -16.428 12.208 -20.846 1.00 80.94 387 SER A N 1
ATOM 3088 C CA . SER A 1 387 ? -16.284 11.791 -19.457 1.00 80.94 387 SER A CA 1
ATOM 3089 C C . SER A 1 387 ? -16.738 12.924 -18.548 1.00 80.94 387 SER A C 1
ATOM 3091 O O . SER A 1 387 ? -16.369 14.078 -18.761 1.00 80.94 387 SER A O 1
ATOM 3093 N N . VAL A 1 388 ? -17.553 12.610 -17.547 1.00 82.06 388 VAL A N 1
ATOM 3094 C CA . VAL A 1 388 ? -18.006 13.568 -16.535 1.00 82.06 388 VAL A CA 1
ATOM 3095 C C . VAL A 1 388 ? -17.490 13.115 -15.184 1.00 82.06 388 VAL A C 1
ATOM 3097 O O . VAL A 1 388 ? -17.669 11.952 -14.804 1.00 82.06 388 VAL A O 1
ATOM 3100 N N . LYS A 1 389 ? -16.868 14.042 -14.456 1.00 84.25 389 LYS A N 1
ATOM 3101 C CA . LYS A 1 389 ? -16.313 13.807 -13.125 1.00 84.25 389 LYS A CA 1
ATOM 3102 C C . LYS A 1 389 ? -16.801 14.865 -12.145 1.00 84.25 389 LYS A C 1
ATOM 3104 O O . LYS A 1 389 ? -16.851 16.056 -12.456 1.00 84.25 389 LYS A O 1
ATOM 3109 N N . LYS A 1 390 ? -17.154 14.412 -10.948 1.00 82.50 390 LYS A N 1
ATOM 3110 C CA . LYS A 1 390 ? -17.463 15.254 -9.797 1.00 82.50 390 LYS A CA 1
ATOM 3111 C C . LYS A 1 390 ? -17.215 14.448 -8.528 1.00 82.50 390 LYS A C 1
ATOM 3113 O O . LYS A 1 390 ? -17.597 13.281 -8.471 1.00 82.50 390 LYS A O 1
ATOM 3118 N N . ASP A 1 391 ? -16.600 15.070 -7.531 1.00 78.69 391 ASP A N 1
ATOM 3119 C CA . ASP A 1 391 ? -16.349 14.427 -6.242 1.00 78.69 391 ASP A CA 1
ATOM 3120 C C . ASP A 1 391 ? -17.652 13.944 -5.604 1.00 78.69 391 ASP A C 1
ATOM 3122 O O . ASP A 1 391 ? -18.656 14.656 -5.625 1.00 78.69 391 ASP A O 1
ATOM 3126 N N . CYS A 1 392 ? -17.620 12.745 -5.018 1.00 78.62 392 CYS A N 1
ATOM 3127 C CA . CYS A 1 392 ? -18.770 12.077 -4.393 1.00 78.62 392 CYS A CA 1
ATOM 3128 C C . CYS A 1 392 ? -19.931 11.718 -5.349 1.00 78.62 392 CYS A C 1
ATOM 3130 O O . CYS A 1 392 ? -21.036 11.430 -4.889 1.00 78.62 392 CYS A O 1
ATOM 3132 N N . PHE A 1 393 ? -19.692 11.678 -6.665 1.00 83.44 393 PHE A N 1
ATOM 3133 C CA . PHE A 1 393 ? -20.640 11.169 -7.664 1.00 83.44 393 PHE A CA 1
ATOM 3134 C C . PHE A 1 393 ? -20.020 10.049 -8.499 1.00 83.44 393 PHE A C 1
ATOM 3136 O O . PHE A 1 393 ? -18.808 10.010 -8.719 1.00 83.44 393 PHE A O 1
ATOM 3143 N N . ILE A 1 394 ? -20.861 9.146 -9.003 1.00 78.25 394 ILE A N 1
ATOM 3144 C CA . ILE A 1 394 ? -20.430 8.060 -9.894 1.00 78.25 394 ILE A CA 1
ATOM 3145 C C . ILE A 1 394 ? -20.068 8.644 -11.276 1.00 78.25 394 ILE A C 1
ATOM 3147 O O . ILE A 1 394 ? -20.945 9.227 -11.916 1.00 78.25 394 ILE A O 1
ATOM 3151 N N . PRO A 1 395 ? -18.817 8.493 -11.768 1.00 81.12 395 PRO A N 1
ATOM 3152 C CA . PRO A 1 395 ? -18.394 9.008 -13.072 1.00 81.12 395 PRO A CA 1
ATOM 3153 C C . PRO A 1 395 ? -19.252 8.500 -14.235 1.00 81.12 395 PRO A C 1
ATOM 3155 O O . PRO A 1 395 ? -19.602 7.322 -14.287 1.00 81.12 395 PRO A O 1
ATOM 3158 N N . ILE A 1 396 ? -19.517 9.368 -15.216 1.00 77.38 396 ILE A N 1
ATOM 3159 C CA . ILE A 1 396 ? -20.218 8.997 -16.455 1.00 77.38 396 ILE A CA 1
ATOM 3160 C C . ILE A 1 396 ? -19.200 8.948 -17.582 1.00 77.38 396 ILE A C 1
ATOM 3162 O O . ILE A 1 396 ? -18.456 9.906 -17.775 1.00 77.38 396 ILE A O 1
ATOM 3166 N N . ASN A 1 397 ? -19.230 7.881 -18.377 1.00 75.31 397 ASN A N 1
ATOM 3167 C CA . ASN A 1 397 ? -18.558 7.832 -19.670 1.00 75.31 397 ASN A CA 1
ATOM 3168 C C . ASN A 1 397 ? -19.602 7.560 -20.754 1.00 75.31 397 ASN A C 1
ATOM 3170 O O . ASN A 1 397 ? -20.375 6.607 -20.641 1.00 75.31 397 ASN A O 1
ATOM 3174 N N . LYS A 1 398 ? -19.644 8.405 -21.784 1.00 75.31 398 LYS A N 1
ATOM 3175 C CA . LYS A 1 398 ? -20.595 8.303 -22.894 1.00 75.31 398 LYS A CA 1
ATOM 3176 C C . LYS A 1 398 ? -19.889 8.563 -24.220 1.00 75.31 398 LYS A C 1
ATOM 3178 O O . LYS A 1 398 ? -19.166 9.544 -24.350 1.00 75.31 398 LYS A O 1
ATOM 3183 N N . GLU A 1 399 ? -20.133 7.715 -25.208 1.00 72.25 399 GLU A N 1
ATOM 3184 C CA . GLU A 1 399 ? -19.680 7.932 -26.583 1.00 72.25 399 GLU A CA 1
ATOM 3185 C C . GLU A 1 399 ? -20.792 8.599 -27.402 1.00 72.25 399 GLU A C 1
ATOM 3187 O O . GLU A 1 399 ? -21.961 8.219 -27.300 1.00 72.25 399 GLU A O 1
ATOM 3192 N N . ILE A 1 400 ? -20.427 9.589 -28.220 1.00 69.19 400 ILE A N 1
ATOM 3193 C CA . ILE A 1 400 ? -21.318 10.185 -29.221 1.00 69.19 400 ILE A CA 1
ATOM 3194 C C . ILE A 1 400 ? -20.697 10.054 -30.598 1.00 69.19 400 ILE A C 1
ATOM 3196 O O . ILE A 1 400 ? -19.567 10.493 -30.835 1.00 69.19 400 ILE A O 1
ATOM 3200 N N . ILE A 1 401 ? -21.496 9.528 -31.521 1.00 65.06 401 ILE A N 1
ATOM 3201 C CA . ILE A 1 401 ? -21.175 9.435 -32.938 1.00 65.06 401 ILE A CA 1
ATOM 3202 C C . ILE A 1 401 ? -22.026 10.460 -33.686 1.00 65.06 401 ILE A C 1
ATOM 3204 O O . ILE A 1 401 ? -23.251 10.463 -33.570 1.00 65.06 401 ILE A O 1
ATOM 3208 N N . VAL A 1 402 ? -21.379 11.329 -34.460 1.00 68.75 402 VAL A N 1
ATOM 3209 C CA . VAL A 1 402 ? -22.036 12.362 -35.268 1.00 68.75 402 VAL A CA 1
ATOM 3210 C C . VAL A 1 402 ? -21.831 12.118 -36.755 1.00 68.75 402 VAL A C 1
ATOM 3212 O O . VAL A 1 402 ? -20.851 11.506 -37.184 1.00 68.75 402 VAL A O 1
ATOM 3215 N N . SER A 1 403 ? -22.749 12.635 -37.567 1.00 53.84 403 SER A N 1
ATOM 3216 C CA . SER A 1 403 ? -22.619 12.541 -39.022 1.00 53.84 403 SER A CA 1
ATOM 3217 C C . SER A 1 403 ? -21.580 13.536 -39.560 1.00 53.84 403 SER A C 1
ATOM 3219 O O . SER A 1 403 ? -21.463 14.674 -39.096 1.00 53.84 403 SER A O 1
ATOM 3221 N N . GLY A 1 404 ? -20.794 13.096 -40.546 1.00 53.34 404 GLY A N 1
ATOM 3222 C CA . GLY A 1 404 ? -19.833 13.951 -41.240 1.00 53.34 404 GLY A CA 1
ATOM 3223 C C . GLY A 1 404 ? -20.511 14.874 -42.248 1.00 53.34 404 GLY A C 1
ATOM 3224 O O . GLY A 1 404 ? -21.467 14.484 -42.916 1.00 53.34 404 GLY A O 1
ATOM 3225 N N . ASN A 1 405 ? -19.972 16.081 -42.426 1.00 49.56 405 ASN A N 1
ATOM 3226 C CA . ASN A 1 405 ? -20.356 16.976 -43.521 1.00 49.56 405 ASN A CA 1
ATOM 3227 C C . ASN A 1 405 ? -19.713 16.509 -44.839 1.00 49.56 405 ASN A C 1
ATOM 3229 O O . ASN A 1 405 ? -18.889 17.211 -45.417 1.00 49.56 405 ASN A O 1
ATOM 3233 N N . ASN A 1 406 ? -20.031 15.306 -45.314 1.00 40.03 406 ASN A N 1
ATOM 3234 C CA . ASN A 1 406 ? -19.390 14.775 -46.514 1.00 40.03 406 ASN A CA 1
ATOM 3235 C C . ASN A 1 406 ? -20.198 15.092 -47.779 1.00 40.03 406 ASN A C 1
ATOM 3237 O O . ASN A 1 406 ? -21.216 14.464 -48.060 1.00 40.03 406 ASN A O 1
ATOM 3241 N N . LYS A 1 407 ? -19.659 15.989 -48.612 1.00 29.53 407 LYS A N 1
ATOM 3242 C CA . LYS A 1 407 ? -19.555 15.717 -50.053 1.00 29.53 407 LYS A CA 1
ATOM 3243 C C . LYS A 1 407 ? -18.113 15.292 -50.320 1.00 29.53 407 LYS A C 1
ATOM 3245 O O . LYS A 1 407 ? -17.246 16.141 -50.489 1.00 29.53 407 LYS A O 1
ATOM 3250 N N . ILE A 1 408 ? -17.854 13.987 -50.332 1.00 30.55 408 ILE A N 1
ATOM 3251 C CA . ILE A 1 408 ? -16.608 13.454 -50.888 1.00 30.55 408 ILE A CA 1
ATOM 3252 C C . ILE A 1 408 ? -16.876 13.234 -52.376 1.00 30.55 408 ILE A C 1
ATOM 3254 O O . ILE A 1 408 ? -17.689 12.385 -52.735 1.00 30.55 408 ILE A O 1
ATOM 3258 N N . ASN A 1 409 ? -16.223 14.016 -53.233 1.00 30.45 409 ASN A N 1
ATOM 3259 C CA . ASN A 1 409 ? -16.158 13.727 -54.661 1.00 30.45 409 ASN A CA 1
ATOM 3260 C C . ASN A 1 409 ? -14.943 12.813 -54.858 1.00 30.45 409 ASN A C 1
ATOM 3262 O O . ASN A 1 409 ? -13.806 13.269 -54.768 1.00 30.45 409 ASN A O 1
ATOM 3266 N N . ILE A 1 410 ? -15.179 11.510 -55.011 1.00 26.72 410 ILE A N 1
ATOM 3267 C CA . ILE A 1 410 ? -14.117 10.544 -55.306 1.00 26.72 410 ILE A CA 1
ATOM 3268 C C . ILE A 1 410 ? -14.003 10.469 -56.823 1.00 26.72 410 ILE A C 1
ATOM 3270 O O . ILE A 1 410 ? -14.825 9.815 -57.466 1.00 26.72 410 ILE A O 1
ATOM 3274 N N . ASP A 1 411 ? -12.985 11.119 -57.383 1.00 25.66 411 ASP A N 1
ATOM 3275 C CA . ASP A 1 411 ? -12.565 10.816 -58.745 1.00 25.66 411 ASP A CA 1
ATOM 3276 C C . ASP A 1 411 ? -11.846 9.464 -58.718 1.00 25.66 411 ASP A C 1
ATOM 3278 O O . ASP A 1 411 ? -10.812 9.275 -58.071 1.00 25.66 411 ASP A O 1
ATOM 3282 N N . LYS A 1 412 ? -12.466 8.470 -59.352 1.00 29.61 412 LYS A N 1
ATOM 3283 C CA . LYS A 1 412 ? -11.891 7.139 -59.512 1.00 29.61 412 LYS A CA 1
ATOM 3284 C C . LYS A 1 412 ? -10.753 7.247 -60.517 1.00 29.61 412 LYS A C 1
ATOM 3286 O O . LYS A 1 412 ? -11.042 7.383 -61.696 1.00 29.61 412 LYS A O 1
ATOM 3291 N N . ASN A 1 413 ? -9.507 7.097 -60.071 1.00 26.42 413 ASN A N 1
ATOM 3292 C CA . ASN A 1 413 ? -8.493 6.343 -60.812 1.00 26.42 413 ASN A CA 1
ATOM 3293 C C . ASN A 1 413 ? -7.329 5.899 -59.904 1.00 26.42 413 ASN A C 1
ATOM 3295 O O . ASN A 1 413 ? -6.453 6.673 -59.552 1.00 26.42 413 ASN A O 1
ATOM 3299 N N . VAL A 1 414 ? -7.392 4.609 -59.561 1.00 28.41 414 VAL A N 1
ATOM 3300 C CA . VAL A 1 414 ? -6.307 3.612 -59.489 1.00 28.41 414 VAL A CA 1
ATOM 3301 C C . VAL A 1 414 ? -5.065 3.918 -58.631 1.00 28.41 414 VAL A C 1
ATOM 3303 O O . VAL A 1 414 ? -4.171 4.668 -58.998 1.00 28.41 414 VAL A O 1
ATOM 3306 N N . LEU A 1 415 ? -4.997 3.181 -57.517 1.00 24.72 415 LEU A N 1
ATOM 3307 C CA . LEU A 1 415 ? -3.829 2.895 -56.680 1.00 24.72 415 LEU A CA 1
ATOM 3308 C C . LEU A 1 415 ? -2.811 1.988 -57.397 1.00 24.72 415 LEU A C 1
ATOM 3310 O O . LEU A 1 415 ? -3.203 0.984 -57.992 1.00 24.72 415 LEU A O 1
ATOM 3314 N N . THR A 1 416 ? -1.518 2.230 -57.168 1.00 24.89 416 THR A N 1
ATOM 3315 C CA . THR A 1 416 ? -0.477 1.185 -57.176 1.00 24.89 416 THR A CA 1
ATOM 3316 C C . THR A 1 416 ? 0.425 1.307 -55.948 1.00 24.89 416 THR A C 1
ATOM 3318 O O . THR A 1 416 ? 0.663 2.394 -55.431 1.00 24.89 416 THR A O 1
ATOM 3321 N N . TYR A 1 417 ? 0.852 0.144 -55.459 1.00 22.73 417 TYR A N 1
ATOM 3322 C CA . TYR A 1 417 ? 1.559 -0.115 -54.207 1.00 22.73 417 TYR A CA 1
ATOM 3323 C C . TYR A 1 417 ? 3.057 0.221 -54.309 1.00 22.73 417 TYR A C 1
ATOM 3325 O O . TYR A 1 417 ? 3.692 -0.160 -55.287 1.00 22.73 417 TYR A O 1
ATOM 3333 N N . GLY A 1 418 ? 3.617 0.812 -53.246 1.00 31.98 418 GLY A N 1
ATOM 3334 C CA . GLY A 1 418 ? 5.059 0.858 -52.978 1.00 31.98 418 GLY A CA 1
ATOM 3335 C C . GLY A 1 418 ? 5.824 2.012 -53.625 1.00 31.98 418 GLY A C 1
ATOM 3336 O O . GLY A 1 418 ? 6.445 1.815 -54.657 1.00 31.98 418 GLY A O 1
ATOM 3337 N N . GLU A 1 419 ? 5.870 3.172 -52.961 1.00 25.36 419 GLU A N 1
ATOM 3338 C CA . GLU A 1 419 ? 6.970 4.135 -53.105 1.00 25.36 419 GLU A CA 1
ATOM 3339 C C . GLU A 1 419 ? 7.036 5.126 -51.926 1.00 25.36 419 GLU A C 1
ATOM 3341 O O . GLU A 1 419 ? 6.081 5.317 -51.172 1.00 25.36 419 GLU A O 1
ATOM 3346 N N . ILE A 1 420 ? 8.237 5.671 -51.743 1.00 24.59 420 ILE A N 1
ATOM 3347 C CA . ILE A 1 420 ? 8.761 6.437 -50.607 1.00 24.59 420 ILE A CA 1
ATOM 3348 C C . ILE A 1 420 ? 7.985 7.745 -50.381 1.00 24.59 420 ILE A C 1
ATOM 3350 O O . ILE A 1 420 ? 7.776 8.525 -51.307 1.00 24.59 420 ILE A O 1
ATOM 3354 N N . GLN A 1 421 ? 7.629 8.038 -49.124 1.00 24.86 421 GLN A N 1
ATOM 3355 C CA . GLN A 1 421 ? 7.101 9.350 -48.744 1.00 24.86 421 GLN A CA 1
ATOM 3356 C C . GLN A 1 421 ? 8.218 10.401 -48.764 1.00 24.86 421 GLN A C 1
ATOM 3358 O O . GLN A 1 421 ? 9.162 10.338 -47.978 1.00 24.86 421 GLN A O 1
ATOM 3363 N N . THR A 1 422 ? 8.081 11.394 -49.641 1.00 26.91 422 THR A N 1
ATOM 3364 C CA . THR A 1 422 ? 8.808 12.665 -49.544 1.00 26.91 422 THR A CA 1
ATOM 3365 C C . THR A 1 422 ? 7.956 13.628 -48.723 1.00 26.91 422 THR A C 1
ATOM 3367 O O . THR A 1 422 ? 6.834 13.945 -49.112 1.00 26.91 422 THR A O 1
ATOM 3370 N N . ILE A 1 423 ? 8.472 14.085 -47.581 1.00 26.86 423 ILE A N 1
ATOM 3371 C CA . ILE A 1 423 ? 7.861 15.165 -46.799 1.00 26.86 423 ILE A CA 1
ATOM 3372 C C . ILE A 1 423 ? 8.382 16.488 -47.359 1.00 26.86 423 ILE A C 1
ATOM 3374 O O . ILE A 1 423 ? 9.587 16.734 -47.351 1.00 26.86 423 ILE A O 1
ATOM 3378 N N . TYR A 1 424 ? 7.474 17.350 -47.811 1.00 26.89 424 TYR A N 1
ATOM 3379 C CA . TYR A 1 424 ? 7.782 18.747 -48.095 1.00 26.89 424 TYR A CA 1
ATOM 3380 C C . TYR A 1 424 ? 7.483 19.578 -46.848 1.00 26.89 424 TYR A C 1
ATOM 3382 O O . TYR A 1 424 ? 6.336 19.673 -46.417 1.00 26.89 424 TYR A O 1
ATOM 3390 N N . LEU A 1 425 ? 8.518 20.188 -46.273 1.00 23.55 425 LEU A N 1
ATOM 3391 C CA . LEU A 1 425 ? 8.362 21.305 -45.348 1.00 23.55 425 LEU A CA 1
ATOM 3392 C C . LEU A 1 425 ? 8.475 22.596 -46.158 1.00 23.55 425 LEU A C 1
ATOM 3394 O O . LEU A 1 425 ? 9.568 22.991 -46.558 1.00 23.55 425 LEU A O 1
ATOM 3398 N N . THR A 1 426 ? 7.348 23.256 -46.396 1.00 25.89 426 THR A N 1
ATOM 3399 C CA . THR A 1 426 ? 7.316 24.646 -46.861 1.00 25.89 426 THR A CA 1
ATOM 3400 C C . THR A 1 426 ? 7.095 25.568 -45.673 1.00 25.89 426 THR A C 1
ATOM 3402 O O . THR A 1 426 ? 6.070 25.498 -44.999 1.00 25.89 426 THR A O 1
ATOM 3405 N N . THR A 1 427 ? 8.044 26.468 -45.428 1.00 26.28 427 THR A N 1
ATOM 3406 C CA . THR A 1 427 ? 7.802 27.668 -44.623 1.00 26.28 427 THR A CA 1
ATOM 3407 C C . THR A 1 427 ? 7.067 28.684 -45.491 1.00 26.28 427 THR A C 1
ATOM 3409 O O . THR A 1 427 ? 7.665 29.232 -46.417 1.00 26.28 427 THR A O 1
ATOM 3412 N N . GLU A 1 428 ? 5.794 28.959 -45.209 1.00 26.34 428 GLU A N 1
ATOM 3413 C CA . GLU A 1 428 ? 5.113 30.108 -45.808 1.00 26.34 428 GLU A CA 1
ATOM 3414 C C . GLU A 1 428 ? 5.291 31.365 -44.951 1.00 26.34 428 GLU A C 1
ATOM 3416 O O . GLU A 1 428 ? 4.986 31.407 -43.758 1.00 26.34 428 GLU A O 1
ATOM 3421 N N . LEU A 1 429 ? 5.787 32.413 -45.609 1.00 26.78 429 LEU A N 1
ATOM 3422 C CA . LEU A 1 429 ? 5.724 33.797 -45.165 1.00 26.78 429 LEU A CA 1
ATOM 3423 C C . LEU A 1 429 ? 4.265 34.267 -45.214 1.00 26.78 429 LEU A C 1
ATOM 3425 O O . LEU A 1 429 ? 3.712 34.484 -46.291 1.00 26.78 429 LEU A O 1
ATOM 3429 N N . PHE A 1 430 ? 3.667 34.527 -44.053 1.00 24.03 430 PHE A N 1
ATOM 3430 C CA . PHE A 1 430 ? 2.474 35.366 -43.982 1.00 24.03 430 PHE A CA 1
ATOM 3431 C C . PHE A 1 430 ? 2.847 36.813 -44.337 1.00 24.03 430 PHE A C 1
ATOM 3433 O O . PHE A 1 430 ? 3.487 37.518 -43.555 1.00 24.03 430 PHE A O 1
ATOM 3440 N N . LYS A 1 431 ? 2.393 37.290 -45.499 1.00 27.78 431 LYS A N 1
ATOM 3441 C CA . LYS A 1 431 ? 2.145 38.719 -45.742 1.00 27.78 431 LYS A CA 1
ATOM 3442 C C . LYS A 1 431 ? 0.752 38.890 -46.334 1.00 27.78 431 LYS A C 1
ATOM 3444 O O . LYS A 1 431 ? 0.567 38.891 -47.545 1.00 27.78 431 LYS A O 1
ATOM 3449 N N . GLY A 1 432 ? -0.232 39.053 -45.456 1.00 23.59 432 GLY A N 1
ATOM 3450 C CA . GLY A 1 432 ? -1.527 39.610 -45.824 1.00 23.59 432 GLY A CA 1
ATOM 3451 C C . GLY A 1 432 ? -1.486 41.134 -45.736 1.00 23.59 432 GLY A C 1
ATOM 3452 O O . GLY A 1 432 ? -1.260 41.668 -44.653 1.00 23.59 432 GLY A O 1
ATOM 3453 N N . ASN A 1 433 ? -1.688 41.820 -46.865 1.00 23.52 433 ASN A N 1
ATOM 3454 C CA . ASN A 1 433 ? -2.755 42.820 -47.007 1.00 23.52 433 ASN A CA 1
ATOM 3455 C C . ASN A 1 433 ? -2.878 43.363 -48.447 1.00 23.52 433 ASN A C 1
ATOM 3457 O O . ASN A 1 433 ? -1.939 43.931 -48.992 1.00 23.52 433 ASN A O 1
ATOM 3461 N N . LEU A 1 434 ? -4.097 43.193 -48.983 1.00 25.42 434 LEU A N 1
ATOM 3462 C CA . LEU A 1 434 ? -4.933 44.125 -49.762 1.00 25.42 434 LEU A CA 1
ATOM 3463 C C . LEU A 1 434 ? -4.322 44.948 -50.917 1.00 25.42 434 LEU A C 1
ATOM 3465 O O . LEU A 1 434 ? -3.618 45.926 -50.699 1.00 25.42 434 LEU A O 1
ATOM 3469 N N . SER A 1 435 ? -4.825 44.731 -52.138 1.00 23.27 435 SER A N 1
ATOM 3470 C CA . SER A 1 435 ? -5.800 45.649 -52.768 1.00 23.27 435 SER A CA 1
ATOM 3471 C C . SER A 1 435 ? -6.306 45.110 -54.116 1.00 23.27 435 SER A C 1
ATOM 3473 O O . SER A 1 435 ? -5.646 44.329 -54.795 1.00 23.27 435 SER A O 1
ATOM 3475 N N . ALA A 1 436 ? -7.537 45.495 -54.445 1.00 25.06 436 ALA A N 1
ATOM 3476 C CA . ALA A 1 436 ? -8.287 45.126 -55.638 1.00 25.06 436 ALA A CA 1
ATOM 3477 C C . ALA A 1 436 ? -7.774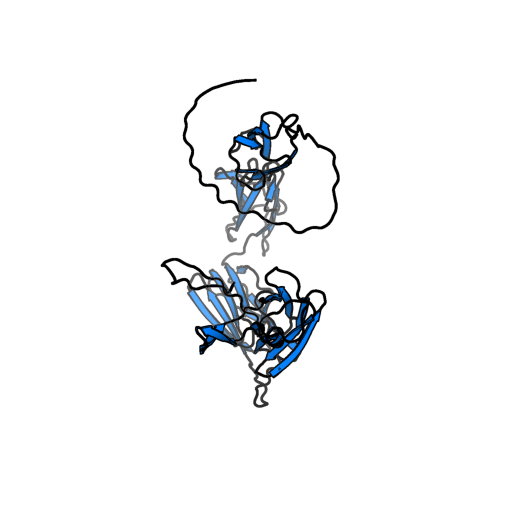 45.820 -56.913 1.00 25.06 436 ALA A C 1
ATOM 3479 O O . ALA A 1 436 ? -7.363 46.972 -56.847 1.00 25.06 436 ALA A O 1
ATOM 3480 N N . SER A 1 437 ? -7.961 45.205 -58.086 1.00 22.67 437 SER A N 1
ATOM 3481 C CA . SER A 1 437 ? -8.845 45.775 -59.117 1.00 22.67 437 SER A CA 1
ATOM 3482 C C . SER A 1 437 ? -9.138 44.776 -60.246 1.00 22.67 437 SER A C 1
ATOM 3484 O O . SER A 1 437 ? -8.324 43.937 -60.613 1.00 22.67 437 SER A O 1
ATOM 3486 N N . SER A 1 438 ? -10.361 44.908 -60.741 1.00 23.89 438 SER A N 1
ATOM 3487 C CA . SER A 1 438 ? -11.026 44.335 -61.913 1.00 23.89 438 SER A CA 1
ATOM 3488 C C . SER A 1 438 ? -10.211 44.208 -63.211 1.00 23.89 438 SER A C 1
ATOM 3490 O O . SER A 1 438 ? -9.543 45.167 -63.589 1.00 23.89 438 SER A O 1
ATOM 3492 N N . LYS A 1 439 ? -10.477 43.163 -64.012 1.00 22.14 439 LYS A N 1
ATOM 3493 C CA . LYS A 1 439 ? -11.334 43.237 -65.224 1.00 22.14 439 LYS A CA 1
ATOM 3494 C C . LYS A 1 439 ? -11.430 41.894 -65.968 1.00 22.14 439 LYS A C 1
ATOM 3496 O O . LYS A 1 439 ? -10.489 41.114 -65.991 1.00 22.14 439 LYS A O 1
ATOM 3501 N N . CYS A 1 440 ? -12.615 41.684 -66.545 1.00 21.44 440 CYS A N 1
ATOM 3502 C CA . CYS A 1 440 ? -12.981 40.668 -67.534 1.00 21.44 440 CYS A CA 1
ATOM 3503 C C . CYS A 1 440 ? -12.108 40.746 -68.797 1.00 21.44 440 CYS A C 1
ATOM 3505 O O . CYS A 1 440 ? -11.698 41.848 -69.148 1.00 21.44 440 CYS A O 1
ATOM 3507 N N . GLU A 1 441 ? -11.966 39.642 -69.539 1.00 23.59 441 GLU A N 1
ATOM 3508 C CA . GLU A 1 441 ? -12.693 39.443 -70.809 1.00 23.59 441 GLU A CA 1
ATOM 3509 C C . GLU A 1 441 ? -12.415 38.069 -71.456 1.00 23.59 441 GLU A C 1
ATOM 3511 O O . GLU A 1 441 ? -11.263 37.669 -71.590 1.00 23.59 441 GLU A O 1
ATOM 3516 N N . ILE A 1 442 ? -13.543 37.448 -71.842 1.00 34.66 442 ILE A N 1
ATOM 3517 C CA . ILE A 1 442 ? -13.849 36.335 -72.772 1.00 34.66 442 ILE A CA 1
ATOM 3518 C C . ILE A 1 442 ? -13.198 34.973 -72.518 1.00 34.66 442 ILE A C 1
ATOM 3520 O O . ILE A 1 442 ? -12.023 34.764 -72.886 1.00 34.66 442 ILE A O 1
#

Radius of gyration: 36.66 Å; chains: 1; bounding box: 82×66×103 Å

pLDDT: mean 73.21, std 22.06, range [21.44, 96.75]